Protein AF-0000000085064303 (afdb_homodimer)

Secondary structure (DSSP, 8-state):
-----B-S------HHHHHHHHHHHTSS--SSSHHHHHHHHHHHHHHT-SEEEEES-HHHHHHHHHHHTT--TT-EEEE-S--SS-TTHHHHHHTPEEEE--B-TTT-SBPHHHHHTT--TTEEEEEEE-GGG----HHHHHHHHHHHT-EEEEE-TT-TT-EETTEETTSSSSEEEEE-STTSSS--SS-EEEEES-HHHHHHHHHHH---GGGGG-SS--SS-----PPPHHHHHHHHHHHHTHHHHHHHHHHHHHHHHHHHTTSTTPPPPP--TTEEE---SSEEEE--TT--HHHHHHHHHHHHHTTB--EES---GGGSHHHHTTT-B--HHHHHHHHTEEEE---TT--HHHHHHHHHHHHHHHHHHHHHTS--/-----B-S------HHHHHHHHHHHTSS--SSSHHHHHHHHHHHHHHT-SEEEEES-HHHHHHHHHHHTT--TT-EEEE-S--SS-TTHHHHHHTPEEEE--B-TTT-SBPHHHHHTT--TTEEEEEEE-GGG----HHHHHHHHHHTT-EEEEE-TT-TT-EETTEETTSSSSEEEEE-STTSSS--SS-EEEEE--HHHHHHHHHHH---GGGGG-SS--SS-----PPPHHHHHHHHHHHHTHHHHHHHHHHHHHHHHHHHTTSTTPPPPP--TTEEE---SSEEEE--TT--HHHHHHHHHHHHHTTB--EES---GGGSHHHHTTT----HHHHHHHHTEEEE---TT--HHHHHHHHHHHHHHHHHHHHHS---

InterPro domains:
  IPR000653 DegT/DnrJ/EryC1/StrS aminotransferase [PF01041] (12-366)
  IPR000653 DegT/DnrJ/EryC1/StrS aminotransferase [PIRSF000390] (4-369)
  IPR000653 DegT/DnrJ/EryC1/StrS aminotransferase [PTHR30244] (6-368)
  IPR000653 DegT/DnrJ/EryC1/StrS aminotransferase [cd00616] (17-367)
  IPR015421 Pyridoxal phosphate-dependent transferase, major domain [G3DSA:3.40.640.10] (2-245)
  IPR015422 Pyridoxal phosphate-dependent transferase, small domain [G3DSA:3.90.1150.10] (246-372)
  IPR015424 Pyridoxal phosphate-dependent transferase [SSF53383] (6-369)

Solvent-accessible surface area (backbone atoms only — not comparable to full-atom values): 38109 Å² total; per-residue (Å²): 126,82,76,57,75,43,58,41,39,36,72,90,66,57,69,64,35,54,52,39,33,49,54,31,61,71,45,60,56,37,22,64,46,70,40,32,54,49,29,20,53,52,51,11,56,74,52,72,36,77,35,39,48,60,17,37,15,43,23,49,43,46,40,43,48,42,54,46,70,64,62,46,76,72,28,26,33,37,28,51,39,58,43,76,82,51,44,66,36,26,33,71,60,66,45,34,41,73,38,48,22,25,37,33,84,71,58,46,14,46,24,58,69,50,42,60,74,65,63,54,94,46,48,49,32,36,45,44,34,18,25,61,4,32,56,48,62,57,72,61,44,51,52,53,24,61,77,67,74,34,48,39,36,26,36,28,48,32,14,73,86,6,14,43,77,79,35,52,56,58,59,81,30,66,32,13,35,29,39,14,28,76,57,34,92,49,48,29,25,43,17,18,36,36,32,29,71,50,70,67,46,52,53,41,37,50,41,33,31,38,77,53,77,79,50,62,72,45,80,67,52,53,69,51,71,34,51,45,37,58,37,19,17,47,31,20,30,24,36,42,48,39,57,76,42,36,69,63,52,53,50,39,37,48,52,41,49,52,51,51,53,61,63,43,67,75,40,84,71,55,70,77,85,70,75,56,92,52,39,68,33,70,36,64,37,55,41,71,45,56,54,46,85,87,54,42,46,68,49,44,51,50,33,32,52,49,38,41,77,65,28,35,39,45,37,67,55,45,70,46,46,39,73,22,47,51,36,38,77,69,70,28,54,75,36,67,52,42,51,59,50,37,35,25,27,36,32,44,53,40,38,57,75,61,47,70,69,58,50,51,50,51,52,52,50,48,52,51,34,48,48,55,46,50,63,68,65,51,90,119,127,81,74,58,74,43,58,40,38,36,73,90,66,57,70,64,34,54,53,39,34,50,55,32,60,71,44,60,57,37,24,62,46,69,39,32,54,49,30,19,52,51,51,12,57,75,53,71,36,78,35,40,46,61,17,37,14,42,22,49,43,47,39,44,48,42,55,46,70,63,62,47,76,73,28,25,33,37,28,52,39,56,44,76,82,52,44,66,34,25,32,71,60,64,46,34,41,75,38,48,24,26,36,34,83,70,59,46,13,48,22,59,72,52,41,59,75,66,63,54,95,46,48,48,32,36,45,44,34,18,26,61,4,32,56,47,62,58,71,61,44,51,52,53,25,60,78,67,73,33,48,39,36,26,39,27,49,33,12,74,86,8,14,43,76,80,34,54,56,58,59,79,29,66,31,14,34,29,37,15,30,75,57,34,90,48,49,29,24,45,17,19,36,36,30,30,70,48,69,68,47,52,52,42,36,51,42,31,33,36,79,54,78,80,51,61,72,44,81,68,53,53,69,51,70,34,51,46,37,56,37,19,17,46,32,21,30,25,36,42,47,39,58,75,41,37,68,61,51,54,50,40,37,49,52,41,49,53,51,51,52,60,63,43,69,75,42,85,71,54,70,79,84,70,74,55,93,52,39,69,35,70,36,64,36,55,41,71,44,56,55,45,88,89,52,41,47,68,47,43,51,49,34,34,52,49,38,40,76,63,27,33,40,45,39,67,55,43,68,44,45,40,73,20,46,51,36,39,76,68,71,28,55,76,36,68,52,43,52,59,51,39,35,25,29,37,31,43,53,40,37,59,77,61,47,71,71,57,50,51,49,51,52,51,50,49,51,51,33,48,47,53,44,49,61,66,59,57,86,119

Structure (mmCIF, N/CA/C/O backbone):
data_AF-0000000085064303-model_v1
#
loop_
_entity.id
_entity.type
_entity.pdbx_description
1 polymer 'Aminotransferase, DegT/DnrJ/EryC1/StrS family'
#
loop_
_atom_site.group_PDB
_atom_site.id
_atom_site.type_symbol
_atom_site.label_atom_id
_atom_site.label_alt_id
_atom_site.label_comp_id
_atom_site.label_asym_id
_atom_site.label_entity_id
_atom_site.label_seq_id
_atom_site.pdbx_PDB_ins_code
_atom_site.Cartn_x
_atom_site.Cartn_y
_atom_site.Cartn_z
_atom_site.occupancy
_atom_site.B_iso_or_equiv
_atom_site.auth_seq_id
_atom_site.auth_comp_id
_atom_site.auth_asym_id
_atom_site.auth_atom_id
_atom_site.pdbx_PDB_model_num
ATOM 1 N N . MET A 1 1 ? -30.531 -22.125 -17.844 1 30.88 1 MET A N 1
ATOM 2 C CA . MET A 1 1 ? -29.688 -22.578 -16.75 1 30.88 1 MET A CA 1
ATOM 3 C C . MET A 1 1 ? -28.766 -21.453 -16.266 1 30.88 1 MET A C 1
ATOM 5 O O . MET A 1 1 ? -28.062 -20.844 -17.062 1 30.88 1 MET A O 1
ATOM 9 N N . THR A 1 2 ? -29 -20.719 -15.305 1 40.53 2 THR A N 1
ATOM 10 C CA . THR A 1 2 ? -28.375 -19.5 -14.812 1 40.53 2 THR A CA 1
ATOM 11 C C . THR A 1 2 ? -26.859 -19.625 -14.844 1 40.53 2 THR A C 1
ATOM 13 O O . THR A 1 2 ? -26.297 -20.578 -14.312 1 40.53 2 THR A O 1
ATOM 16 N N . ALA A 1 3 ? -26.203 -19.172 -15.828 1 49.91 3 ALA A N 1
ATOM 17 C CA . ALA A 1 3 ? -24.812 -19.344 -16.219 1 49.91 3 ALA A CA 1
ATOM 18 C C . ALA A 1 3 ? -23.906 -19.359 -15 1 49.91 3 ALA A C 1
ATOM 20 O O . ALA A 1 3 ? -23.938 -18.438 -14.18 1 49.91 3 ALA A O 1
ATOM 21 N N . LEU A 1 4 ? -23.562 -20.609 -14.461 1 63.06 4 LEU A N 1
ATOM 22 C CA . LEU A 1 4 ? -22.672 -20.812 -13.32 1 63.06 4 LEU A CA 1
ATOM 23 C C . LEU A 1 4 ? -21.422 -19.953 -13.445 1 63.06 4 LEU A C 1
ATOM 25 O O . LEU A 1 4 ? -20.797 -19.906 -14.508 1 63.06 4 LEU A O 1
ATOM 29 N N . GLU A 1 5 ? -21.297 -18.844 -12.602 1 87 5 GLU A N 1
ATOM 30 C CA . GLU A 1 5 ? -20.062 -18.047 -12.539 1 87 5 GLU A CA 1
ATOM 31 C C . GLU A 1 5 ? -19.125 -18.578 -11.453 1 87 5 GLU A C 1
ATOM 33 O O . GLU A 1 5 ? -19.453 -18.5 -10.266 1 87 5 GLU A O 1
ATOM 38 N N . ILE A 1 6 ? -18.188 -19.422 -11.883 1 96.31 6 ILE A N 1
ATOM 39 C CA . ILE A 1 6 ? -17.203 -20 -10.969 1 96.31 6 ILE A CA 1
ATOM 40 C C . ILE A 1 6 ? -15.945 -19.141 -10.945 1 96.31 6 ILE A C 1
ATOM 42 O O . ILE A 1 6 ? -15.172 -19.141 -11.906 1 96.31 6 ILE A O 1
ATOM 46 N N . PRO A 1 7 ? -15.766 -18.438 -9.82 1 95.62 7 PRO A N 1
ATOM 47 C CA . PRO A 1 7 ? -14.609 -17.547 -9.758 1 95.62 7 PRO A CA 1
ATOM 48 C C . PRO A 1 7 ? -13.289 -18.297 -9.57 1 95.62 7 PRO A C 1
ATOM 50 O O . PRO A 1 7 ? -13.289 -19.422 -9.039 1 95.62 7 PRO A O 1
ATOM 53 N N . LEU A 1 8 ? -12.227 -17.703 -10.023 1 95.12 8 LEU A N 1
ATOM 54 C CA . LEU A 1 8 ? -10.891 -18.266 -9.844 1 95.12 8 LEU A CA 1
ATOM 55 C C . LEU A 1 8 ? -10.578 -18.469 -8.367 1 95.12 8 LEU A C 1
ATOM 57 O O . LEU A 1 8 ? -9.945 -19.469 -8 1 95.12 8 LEU A O 1
ATOM 61 N N . SER A 1 9 ? -11.031 -17.5 -7.578 1 95.12 9 SER A N 1
ATOM 62 C CA . SER A 1 9 ? -10.789 -17.516 -6.137 1 95.12 9 SER A CA 1
ATOM 63 C C . SER A 1 9 ? -12.031 -17.062 -5.367 1 95.12 9 SER A C 1
ATOM 65 O O . SER A 1 9 ? -12.734 -16.156 -5.801 1 95.12 9 SER A O 1
ATOM 67 N N . ASP A 1 10 ? -12.273 -17.734 -4.328 1 96.31 10 ASP A N 1
ATOM 68 C CA . ASP A 1 10 ? -13.289 -17.406 -3.332 1 96.31 10 ASP A CA 1
ATOM 69 C C . ASP A 1 10 ? -12.766 -17.641 -1.916 1 96.31 10 ASP A C 1
ATOM 71 O O . ASP A 1 10 ? -12.766 -18.766 -1.427 1 96.31 10 ASP A O 1
ATOM 75 N N . PRO A 1 11 ? -12.336 -16.531 -1.33 1 95.25 11 PRO A N 1
ATOM 76 C CA . PRO A 1 11 ? -11.648 -16.703 -0.046 1 95.25 11 PRO A CA 1
ATOM 77 C C . PRO A 1 11 ? -12.562 -17.266 1.038 1 95.25 11 PRO A C 1
ATOM 79 O O . PRO A 1 11 ? -13.766 -17 1.046 1 95.25 11 PRO A O 1
ATOM 82 N N . ASP A 1 12 ? -11.961 -18.047 1.904 1 96.31 12 ASP A N 1
ATOM 83 C CA . ASP A 1 12 ? -12.672 -18.578 3.055 1 96.31 12 ASP A CA 1
ATOM 84 C C . ASP A 1 12 ? -12.797 -17.547 4.164 1 96.31 12 ASP A C 1
ATOM 86 O O . ASP A 1 12 ? -11.914 -17.422 5.012 1 96.31 12 ASP A O 1
ATOM 90 N N . ILE A 1 13 ? -13.906 -16.859 4.238 1 97.5 13 ILE A N 1
ATOM 91 C CA . ILE A 1 13 ? -14.172 -15.836 5.234 1 97.5 13 ILE A CA 1
ATOM 92 C C . ILE A 1 13 ? -15.305 -16.297 6.156 1 97.5 13 ILE A C 1
ATOM 94 O O . ILE A 1 13 ? -16.422 -16.547 5.703 1 97.5 13 ILE A O 1
ATOM 98 N N . SER A 1 14 ? -15.039 -16.406 7.402 1 96.88 14 SER A N 1
ATOM 99 C CA . SER A 1 14 ? -16.031 -16.781 8.398 1 96.88 14 SER A CA 1
ATOM 100 C C . SER A 1 14 ? -16.562 -15.57 9.156 1 96.88 14 SER A C 1
ATOM 102 O O . SER A 1 14 ? -16.219 -14.43 8.828 1 96.88 14 SER A O 1
ATOM 104 N N . THR A 1 15 ? -17.406 -15.828 10.109 1 97.25 15 THR A N 1
ATOM 105 C CA . THR A 1 15 ? -17.953 -14.766 10.945 1 97.25 15 THR A CA 1
ATOM 106 C C . THR A 1 15 ? -16.875 -14.188 11.852 1 97.25 15 THR A C 1
ATOM 108 O O . THR A 1 15 ? -16.953 -13.023 12.258 1 97.25 15 THR A O 1
ATOM 111 N N . SER A 1 16 ? -15.852 -14.938 12.102 1 98.25 16 SER A N 1
ATOM 112 C CA . SER A 1 16 ? -14.781 -14.477 12.977 1 98.25 16 SER A CA 1
ATOM 113 C C . SER A 1 16 ? -14.023 -13.305 12.359 1 98.25 16 SER A C 1
ATOM 115 O O . SER A 1 16 ? -13.609 -12.391 13.07 1 98.25 16 SER A O 1
ATOM 117 N N . GLU A 1 17 ? -13.789 -13.352 11.039 1 98.44 17 GLU A N 1
ATOM 118 C CA . GLU A 1 17 ? -13.164 -12.219 10.375 1 98.44 17 GLU A CA 1
ATOM 119 C C . GLU A 1 17 ? -14.039 -10.969 10.469 1 98.44 17 GLU A C 1
ATOM 121 O O . GLU A 1 17 ? -13.531 -9.867 10.695 1 98.44 17 GLU A O 1
ATOM 126 N N . LEU A 1 18 ? -15.336 -11.156 10.25 1 97.69 18 LEU A N 1
ATOM 127 C CA . LEU A 1 18 ? -16.266 -10.047 10.336 1 97.69 18 LEU A CA 1
ATOM 128 C C . LEU A 1 18 ? -16.234 -9.422 11.727 1 97.69 18 LEU A C 1
ATOM 130 O O . LEU A 1 18 ? -16.234 -8.195 11.859 1 97.69 18 LEU A O 1
ATOM 134 N N . GLU A 1 19 ? -16.234 -10.242 12.742 1 98.44 19 GLU A N 1
ATOM 135 C CA . GLU A 1 19 ? -16.203 -9.766 14.125 1 98.44 19 GLU A CA 1
ATOM 136 C C . GLU A 1 19 ? -14.906 -8.992 14.406 1 98.44 19 GLU A C 1
ATOM 138 O O . GLU A 1 19 ? -14.93 -7.977 15.102 1 98.44 19 GLU A O 1
ATOM 143 N N . ALA A 1 20 ? -13.852 -9.469 13.922 1 98.69 20 ALA A N 1
ATOM 144 C CA . ALA A 1 20 ? -12.562 -8.812 14.109 1 98.69 20 ALA A CA 1
ATOM 145 C C . ALA A 1 20 ? -12.547 -7.434 13.453 1 98.69 20 ALA A C 1
ATOM 147 O O . ALA A 1 20 ? -12.047 -6.469 14.031 1 98.69 20 ALA A O 1
ATOM 148 N N . VAL A 1 21 ? -13.086 -7.355 12.266 1 98.5 21 VAL A N 1
ATOM 149 C CA . VAL A 1 21 ? -13.141 -6.086 11.539 1 98.5 21 VAL A CA 1
ATOM 150 C C . VAL A 1 21 ? -14.062 -5.117 12.273 1 98.5 21 VAL A C 1
ATOM 152 O O . VAL A 1 21 ? -13.758 -3.926 12.383 1 98.5 21 VAL A O 1
ATOM 155 N N . GLU A 1 22 ? -15.148 -5.629 12.711 1 98.19 22 GLU A N 1
ATOM 156 C CA . GLU A 1 22 ? -16.094 -4.793 13.453 1 98.19 22 GLU A CA 1
ATOM 157 C C . GLU A 1 22 ? -15.43 -4.184 14.688 1 98.19 22 GLU A C 1
ATOM 159 O O . GLU A 1 22 ? -15.617 -3.002 14.984 1 98.19 22 GLU A O 1
ATOM 164 N N . ALA A 1 23 ? -14.688 -4.996 15.383 1 98.5 23 ALA A N 1
ATOM 165 C CA . ALA A 1 23 ? -14 -4.508 16.578 1 98.5 23 ALA A CA 1
ATOM 166 C C . ALA A 1 23 ? -13.055 -3.361 16.219 1 98.5 23 ALA A C 1
ATOM 168 O O . ALA A 1 23 ? -12.961 -2.379 16.969 1 98.5 23 ALA A O 1
ATOM 169 N N . VAL A 1 24 ? -12.352 -3.455 15.117 1 98.5 24 VAL A N 1
ATOM 170 C CA . VAL A 1 24 ? -11.422 -2.414 14.68 1 98.5 24 VAL A CA 1
ATOM 171 C C . VAL A 1 24 ? -12.203 -1.156 14.305 1 98.5 24 VAL A C 1
ATOM 173 O O . VAL A 1 24 ? -11.836 -0.048 14.703 1 98.5 24 VAL A O 1
ATOM 176 N N . LEU A 1 25 ? -13.305 -1.315 13.547 1 98.06 25 LEU A N 1
ATOM 177 C CA . LEU A 1 25 ? -14.078 -0.177 13.062 1 98.06 25 LEU A CA 1
ATOM 178 C C . LEU A 1 25 ? -14.742 0.56 14.227 1 98.06 25 LEU A C 1
ATOM 180 O O . LEU A 1 25 ? -15.07 1.741 14.109 1 98.06 25 LEU A O 1
ATOM 184 N N . ARG A 1 26 ? -14.867 -0.11 15.328 1 96.81 26 ARG A N 1
ATOM 185 C CA . ARG A 1 26 ? -15.469 0.502 16.516 1 96.81 26 ARG A CA 1
ATOM 186 C C . ARG A 1 26 ? -14.406 1.109 17.422 1 96.81 26 ARG A C 1
ATOM 188 O O . ARG A 1 26 ? -14.727 1.807 18.375 1 96.81 26 ARG A O 1
ATOM 195 N N . SER A 1 27 ? -13.188 0.875 17.078 1 95.81 27 SER A N 1
ATOM 196 C CA . SER A 1 27 ? -12.086 1.443 17.859 1 95.81 27 SER A CA 1
ATOM 197 C C . SER A 1 27 ? -11.688 2.818 17.328 1 95.81 27 SER A C 1
ATOM 199 O O . SER A 1 27 ? -12.273 3.307 16.359 1 95.81 27 SER A O 1
ATOM 201 N N . THR A 1 28 ? -10.656 3.449 17.984 1 94.75 28 THR A N 1
ATOM 202 C CA . THR A 1 28 ? -10.219 4.781 17.578 1 94.75 28 THR A CA 1
ATOM 203 C C . THR A 1 28 ? -9.125 4.699 16.516 1 94.75 28 THR A C 1
ATOM 205 O O . THR A 1 28 ? -8.742 5.711 15.93 1 94.75 28 THR A O 1
ATOM 208 N N . ARG A 1 29 ? -8.656 3.512 16.25 1 95.38 29 ARG A N 1
ATOM 209 C CA . ARG A 1 29 ? -7.562 3.344 15.297 1 95.38 29 ARG A CA 1
ATOM 210 C C . ARG A 1 29 ? -7.918 2.314 14.227 1 95.38 29 ARG A C 1
ATOM 212 O O . ARG A 1 29 ? -8.109 1.137 14.531 1 95.38 29 ARG A O 1
ATOM 219 N N . ILE A 1 30 ? -7.961 2.801 12.984 1 97.19 30 ILE A N 1
ATOM 220 C CA . ILE A 1 30 ? -8.258 1.851 11.922 1 97.19 30 ILE A CA 1
ATOM 221 C C . ILE A 1 30 ? -7.094 1.804 10.93 1 97.19 30 ILE A C 1
ATOM 223 O O . ILE A 1 30 ? -7.008 0.888 10.109 1 97.19 30 ILE A O 1
ATOM 227 N N . SER A 1 31 ? -6.219 2.869 10.906 1 97.25 31 SER A N 1
ATOM 228 C CA . SER A 1 31 ? -4.949 2.814 10.188 1 97.25 31 SER A CA 1
ATOM 229 C C . SER A 1 31 ? -3.939 1.935 10.922 1 97.25 31 SER A C 1
ATOM 231 O O . SER A 1 31 ? -4.262 1.338 11.953 1 97.25 31 SER A O 1
ATOM 233 N N . ALA A 1 32 ? -2.76 1.775 10.383 1 97.06 32 ALA A N 1
ATOM 234 C CA . 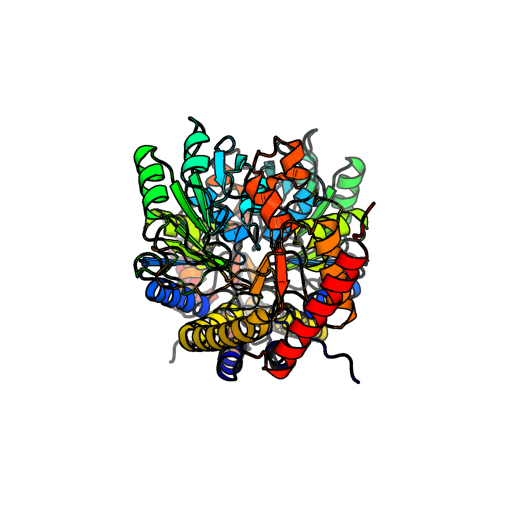ALA A 1 32 ? -1.742 0.892 10.953 1 97.06 32 ALA A CA 1
ATOM 235 C C . ALA A 1 32 ? -1.564 1.146 12.445 1 97.06 32 ALA A C 1
ATOM 237 O O . ALA A 1 32 ? -1.385 2.289 12.867 1 97.06 32 ALA A O 1
ATOM 238 N N . GLY A 1 33 ? -1.652 0.167 13.242 1 95.75 33 GLY A N 1
ATOM 239 C CA . GLY A 1 33 ? -1.543 0.266 14.688 1 95.75 33 GLY A CA 1
ATOM 240 C C . GLY A 1 33 ? -1.31 -1.074 15.359 1 95.75 33 GLY A C 1
ATOM 241 O O . GLY A 1 33 ? -0.457 -1.852 14.93 1 95.75 33 GLY A O 1
ATOM 242 N N . GLU A 1 34 ? -2.029 -1.296 16.406 1 96.56 34 GLU A N 1
ATOM 243 C CA . GLU A 1 34 ? -1.766 -2.434 17.281 1 96.56 34 GLU A CA 1
ATOM 244 C C . GLU A 1 34 ? -2.107 -3.752 16.594 1 96.56 34 GLU A C 1
ATOM 246 O O . GLU A 1 34 ? -1.466 -4.773 16.844 1 96.56 34 GLU A O 1
ATOM 251 N N . GLN A 1 35 ? -3.148 -3.76 15.719 1 98.56 35 GLN A N 1
ATOM 252 C CA . GLN A 1 35 ? -3.494 -4.988 15.016 1 98.56 35 GLN A CA 1
ATOM 253 C C . GLN A 1 35 ? -2.383 -5.406 14.055 1 98.56 35 GLN A C 1
ATOM 255 O O . GLN A 1 35 ? -2.119 -6.598 13.883 1 98.56 35 GLN A O 1
ATOM 260 N N . VAL A 1 36 ? -1.762 -4.438 13.422 1 98.5 36 VAL A N 1
ATOM 261 C CA . VAL A 1 36 ? -0.633 -4.723 12.539 1 98.5 36 VAL A CA 1
ATOM 262 C C . VAL A 1 36 ? 0.51 -5.332 13.344 1 98.5 36 VAL A C 1
ATOM 264 O O . VAL A 1 36 ? 1.102 -6.336 12.938 1 98.5 36 VAL A O 1
ATOM 267 N N . GLU A 1 37 ? 0.811 -4.754 14.484 1 98.06 37 GLU A N 1
ATOM 268 C CA . GLU A 1 37 ? 1.866 -5.273 15.352 1 98.06 37 GLU A CA 1
ATOM 269 C C . GLU A 1 37 ? 1.565 -6.699 15.789 1 98.06 37 GLU A C 1
ATOM 271 O O . GLU A 1 37 ? 2.455 -7.555 15.805 1 98.06 37 GLU A O 1
ATOM 276 N N . ALA A 1 38 ? 0.319 -6.93 16.125 1 98.88 38 ALA A N 1
ATOM 277 C CA . ALA A 1 38 ? -0.095 -8.266 16.547 1 98.88 38 ALA A CA 1
ATOM 278 C C . ALA A 1 38 ? 0.032 -9.266 15.398 1 98.88 38 ALA A C 1
ATOM 280 O O . ALA A 1 38 ? 0.482 -10.398 15.602 1 98.88 38 ALA A O 1
ATOM 281 N N . PHE A 1 39 ? -0.399 -8.891 14.227 1 98.94 39 PHE A N 1
ATOM 282 C CA . PHE A 1 39 ? -0.303 -9.75 13.055 1 98.94 39 PHE A CA 1
ATOM 283 C C . PHE A 1 39 ? 1.153 -10.07 12.734 1 98.94 39 PHE A C 1
ATOM 285 O O . PHE A 1 39 ? 1.492 -11.219 12.43 1 98.94 39 PHE A O 1
ATOM 292 N N . GLU A 1 40 ? 2.012 -9.039 12.797 1 98.88 40 GLU A N 1
ATOM 293 C CA . GLU A 1 40 ? 3.443 -9.234 12.586 1 98.88 40 GLU A CA 1
ATOM 294 C C . GLU A 1 40 ? 4.012 -10.258 13.562 1 98.88 40 GLU A C 1
ATOM 296 O O . GLU A 1 40 ? 4.707 -11.188 13.164 1 98.88 40 GLU A O 1
ATOM 301 N N . ALA A 1 41 ? 3.691 -10.102 14.781 1 98.88 41 ALA A N 1
ATOM 302 C CA . ALA A 1 41 ? 4.207 -11 15.812 1 98.88 41 ALA A CA 1
ATOM 303 C C . ALA A 1 41 ? 3.711 -12.43 15.602 1 98.88 41 ALA A C 1
ATOM 305 O O . ALA A 1 41 ? 4.492 -13.383 15.68 1 98.88 41 ALA A O 1
ATOM 306 N N . ALA A 1 42 ? 2.434 -12.562 15.359 1 98.94 42 ALA A N 1
ATOM 307 C CA . ALA A 1 42 ? 1.844 -13.883 15.148 1 98.94 42 ALA A CA 1
ATOM 308 C C . ALA A 1 42 ? 2.436 -14.562 13.922 1 98.94 42 ALA A C 1
ATOM 310 O O . ALA A 1 42 ? 2.691 -15.766 13.93 1 98.94 42 ALA A O 1
ATOM 311 N N . PHE A 1 43 ? 2.621 -13.836 12.891 1 98.94 43 PHE A N 1
ATOM 312 C CA . PHE A 1 43 ? 3.127 -14.375 11.633 1 98.94 43 PHE A CA 1
ATOM 313 C C . PHE A 1 43 ? 4.574 -14.828 11.789 1 98.94 43 PHE A C 1
ATOM 315 O O . PHE A 1 43 ? 4.953 -15.883 11.273 1 98.94 43 PHE A O 1
ATOM 322 N N . ALA A 1 44 ? 5.402 -13.961 12.406 1 98.88 44 ALA A N 1
ATOM 323 C CA . ALA A 1 44 ? 6.777 -14.359 12.711 1 98.88 44 ALA A CA 1
ATOM 324 C C . ALA A 1 44 ? 6.809 -15.664 13.5 1 98.88 44 ALA A C 1
ATOM 326 O O . ALA A 1 44 ? 7.566 -16.578 13.172 1 98.88 44 ALA A O 1
ATOM 327 N N . ALA A 1 45 ? 5.977 -15.766 14.508 1 98.81 45 ALA A N 1
ATOM 328 C CA . ALA A 1 45 ? 5.922 -16.953 15.359 1 98.81 45 ALA A CA 1
ATOM 329 C C . ALA A 1 45 ? 5.523 -18.188 14.547 1 98.81 45 ALA A C 1
ATOM 331 O O . ALA A 1 45 ? 6.109 -19.266 14.711 1 98.81 45 ALA A O 1
ATOM 332 N N . TYR A 1 46 ? 4.555 -18.016 13.727 1 98.62 46 TYR A N 1
ATOM 333 C CA . TYR A 1 46 ? 4.066 -19.125 12.898 1 98.62 46 TYR A CA 1
ATOM 334 C C . TYR A 1 46 ? 5.188 -19.688 12.039 1 98.62 46 TYR A C 1
ATOM 336 O O . TYR A 1 46 ? 5.277 -20.906 11.844 1 98.62 46 TYR A O 1
ATOM 344 N N . HIS A 1 47 ? 6.039 -18.859 11.5 1 98.5 47 HIS A N 1
ATOM 345 C CA . HIS A 1 47 ? 7.066 -19.281 10.555 1 98.5 47 HIS A CA 1
ATOM 346 C C . HIS A 1 47 ? 8.391 -19.547 11.258 1 98.5 47 HIS A C 1
ATOM 348 O O . HIS A 1 47 ? 9.398 -19.859 10.609 1 98.5 47 HIS A O 1
ATOM 354 N N . GLY A 1 48 ? 8.438 -19.359 12.562 1 98.12 48 GLY A N 1
ATOM 355 C CA . GLY A 1 48 ? 9.656 -19.562 13.32 1 98.12 48 GLY A CA 1
ATOM 356 C C . GLY A 1 48 ? 10.719 -18.531 13.039 1 98.12 48 GLY A C 1
ATOM 357 O O . GLY A 1 48 ? 11.914 -18.828 13.023 1 98.12 48 GLY A O 1
ATOM 358 N N . ARG A 1 49 ? 10.352 -17.375 12.617 1 98.69 49 ARG A N 1
ATOM 359 C CA . ARG A 1 49 ? 11.25 -16.234 12.406 1 98.69 49 ARG A CA 1
ATOM 360 C C . ARG A 1 49 ? 11.18 -15.25 13.562 1 98.69 49 ARG A C 1
ATOM 362 O O . ARG A 1 49 ? 10.211 -15.258 14.328 1 98.69 49 ARG A O 1
ATOM 369 N N . ARG A 1 50 ? 12.18 -14.398 13.719 1 98.69 50 ARG A N 1
ATOM 370 C CA . ARG A 1 50 ? 12.234 -13.484 14.852 1 98.69 50 ARG A CA 1
ATOM 371 C C . ARG A 1 50 ? 11.352 -12.266 14.609 1 98.69 50 ARG A C 1
ATOM 373 O O . ARG A 1 50 ? 10.734 -11.75 15.547 1 98.69 50 ARG A O 1
ATOM 380 N N . TYR A 1 51 ? 11.312 -11.789 13.328 1 98.81 51 TYR A N 1
ATOM 381 C CA . TYR A 1 51 ? 10.625 -10.531 13.047 1 98.81 51 TYR A CA 1
ATOM 382 C C . TYR A 1 51 ? 9.75 -10.656 11.797 1 98.81 51 TYR A C 1
ATOM 384 O O . TYR A 1 51 ? 10.055 -11.453 10.906 1 98.81 51 TYR A O 1
ATOM 392 N N . ALA A 1 52 ? 8.711 -9.93 11.781 1 98.94 52 ALA A N 1
ATOM 393 C CA . ALA A 1 52 ? 7.871 -9.742 10.602 1 98.94 52 ALA A CA 1
ATOM 394 C C . ALA A 1 52 ? 7.5 -8.273 10.422 1 98.94 52 ALA A C 1
ATOM 396 O O . ALA A 1 52 ? 7.363 -7.539 11.398 1 98.94 52 ALA A O 1
ATOM 397 N N . VAL A 1 53 ? 7.406 -7.82 9.219 1 98.88 53 VAL A N 1
ATOM 398 C CA . VAL A 1 53 ? 7.012 -6.465 8.859 1 98.88 53 VAL A CA 1
ATOM 399 C C . VAL A 1 53 ? 5.891 -6.504 7.82 1 98.88 53 VAL A C 1
ATOM 401 O O . VAL A 1 53 ? 6.098 -6.977 6.699 1 98.88 53 VAL A O 1
ATOM 404 N N . ALA A 1 54 ? 4.723 -6.031 8.195 1 98.81 54 ALA A N 1
ATOM 405 C CA . ALA A 1 54 ? 3.572 -5.996 7.305 1 98.81 54 ALA A CA 1
ATOM 406 C C . ALA A 1 54 ? 3.678 -4.84 6.316 1 98.81 54 ALA A C 1
ATOM 408 O O . ALA A 1 54 ? 4.102 -3.738 6.684 1 98.81 54 ALA A O 1
ATOM 409 N N . VAL A 1 55 ? 3.377 -5.125 5.07 1 98.62 55 VAL A N 1
ATOM 410 C CA . VAL A 1 55 ? 3.525 -4.156 3.992 1 98.62 55 VAL A CA 1
ATOM 411 C C . VAL A 1 55 ? 2.289 -4.188 3.094 1 98.62 55 VAL A C 1
ATOM 413 O O . VAL A 1 55 ? 1.502 -5.137 3.146 1 98.62 55 VAL A O 1
ATOM 416 N N . ALA A 1 56 ? 2.166 -3.223 2.281 1 98.38 56 ALA A N 1
ATOM 417 C CA . ALA A 1 56 ? 0.947 -3.023 1.502 1 98.38 56 ALA A CA 1
ATOM 418 C C . ALA A 1 56 ? 0.85 -4.039 0.367 1 98.38 56 ALA A C 1
ATOM 420 O O . ALA A 1 56 ? -0.249 -4.367 -0.089 1 98.38 56 ALA A O 1
ATOM 421 N N . SER A 1 57 ? 1.941 -4.523 -0.18 1 98.38 57 SER A N 1
ATOM 422 C CA . SER A 1 57 ? 1.946 -5.516 -1.249 1 98.38 57 SER A CA 1
ATOM 423 C C . SER A 1 57 ? 3.289 -6.234 -1.331 1 98.38 57 SER A C 1
ATOM 425 O O . SER A 1 57 ? 4.281 -5.777 -0.757 1 98.38 57 SER A O 1
ATOM 427 N N . PRO A 1 58 ? 3.334 -7.344 -1.998 1 98.62 58 PRO A N 1
ATOM 428 C CA . PRO A 1 58 ? 4.598 -8.078 -2.053 1 98.62 58 PRO A CA 1
ATOM 429 C C . PRO A 1 58 ? 5.648 -7.379 -2.916 1 98.62 58 PRO A C 1
ATOM 431 O O . PRO A 1 58 ? 6.848 -7.496 -2.65 1 98.62 58 PRO A O 1
ATOM 434 N N . THR A 1 59 ? 5.234 -6.699 -3.988 1 98.62 59 THR A N 1
ATOM 435 C CA . THR A 1 59 ? 6.188 -5.941 -4.793 1 98.62 59 THR A CA 1
ATOM 436 C C . THR A 1 59 ? 6.836 -4.84 -3.963 1 98.62 59 THR A C 1
ATOM 438 O O . THR A 1 59 ? 8.055 -4.645 -4.023 1 98.62 59 THR A O 1
ATOM 441 N N . LEU A 1 60 ? 6.055 -4.156 -3.195 1 98.81 60 LEU A N 1
ATOM 442 C CA . LEU A 1 60 ? 6.578 -3.133 -2.295 1 98.81 60 LEU A CA 1
ATOM 443 C C . LEU A 1 60 ? 7.465 -3.752 -1.222 1 98.81 60 LEU A C 1
ATOM 445 O O . LEU A 1 60 ? 8.445 -3.141 -0.794 1 98.81 60 LEU A O 1
ATOM 449 N N . ALA A 1 61 ? 7.098 -4.922 -0.767 1 98.94 61 ALA A N 1
ATOM 450 C CA . ALA A 1 61 ? 7.941 -5.645 0.184 1 98.94 61 ALA A CA 1
ATOM 451 C C . ALA A 1 61 ? 9.336 -5.883 -0.389 1 98.94 61 ALA A C 1
ATOM 453 O O . ALA A 1 61 ? 10.336 -5.699 0.305 1 98.94 61 ALA A O 1
ATOM 454 N N . LEU A 1 62 ? 9.375 -6.297 -1.638 1 98.94 62 LEU A N 1
ATOM 455 C CA . LEU A 1 62 ? 10.68 -6.52 -2.258 1 98.94 62 LEU A CA 1
ATOM 456 C C . LEU A 1 62 ? 11.445 -5.211 -2.389 1 98.94 62 LEU A C 1
ATOM 458 O O . LEU A 1 62 ? 12.664 -5.18 -2.184 1 98.94 62 LEU A O 1
ATOM 462 N N . MET A 1 63 ? 10.805 -4.133 -2.719 1 98.62 63 MET A N 1
ATOM 463 C CA . MET A 1 63 ? 11.469 -2.83 -2.777 1 98.62 63 MET A CA 1
ATOM 464 C C . MET A 1 63 ? 12.109 -2.484 -1.437 1 98.62 63 MET A C 1
ATOM 466 O O . MET A 1 63 ? 13.25 -2.031 -1.388 1 98.62 63 MET A O 1
ATOM 470 N N . LEU A 1 64 ? 11.328 -2.666 -0.391 1 98.81 64 LEU A N 1
ATOM 471 C CA . LEU A 1 64 ? 11.852 -2.396 0.944 1 98.81 64 LEU A CA 1
ATOM 472 C C . LEU A 1 64 ? 13.062 -3.27 1.239 1 98.81 64 LEU A C 1
ATOM 474 O O . LEU A 1 64 ? 14.055 -2.799 1.812 1 98.81 64 LEU A O 1
ATOM 478 N N . CYS A 1 65 ? 13 -4.551 0.859 1 98.88 65 CYS A N 1
ATOM 479 C CA . CYS A 1 65 ? 14.125 -5.453 1.071 1 98.88 65 CYS A CA 1
ATOM 480 C C . CYS A 1 65 ? 15.359 -4.969 0.323 1 98.88 65 CYS A C 1
ATOM 482 O O . CYS A 1 65 ? 16.453 -4.938 0.884 1 98.88 65 CYS A O 1
ATOM 484 N N . LEU A 1 66 ? 15.172 -4.605 -0.947 1 98.75 66 LEU A N 1
ATOM 485 C CA . LEU A 1 66 ? 16.297 -4.137 -1.746 1 98.75 66 LEU A CA 1
ATOM 486 C C . LEU A 1 66 ? 16.984 -2.961 -1.069 1 98.75 66 LEU A C 1
ATOM 488 O O . LEU A 1 66 ? 18.219 -2.914 -1.008 1 98.75 66 LEU A O 1
ATOM 492 N N . ARG A 1 67 ? 16.188 -2.062 -0.593 1 97.88 67 ARG A N 1
ATOM 493 C CA . ARG A 1 67 ? 16.75 -0.889 0.07 1 97.88 67 ARG A CA 1
ATOM 494 C C . ARG A 1 67 ? 17.375 -1.263 1.407 1 97.88 67 ARG A C 1
ATOM 496 O O . ARG A 1 67 ? 18.438 -0.753 1.764 1 97.88 67 ARG A O 1
ATOM 503 N N . ALA A 1 68 ? 16.734 -2.09 2.178 1 98.31 68 ALA A N 1
ATOM 504 C CA . ALA A 1 68 ? 17.234 -2.5 3.49 1 98.31 68 ALA A CA 1
ATOM 505 C C . ALA A 1 68 ? 18.562 -3.238 3.373 1 98.31 68 ALA A C 1
ATOM 507 O O . ALA A 1 68 ? 19.406 -3.137 4.258 1 98.31 68 ALA A O 1
ATOM 508 N N . TYR A 1 69 ? 18.719 -3.977 2.314 1 98.44 69 TYR A N 1
ATOM 509 C CA . TYR A 1 69 ? 19.953 -4.719 2.084 1 98.44 69 TYR A CA 1
ATOM 510 C C . TYR A 1 69 ? 20.953 -3.881 1.296 1 98.44 69 TYR A C 1
ATOM 512 O O . TYR A 1 69 ? 22 -4.383 0.878 1 98.44 69 TYR A O 1
ATOM 520 N N . GLU A 1 70 ? 20.641 -2.613 0.987 1 96.81 70 GLU A N 1
ATOM 521 C CA . GLU A 1 70 ? 21.516 -1.575 0.46 1 96.81 70 GLU A CA 1
ATOM 522 C C . GLU A 1 70 ? 22 -1.923 -0.945 1 96.81 70 GLU A C 1
ATOM 524 O O . GLU A 1 70 ? 23.172 -1.717 -1.272 1 96.81 70 GLU A O 1
ATOM 529 N N . LEU A 1 71 ? 21.109 -2.6 -1.682 1 97.81 71 LEU A N 1
ATOM 530 C CA . LEU A 1 71 ? 21.406 -2.738 -3.102 1 97.81 71 LEU A CA 1
ATOM 531 C C . LEU A 1 71 ? 21.359 -1.386 -3.803 1 97.81 71 LEU A C 1
ATOM 533 O O . LEU A 1 71 ? 20.609 -0.498 -3.4 1 97.81 71 LEU A O 1
ATOM 537 N N . GLU A 1 72 ? 22.172 -1.215 -4.785 1 94.38 72 GLU A N 1
ATOM 538 C CA . GLU A 1 72 ? 22.297 0.069 -5.469 1 94.38 72 GLU A CA 1
ATOM 539 C C . GLU A 1 72 ? 22.156 -0.091 -6.98 1 94.38 72 GLU A C 1
ATOM 541 O O . GLU A 1 72 ? 22.141 -1.213 -7.488 1 94.38 72 GLU A O 1
ATOM 546 N N . ALA A 1 73 ? 22.016 1.114 -7.598 1 88.81 73 ALA A N 1
ATOM 547 C CA . ALA A 1 73 ? 21.984 1.111 -9.062 1 88.81 73 ALA A CA 1
ATOM 548 C C . ALA A 1 73 ? 23.219 0.42 -9.633 1 88.81 73 ALA A C 1
ATOM 550 O O . ALA A 1 73 ? 24.344 0.666 -9.18 1 88.81 73 ALA A O 1
ATOM 551 N N . GLY A 1 74 ? 23 -0.537 -10.539 1 89.31 74 GLY A N 1
ATOM 552 C CA . GLY A 1 74 ? 24.094 -1.286 -11.133 1 89.31 74 GLY A CA 1
ATOM 553 C C . GLY A 1 74 ? 24.188 -2.713 -10.625 1 89.31 74 GLY A C 1
ATOM 554 O O . GLY A 1 74 ? 24.766 -3.578 -11.281 1 89.31 74 GLY A O 1
ATOM 555 N N . ASP A 1 75 ? 23.672 -2.926 -9.406 1 97.25 75 ASP A N 1
ATOM 556 C CA . ASP A 1 75 ? 23.641 -4.293 -8.891 1 97.25 75 ASP A CA 1
ATOM 557 C C . ASP A 1 75 ? 22.703 -5.168 -9.719 1 97.25 75 ASP A C 1
ATOM 559 O O . ASP A 1 75 ? 21.75 -4.672 -10.32 1 97.25 75 ASP A O 1
ATOM 563 N N . GLU A 1 76 ? 23.078 -6.41 -9.75 1 98.56 76 GLU A N 1
ATOM 564 C CA . GLU A 1 76 ? 22.25 -7.406 -10.438 1 98.56 76 GLU A CA 1
ATOM 565 C C . GLU A 1 76 ? 21.531 -8.305 -9.445 1 98.56 76 GLU A C 1
ATOM 567 O O . GLU A 1 76 ? 22.094 -8.672 -8.406 1 98.56 76 GLU A O 1
ATOM 572 N N . VAL A 1 77 ? 20.328 -8.602 -9.758 1 98.88 77 VAL A N 1
ATOM 573 C CA . VAL A 1 77 ? 19.562 -9.578 -8.984 1 98.88 77 VAL A CA 1
ATOM 574 C C . VAL A 1 77 ? 19.125 -10.727 -9.891 1 98.88 77 VAL A C 1
ATOM 576 O O . VAL A 1 77 ? 18.438 -10.508 -10.891 1 98.88 77 VAL A O 1
ATOM 579 N N . ILE A 1 78 ? 19.531 -11.93 -9.547 1 98.94 78 ILE A N 1
ATOM 580 C CA . ILE A 1 78 ? 19.141 -13.117 -10.297 1 98.94 78 ILE A CA 1
ATOM 581 C C . ILE A 1 78 ? 17.766 -13.594 -9.82 1 98.94 78 ILE A C 1
ATOM 583 O O . ILE A 1 78 ? 17.516 -13.695 -8.617 1 98.94 78 ILE A O 1
ATOM 587 N N . LEU A 1 79 ? 16.859 -13.812 -10.742 1 98.81 79 LEU A N 1
ATOM 588 C CA . LEU A 1 79 ? 15.516 -14.273 -10.398 1 98.81 79 LEU A CA 1
ATOM 589 C C . LEU A 1 79 ? 14.898 -15.062 -11.539 1 98.81 79 LEU A C 1
ATOM 591 O O . LEU A 1 79 ? 15.391 -15.016 -12.672 1 98.81 79 LEU A O 1
ATOM 595 N N . SER A 1 80 ? 13.828 -15.758 -11.172 1 97.94 80 SER A N 1
ATOM 596 C CA . SER A 1 80 ? 13.039 -16.453 -12.195 1 97.94 80 SER A CA 1
ATOM 597 C C . SER A 1 80 ? 12.016 -15.516 -12.828 1 97.94 80 SER A C 1
ATOM 599 O O . SER A 1 80 ? 11.43 -14.672 -12.141 1 97.94 80 SER A O 1
ATOM 601 N N . PRO A 1 81 ? 11.789 -15.625 -14.164 1 97.81 81 PRO A N 1
ATOM 602 C CA . PRO A 1 81 ? 10.742 -14.828 -14.805 1 97.81 81 PRO A CA 1
ATOM 603 C C . PRO A 1 81 ? 9.352 -15.445 -14.648 1 97.81 81 PRO A C 1
ATOM 605 O O . PRO A 1 81 ? 8.367 -14.891 -15.148 1 97.81 81 PRO A O 1
ATOM 608 N N . TYR A 1 82 ? 9.25 -16.562 -13.945 1 97.06 82 TYR A N 1
ATOM 609 C CA . TYR A 1 82 ? 8.055 -17.406 -13.93 1 97.06 82 TYR A CA 1
ATOM 610 C C . TYR A 1 82 ? 7.391 -17.375 -12.562 1 97.06 82 TYR A C 1
ATOM 612 O O . TYR A 1 82 ? 7.738 -18.172 -11.68 1 97.06 82 TYR A O 1
ATOM 620 N N . SER A 1 83 ? 6.465 -16.547 -12.414 1 95.75 83 SER A N 1
ATOM 621 C CA . SER A 1 83 ? 5.699 -16.453 -11.18 1 95.75 83 SER A CA 1
ATOM 622 C C . SER A 1 83 ? 4.363 -15.758 -11.406 1 95.75 83 SER A C 1
ATOM 624 O O . SER A 1 83 ? 4.195 -15.039 -12.391 1 95.75 83 SER A O 1
ATOM 626 N N . TRP A 1 84 ? 3.438 -15.961 -10.57 1 95 84 TRP A N 1
ATOM 627 C CA . TRP A 1 84 ? 2.111 -15.367 -10.664 1 95 84 TRP A CA 1
ATOM 628 C C . TRP A 1 84 ? 2.168 -13.867 -10.367 1 95 84 TRP A C 1
ATOM 630 O O . TRP A 1 84 ? 1.684 -13.055 -11.164 1 95 84 TRP A O 1
ATOM 640 N N . TRP A 1 85 ? 2.76 -13.531 -9.258 1 94.56 85 TRP A N 1
ATOM 641 C CA . TRP A 1 85 ? 2.736 -12.156 -8.766 1 94.56 85 TRP A CA 1
ATOM 642 C C . TRP A 1 85 ? 3.777 -11.305 -9.484 1 94.56 85 TRP A C 1
ATOM 644 O O . TRP A 1 85 ? 3.621 -10.086 -9.594 1 94.56 85 TRP A O 1
ATOM 654 N N . GLN A 1 86 ? 4.863 -11.969 -9.906 1 96.12 86 GLN A N 1
ATOM 655 C CA . GLN A 1 86 ? 5.961 -11.297 -10.586 1 96.12 86 GLN A CA 1
ATOM 656 C C . GLN A 1 86 ? 6.465 -10.102 -9.773 1 96.12 86 GLN A C 1
ATOM 658 O O . GLN A 1 86 ? 6.562 -8.992 -10.289 1 96.12 86 GLN A O 1
ATOM 663 N N . ILE A 1 87 ? 6.82 -10.352 -8.5 1 98.06 87 ILE A N 1
ATOM 664 C CA . ILE A 1 87 ? 7.234 -9.281 -7.602 1 98.06 87 ILE A CA 1
ATOM 665 C C . ILE A 1 87 ? 8.57 -8.711 -8.062 1 98.06 87 ILE A C 1
ATOM 667 O O . ILE A 1 87 ? 8.984 -7.641 -7.602 1 98.06 87 ILE A O 1
ATOM 671 N N . GLY A 1 88 ? 9.211 -9.359 -9.031 1 98.12 88 GLY A N 1
ATOM 672 C CA . GLY A 1 88 ? 10.438 -8.875 -9.633 1 98.12 88 GLY A CA 1
ATOM 673 C C . GLY A 1 88 ? 10.289 -7.52 -10.297 1 98.12 88 GLY A C 1
ATOM 674 O O . GLY A 1 88 ? 11.273 -6.832 -10.555 1 98.12 88 GLY A O 1
ATOM 675 N N . HIS A 1 89 ? 9.078 -7.09 -10.602 1 97.56 89 HIS A N 1
ATOM 676 C CA . HIS A 1 89 ? 8.852 -5.758 -11.148 1 97.56 89 HIS A CA 1
ATOM 677 C C . HIS A 1 89 ? 9.398 -4.68 -10.227 1 97.56 89 HIS A C 1
ATOM 679 O O . HIS A 1 89 ? 9.703 -3.57 -10.672 1 97.56 89 HIS A O 1
ATOM 685 N N . ALA A 1 90 ? 9.578 -5 -8.938 1 98.25 90 ALA A N 1
ATOM 686 C CA . ALA A 1 90 ? 10.172 -4.082 -7.973 1 98.25 90 ALA A CA 1
ATOM 687 C C . ALA A 1 90 ? 11.555 -3.621 -8.438 1 98.25 90 ALA A C 1
ATOM 689 O O . ALA A 1 90 ? 11.961 -2.486 -8.164 1 98.25 90 ALA A O 1
ATOM 690 N N . LEU A 1 91 ? 12.289 -4.504 -9.125 1 98.19 91 LEU A N 1
ATOM 691 C CA . LEU A 1 91 ? 13.641 -4.191 -9.562 1 98.19 91 LEU A CA 1
ATOM 692 C C . LEU A 1 91 ? 13.641 -3.047 -10.57 1 98.19 91 LEU A C 1
ATOM 694 O O . LEU A 1 91 ? 14.516 -2.186 -10.539 1 98.19 91 LEU A O 1
ATOM 698 N N . ALA A 1 92 ? 12.617 -3.041 -11.461 1 96.19 92 ALA A N 1
ATOM 699 C CA . ALA A 1 92 ? 12.484 -1.968 -12.438 1 96.19 92 ALA A CA 1
ATOM 700 C C . ALA A 1 92 ? 12.219 -0.628 -11.758 1 96.19 92 ALA A C 1
ATOM 702 O O . ALA A 1 92 ? 12.719 0.408 -12.203 1 96.19 92 ALA A O 1
ATOM 703 N N . TRP A 1 93 ? 11.484 -0.623 -10.719 1 96.5 93 TRP A N 1
ATOM 704 C CA . TRP A 1 93 ? 11.156 0.596 -9.984 1 96.5 93 TRP A CA 1
ATOM 705 C C . TRP A 1 93 ? 12.336 1.051 -9.133 1 96.5 93 TRP A C 1
ATOM 707 O O . TRP A 1 93 ? 12.578 2.252 -8.992 1 96.5 93 TRP A O 1
ATOM 717 N N . TYR A 1 94 ? 13.008 0.112 -8.562 1 95.81 94 TYR A N 1
ATOM 718 C CA . TYR A 1 94 ? 14.094 0.396 -7.633 1 95.81 94 TYR A CA 1
ATOM 719 C C . TYR A 1 94 ? 15.352 0.826 -8.383 1 95.81 94 TYR A C 1
ATOM 721 O O . TYR A 1 94 ? 16.172 1.59 -7.863 1 95.81 94 TYR A O 1
ATOM 729 N N . GLY A 1 95 ? 15.562 0.269 -9.578 1 93.69 95 GLY A N 1
ATOM 730 C CA . GLY A 1 95 ? 16.688 0.678 -10.414 1 93.69 95 GLY A CA 1
ATOM 731 C C . GLY A 1 95 ? 17.828 -0.311 -10.391 1 93.69 95 GLY A C 1
ATOM 732 O O . GLY A 1 95 ? 18.969 0.051 -10.688 1 93.69 95 GLY A O 1
ATOM 733 N N . VAL A 1 96 ? 17.562 -1.521 -9.938 1 96.56 96 VAL A N 1
ATOM 734 C CA . VAL A 1 96 ? 18.578 -2.564 -10.039 1 96.56 96 VAL A CA 1
ATOM 735 C C . VAL A 1 96 ? 18.297 -3.455 -11.242 1 96.56 96 VAL A C 1
ATOM 737 O O . VAL A 1 96 ? 17.172 -3.453 -11.773 1 96.56 96 VAL A O 1
ATOM 740 N N . GLN A 1 97 ? 19.297 -4.258 -11.711 1 97.25 97 GLN A N 1
ATOM 741 C CA . GLN A 1 97 ? 19.203 -4.984 -12.969 1 97.25 97 GLN A CA 1
ATOM 742 C C . GLN A 1 97 ? 18.734 -6.418 -12.742 1 97.25 97 GLN A C 1
ATOM 744 O O . GLN A 1 97 ? 19.422 -7.207 -12.102 1 97.25 97 GLN A O 1
ATOM 749 N N . PRO A 1 98 ? 17.609 -6.773 -13.297 1 98.44 98 PRO A N 1
ATOM 750 C CA . PRO A 1 98 ? 17.203 -8.18 -13.25 1 98.44 98 PRO A CA 1
ATOM 751 C C . PRO A 1 98 ? 18.031 -9.062 -14.18 1 98.44 98 PRO A C 1
ATOM 753 O O . PRO A 1 98 ? 18.297 -8.68 -15.32 1 98.44 98 PRO A O 1
ATOM 756 N N . VAL A 1 99 ? 18.469 -10.141 -13.695 1 98.75 99 VAL A N 1
ATOM 757 C CA . VAL A 1 99 ? 19.094 -11.211 -14.477 1 98.75 99 VAL A CA 1
ATOM 758 C C . VAL A 1 99 ? 18.266 -12.484 -14.375 1 98.75 99 VAL A C 1
ATOM 760 O O . VAL A 1 99 ? 18.266 -13.148 -13.344 1 98.75 99 VAL A O 1
ATOM 763 N N . PHE A 1 100 ? 17.656 -12.836 -15.492 1 98.75 100 PHE A N 1
ATOM 764 C CA . PHE A 1 100 ? 16.672 -13.906 -15.445 1 98.75 100 PHE A CA 1
ATOM 765 C C . PHE A 1 100 ? 17.328 -15.266 -15.625 1 98.75 100 PHE A C 1
ATOM 767 O O . PHE A 1 100 ? 18.031 -15.5 -16.609 1 98.75 100 PHE A O 1
ATOM 774 N N . ALA A 1 101 ? 17.094 -16.125 -14.672 1 98.81 101 ALA A N 1
ATOM 775 C CA . ALA A 1 101 ? 17.516 -17.516 -14.75 1 98.81 101 ALA A CA 1
ATOM 776 C C . ALA A 1 101 ? 16.344 -18.422 -15.102 1 98.81 101 ALA A C 1
ATOM 778 O O . ALA A 1 101 ? 15.227 -18.234 -14.617 1 98.81 101 ALA A O 1
ATOM 779 N N . ASP A 1 102 ? 16.609 -19.422 -15.859 1 98.62 102 ASP A N 1
ATOM 780 C CA . ASP A 1 102 ? 15.562 -20.359 -16.281 1 98.62 102 ASP A CA 1
ATOM 781 C C . ASP A 1 102 ? 15.078 -21.203 -15.102 1 98.62 102 ASP A C 1
ATOM 783 O O . ASP A 1 102 ? 15.586 -21.078 -13.984 1 98.62 102 ASP A O 1
ATOM 787 N N . ILE A 1 103 ? 14.055 -22.016 -15.375 1 98.56 103 ILE A N 1
ATOM 788 C CA . ILE A 1 103 ? 13.406 -22.734 -14.289 1 98.56 103 ILE A CA 1
ATOM 789 C C . ILE A 1 103 ? 13.656 -24.234 -14.461 1 98.56 103 ILE A C 1
ATOM 791 O O . ILE A 1 103 ? 14.078 -24.688 -15.523 1 98.56 103 ILE A O 1
ATOM 795 N N . ASP A 1 104 ? 13.5 -24.938 -13.312 1 97.5 104 ASP A N 1
ATOM 796 C CA . ASP A 1 104 ? 13.344 -26.391 -13.375 1 97.5 104 ASP A CA 1
ATOM 797 C C . ASP A 1 104 ? 11.992 -26.766 -13.984 1 97.5 104 ASP A C 1
ATOM 799 O O . ASP A 1 104 ? 10.953 -26.281 -13.547 1 97.5 104 ASP A O 1
ATOM 803 N N . TYR A 1 105 ? 12.008 -27.641 -14.906 1 94.88 105 TYR A N 1
ATOM 804 C CA . TYR A 1 105 ? 10.836 -27.969 -15.703 1 94.88 105 TYR A CA 1
ATOM 805 C C . TYR A 1 105 ? 9.719 -28.531 -14.828 1 94.88 105 TYR A C 1
ATOM 807 O O . TYR A 1 105 ? 8.539 -28.266 -15.078 1 94.88 105 TYR A O 1
ATOM 815 N N . TYR A 1 106 ? 10.078 -29.25 -13.859 1 92.94 106 TYR A N 1
ATOM 816 C CA . TYR A 1 106 ? 9.086 -30 -13.094 1 92.94 106 TYR A CA 1
ATOM 817 C C . TYR A 1 106 ? 8.508 -29.141 -11.969 1 92.94 106 TYR A C 1
ATOM 819 O O . TYR A 1 106 ? 7.293 -28.984 -11.867 1 92.94 106 TYR A O 1
ATOM 827 N N . SER A 1 107 ? 9.375 -28.516 -11.219 1 94.94 107 SER A N 1
ATOM 828 C CA . SER A 1 107 ? 8.922 -27.75 -10.062 1 94.94 107 SER A CA 1
ATOM 829 C C . SER A 1 107 ? 8.492 -26.344 -10.469 1 94.94 107 SER A C 1
ATOM 831 O O . SER A 1 107 ? 7.707 -25.688 -9.766 1 94.94 107 SER A O 1
ATOM 833 N N . GLY A 1 108 ? 9.023 -25.859 -11.586 1 96.31 108 GLY A N 1
ATOM 834 C CA . GLY A 1 108 ? 8.758 -24.5 -12.008 1 96.31 108 GLY A CA 1
ATOM 835 C C . GLY A 1 108 ? 9.562 -23.469 -11.25 1 96.31 108 GLY A C 1
ATOM 836 O O . GLY A 1 108 ? 9.469 -22.266 -11.523 1 96.31 108 GLY A O 1
ATOM 837 N N . THR A 1 109 ? 10.391 -23.891 -10.266 1 98.31 109 THR A N 1
ATOM 838 C CA . THR A 1 109 ? 11.211 -22.969 -9.484 1 98.31 109 THR A CA 1
ATOM 839 C C . THR A 1 109 ? 12.531 -22.688 -10.195 1 98.31 109 THR A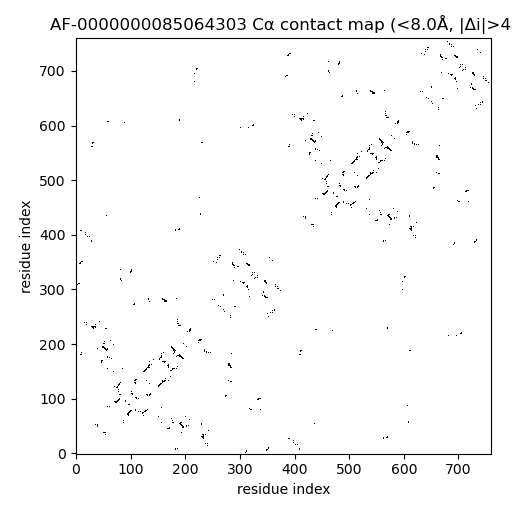 C 1
ATOM 841 O O . THR A 1 109 ? 12.883 -23.375 -11.156 1 98.31 109 THR A O 1
ATOM 844 N N . ILE A 1 110 ? 13.188 -21.703 -9.781 1 98.75 110 ILE A N 1
ATOM 845 C CA . ILE A 1 110 ? 14.438 -21.266 -10.398 1 98.75 110 ILE A CA 1
ATOM 846 C C . ILE A 1 110 ? 15.445 -22.422 -10.398 1 98.75 110 ILE A C 1
ATOM 848 O O . ILE A 1 110 ? 15.547 -23.156 -9.414 1 98.75 110 ILE A O 1
ATOM 852 N N . SER A 1 111 ? 16.125 -22.609 -11.523 1 98.31 111 SER A N 1
ATOM 853 C CA . SER A 1 111 ? 17.188 -23.625 -11.625 1 98.31 111 SER A CA 1
ATOM 854 C C . SER A 1 111 ? 18.453 -23.172 -10.906 1 98.31 111 SER A C 1
ATOM 856 O O . SER A 1 111 ? 19.062 -22.172 -11.289 1 98.31 111 SER A O 1
ATOM 858 N N . PRO A 1 112 ? 18.859 -23.938 -9.906 1 98.06 112 PRO A N 1
ATOM 859 C CA . PRO A 1 112 ? 20.109 -23.531 -9.234 1 98.06 112 PRO A CA 1
ATOM 860 C C . PRO A 1 112 ? 21.312 -23.516 -10.172 1 98.06 112 PRO A C 1
ATOM 862 O O . PRO A 1 112 ? 22.109 -22.578 -10.125 1 98.06 112 PRO A O 1
ATOM 865 N N . LYS A 1 113 ? 21.406 -24.547 -11.008 1 96.94 113 LYS A N 1
ATOM 866 C CA . LYS A 1 113 ? 22.5 -24.594 -11.953 1 96.94 113 LYS A CA 1
ATOM 867 C C . LYS A 1 113 ? 22.453 -23.406 -12.914 1 96.94 113 LYS A C 1
ATOM 869 O O . LYS A 1 113 ? 23.484 -22.781 -13.195 1 96.94 113 LYS A O 1
ATOM 874 N N . GLY A 1 114 ? 21.281 -23.156 -13.43 1 97.5 114 GLY A N 1
ATOM 875 C CA . GLY A 1 114 ? 21.125 -22 -14.305 1 97.5 114 GLY A CA 1
ATOM 876 C C . GLY A 1 114 ? 21.484 -20.688 -13.625 1 97.5 114 GLY A C 1
ATOM 877 O O . GLY A 1 114 ? 22.141 -19.828 -14.227 1 97.5 114 GLY A O 1
ATOM 878 N N . ALA A 1 115 ? 21.078 -20.516 -12.422 1 98.62 115 ALA A N 1
ATOM 879 C CA . ALA A 1 115 ? 21.359 -19.297 -11.656 1 98.62 115 ALA A CA 1
ATOM 880 C C . ALA A 1 115 ? 22.859 -19.125 -11.414 1 98.62 115 ALA A C 1
ATOM 882 O O . ALA A 1 115 ? 23.391 -18.031 -11.516 1 98.62 115 ALA A O 1
ATOM 883 N N . GLU A 1 116 ? 23.484 -20.188 -11.117 1 98.44 116 GLU A N 1
ATOM 884 C CA . GLU A 1 116 ? 24.906 -20.156 -10.789 1 98.44 116 GLU A CA 1
ATOM 885 C C . GLU A 1 116 ? 25.734 -19.641 -11.969 1 98.44 116 GLU A C 1
ATOM 887 O O . GLU A 1 116 ? 26.703 -18.891 -11.773 1 98.44 116 GLU A O 1
ATOM 892 N N . THR A 1 117 ? 25.391 -20.016 -13.133 1 98.12 117 THR A N 1
ATOM 893 C CA . THR A 1 117 ? 26.141 -19.641 -14.328 1 98.12 117 THR A CA 1
ATOM 894 C C . THR A 1 117 ? 25.984 -18.156 -14.625 1 98.12 117 THR A C 1
ATOM 896 O O . THR A 1 117 ? 26.75 -17.594 -15.414 1 98.12 117 THR A O 1
ATOM 899 N N . LEU A 1 118 ? 25.094 -17.469 -13.953 1 98.5 118 LEU A N 1
ATOM 900 C CA . LEU A 1 118 ? 24.781 -16.078 -14.273 1 98.5 118 LEU A CA 1
ATOM 901 C C . LEU A 1 118 ? 25.422 -15.133 -13.273 1 98.5 118 LEU A C 1
ATOM 903 O O . LEU A 1 118 ? 25.328 -13.914 -13.422 1 98.5 118 LEU A O 1
ATOM 907 N N . ILE A 1 119 ? 26.047 -15.672 -12.258 1 98.69 119 ILE A N 1
ATOM 908 C CA . ILE A 1 119 ? 26.672 -14.852 -11.227 1 98.69 119 ILE A CA 1
ATOM 909 C C . ILE A 1 119 ? 27.844 -14.078 -11.82 1 98.69 119 ILE A C 1
ATOM 911 O O . ILE A 1 119 ? 28.672 -14.641 -12.531 1 98.69 119 ILE A O 1
ATOM 915 N N . THR A 1 120 ? 27.906 -12.867 -11.617 1 98.5 120 THR A N 1
ATOM 916 C CA . THR A 1 120 ? 29 -11.977 -11.977 1 98.5 120 THR A CA 1
ATOM 917 C C . THR A 1 120 ? 29.469 -11.172 -10.766 1 98.5 120 THR A C 1
ATOM 919 O O . THR A 1 120 ? 28.938 -11.344 -9.664 1 98.5 120 THR A O 1
ATOM 922 N N . GLU A 1 121 ? 30.422 -10.258 -11.023 1 97.81 121 GLU A N 1
ATOM 923 C CA . GLU A 1 121 ? 30.906 -9.391 -9.961 1 97.81 121 GLU A CA 1
ATOM 924 C C . GLU A 1 121 ? 29.844 -8.383 -9.531 1 97.81 121 GLU A C 1
ATOM 926 O O . GLU A 1 121 ? 29.906 -7.82 -8.438 1 97.81 121 GLU A O 1
ATOM 931 N N . LYS A 1 122 ? 28.828 -8.211 -10.344 1 98.31 122 LYS A N 1
ATOM 932 C CA . LYS A 1 122 ? 27.781 -7.219 -10.078 1 98.31 122 LYS A CA 1
ATOM 933 C C . LYS A 1 122 ? 26.609 -7.852 -9.344 1 98.31 122 LYS A C 1
ATOM 935 O O . LYS A 1 122 ? 25.703 -7.145 -8.883 1 98.31 122 LYS A O 1
ATOM 940 N N . THR A 1 123 ? 26.594 -9.156 -9.25 1 98.75 123 THR A N 1
ATOM 941 C CA . THR A 1 123 ? 25.469 -9.828 -8.617 1 98.75 123 THR A CA 1
ATOM 942 C C . THR A 1 123 ? 25.438 -9.555 -7.117 1 98.75 123 THR A C 1
ATOM 944 O O . THR A 1 123 ? 26.422 -9.82 -6.414 1 98.75 123 THR A O 1
ATOM 947 N N . GLY A 1 124 ? 24.297 -9.016 -6.652 1 98.75 124 GLY A N 1
ATOM 948 C CA . GLY A 1 124 ? 24.188 -8.711 -5.234 1 98.75 124 GLY A CA 1
ATOM 949 C C . GLY A 1 124 ? 23.219 -9.633 -4.504 1 98.75 124 GLY A C 1
ATOM 950 O O . GLY A 1 124 ? 23.328 -9.805 -3.287 1 98.75 124 GLY A O 1
ATOM 951 N N . ALA A 1 125 ? 22.25 -10.18 -5.27 1 98.88 125 ALA A N 1
ATOM 952 C CA . ALA A 1 125 ? 21.234 -10.984 -4.609 1 98.88 125 ALA A CA 1
ATOM 953 C C . ALA A 1 125 ? 20.641 -12.008 -5.574 1 98.88 125 ALA A C 1
ATOM 955 O O . ALA A 1 125 ? 20.781 -11.875 -6.793 1 98.88 125 ALA A O 1
ATOM 956 N N . ILE A 1 126 ? 20.047 -13.031 -5.004 1 98.94 126 ILE A N 1
ATOM 957 C CA . ILE A 1 126 ? 19.188 -13.984 -5.688 1 98.94 126 ILE A CA 1
ATOM 958 C C . ILE A 1 126 ? 17.781 -13.938 -5.086 1 98.94 126 ILE A C 1
ATOM 960 O O . ILE A 1 126 ? 17.625 -13.961 -3.865 1 98.94 126 ILE A O 1
ATOM 964 N N . LEU A 1 127 ? 16.828 -13.734 -5.895 1 98.94 127 LEU A N 1
ATOM 965 C CA . LEU A 1 127 ? 15.43 -13.891 -5.512 1 98.94 127 LEU A CA 1
ATOM 966 C C . LEU A 1 127 ? 14.867 -15.219 -6.016 1 98.94 127 LEU A C 1
ATOM 968 O O . LEU A 1 127 ? 14.625 -15.375 -7.215 1 98.94 127 LEU A O 1
ATOM 972 N N . ALA A 1 128 ? 14.648 -16.156 -5.129 1 98.88 128 ALA A N 1
ATOM 973 C CA . ALA A 1 128 ? 14.125 -17.469 -5.492 1 98.88 128 ALA A CA 1
ATOM 974 C C . ALA A 1 128 ? 12.719 -17.672 -4.949 1 98.88 128 ALA A C 1
ATOM 976 O O . ALA A 1 128 ? 12.43 -17.328 -3.801 1 98.88 128 ALA A O 1
ATOM 977 N N . GLY A 1 129 ? 11.906 -18.172 -5.75 1 98.69 129 GLY A N 1
ATOM 978 C CA . GLY A 1 129 ? 10.5 -18.297 -5.379 1 98.69 129 GLY A CA 1
ATOM 979 C C . GLY A 1 129 ? 10.062 -19.734 -5.18 1 98.69 129 GLY A C 1
ATOM 980 O O . GLY A 1 129 ? 10.523 -20.625 -5.883 1 98.69 129 GLY A O 1
ATOM 981 N N . ASN A 1 130 ? 9.195 -19.953 -4.16 1 98.69 130 ASN A N 1
ATOM 982 C CA . ASN A 1 130 ? 8.406 -21.172 -4.055 1 98.69 130 ASN A CA 1
ATOM 983 C C . ASN A 1 130 ? 7.184 -21.125 -4.961 1 98.69 130 ASN A C 1
ATOM 985 O O . ASN A 1 130 ? 6.074 -20.859 -4.496 1 98.69 130 ASN A O 1
ATOM 989 N N . THR A 1 131 ? 7.422 -21.469 -6.184 1 97.31 131 THR A N 1
ATOM 990 C CA . THR A 1 131 ? 6.496 -21.203 -7.273 1 97.31 131 THR A CA 1
ATOM 991 C C . THR A 1 131 ? 5.316 -22.172 -7.234 1 97.31 131 THR A C 1
ATOM 993 O O . THR A 1 131 ? 5.508 -23.375 -7.078 1 97.31 131 THR A O 1
ATOM 996 N N . LYS A 1 132 ? 4.066 -21.656 -7.359 1 95.62 132 LYS A N 1
ATOM 997 C CA . LYS A 1 132 ? 2.82 -22.422 -7.422 1 95.62 132 LYS A CA 1
ATOM 998 C C . LYS A 1 132 ? 2.658 -23.312 -6.195 1 95.62 132 LYS A C 1
ATOM 1000 O O . LYS A 1 132 ? 1.982 -24.344 -6.258 1 95.62 132 LYS A O 1
ATOM 1005 N N . GLY A 1 133 ? 3.361 -22.984 -5.188 1 97.44 133 GLY A N 1
ATOM 1006 C CA . GLY A 1 133 ? 3.262 -23.766 -3.961 1 97.44 133 GLY A CA 1
ATOM 1007 C C . GLY A 1 133 ? 4.449 -24.688 -3.736 1 97.44 133 GLY A C 1
ATOM 1008 O O . GLY A 1 133 ? 4.656 -25.172 -2.623 1 97.44 133 GLY A O 1
ATOM 1009 N N . HIS A 1 134 ? 5.25 -24.969 -4.742 1 97.81 134 HIS A N 1
ATOM 1010 C CA . HIS A 1 134 ? 6.348 -25.922 -4.656 1 97.81 134 HIS A CA 1
ATOM 1011 C C . HIS A 1 134 ? 7.609 -25.266 -4.109 1 97.81 134 HIS A C 1
ATOM 1013 O O . HIS A 1 134 ? 8.094 -24.281 -4.672 1 97.81 134 HIS A O 1
ATOM 1019 N N . PRO A 1 135 ? 8.18 -25.781 -3.045 1 98.56 135 PRO A N 1
ATOM 1020 C CA . PRO A 1 135 ? 9.438 -25.219 -2.537 1 98.56 135 PRO A CA 1
ATOM 1021 C C . PRO A 1 135 ? 10.57 -25.297 -3.559 1 98.56 135 PRO A C 1
ATOM 1023 O O . PRO A 1 135 ? 10.641 -26.25 -4.344 1 98.56 135 PRO A O 1
ATOM 1026 N N . ALA A 1 136 ? 11.43 -24.312 -3.531 1 98.62 136 ALA A N 1
ATOM 1027 C CA . ALA A 1 136 ? 12.609 -24.312 -4.383 1 98.62 136 ALA A CA 1
ATOM 1028 C C . ALA A 1 136 ? 13.695 -25.219 -3.824 1 98.62 136 ALA A C 1
ATOM 1030 O O . ALA A 1 136 ? 13.477 -25.938 -2.838 1 98.62 136 ALA A O 1
ATOM 1031 N N . PHE A 1 137 ? 14.859 -25.25 -4.594 1 98.25 137 PHE A N 1
ATOM 1032 C CA . PHE A 1 137 ? 16.016 -26.047 -4.176 1 98.25 137 PHE A CA 1
ATOM 1033 C C . PHE A 1 137 ? 16.844 -25.297 -3.156 1 98.25 137 PHE A C 1
ATOM 1035 O O . PHE A 1 137 ? 17.984 -24.906 -3.445 1 98.25 137 PHE A O 1
ATOM 1042 N N . TRP A 1 138 ? 16.328 -25.156 -1.954 1 98.69 138 TRP A N 1
ATOM 1043 C CA . TRP A 1 138 ? 16.844 -24.203 -0.982 1 98.69 138 TRP A CA 1
ATOM 1044 C C . TRP A 1 138 ? 18.219 -24.625 -0.482 1 98.69 138 TRP A C 1
ATOM 1046 O O . TRP A 1 138 ? 19.062 -23.766 -0.173 1 98.69 138 TRP A O 1
ATOM 1056 N N . ARG A 1 139 ? 18.516 -25.938 -0.386 1 98.12 139 ARG A N 1
ATOM 1057 C CA . ARG A 1 139 ? 19.859 -26.375 -0.006 1 98.12 139 ARG A CA 1
ATOM 1058 C C . ARG A 1 139 ? 20.891 -25.875 -1.008 1 98.12 139 ARG A C 1
ATOM 1060 O O . ARG A 1 139 ? 21.906 -25.281 -0.622 1 98.12 139 ARG A O 1
ATOM 1067 N N . GLU A 1 140 ? 20.656 -26.125 -2.254 1 98.38 140 GLU A N 1
ATOM 1068 C CA . GLU A 1 140 ? 21.562 -25.719 -3.32 1 98.38 140 GLU A CA 1
ATOM 1069 C C . GLU A 1 140 ? 21.656 -24.203 -3.406 1 98.38 140 GLU A C 1
ATOM 1071 O O . GLU A 1 140 ? 22.75 -23.656 -3.584 1 98.38 140 GLU A O 1
ATOM 1076 N N . LEU A 1 141 ? 20.562 -23.5 -3.277 1 98.81 141 LEU A N 1
ATOM 1077 C CA . LEU A 1 141 ? 20.516 -22.047 -3.371 1 98.81 141 LEU A CA 1
ATOM 1078 C C . LEU A 1 141 ? 21.297 -21.406 -2.229 1 98.81 141 LEU A C 1
ATOM 1080 O O . LEU A 1 141 ? 22.062 -20.453 -2.441 1 98.81 141 LEU A O 1
ATOM 1084 N N . ARG A 1 142 ? 21.094 -21.875 -1.046 1 98.62 142 ARG A N 1
ATOM 1085 C CA . ARG A 1 142 ? 21.812 -21.344 0.11 1 98.62 142 ARG A CA 1
ATOM 1086 C C . ARG A 1 142 ? 23.312 -21.562 -0.031 1 98.62 142 ARG A C 1
ATOM 1088 O O . ARG A 1 142 ? 24.094 -20.656 0.253 1 98.62 142 ARG A O 1
ATOM 1095 N N . THR A 1 143 ? 23.688 -22.797 -0.438 1 98.56 143 THR A N 1
ATOM 1096 C CA . THR A 1 143 ? 25.109 -23.094 -0.663 1 98.56 143 THR A CA 1
ATOM 1097 C C . THR A 1 143 ? 25.703 -22.125 -1.679 1 98.56 143 THR A C 1
ATOM 1099 O O . THR A 1 143 ? 26.75 -21.531 -1.438 1 98.56 143 THR A O 1
ATOM 1102 N N . MET A 1 144 ? 25.016 -21.969 -2.736 1 98.38 144 MET A N 1
ATOM 1103 C CA . MET A 1 144 ? 25.453 -21.062 -3.803 1 98.38 144 MET A CA 1
ATOM 1104 C C . MET A 1 144 ? 25.578 -19.641 -3.295 1 98.38 144 MET A C 1
ATOM 1106 O O . MET A 1 144 ? 26.578 -18.969 -3.564 1 98.38 144 MET A O 1
ATOM 1110 N N . ALA A 1 145 ? 24.562 -19.109 -2.574 1 98.75 145 ALA A N 1
ATOM 1111 C CA . ALA A 1 145 ? 24.578 -17.75 -2.051 1 98.75 145 ALA A CA 1
ATOM 1112 C C . ALA A 1 145 ? 25.75 -17.547 -1.09 1 98.75 145 ALA A C 1
ATOM 1114 O O . ALA A 1 145 ? 26.453 -16.531 -1.167 1 98.75 145 ALA A O 1
ATOM 1115 N N . ASN A 1 146 ? 26.016 -18.5 -0.234 1 98.5 146 ASN A N 1
ATOM 1116 C CA . ASN A 1 146 ? 27.094 -18.406 0.741 1 98.5 146 ASN A CA 1
ATOM 1117 C C . ASN A 1 146 ? 28.453 -18.375 0.061 1 98.5 146 ASN A C 1
ATOM 1119 O O . ASN A 1 146 ? 29.312 -17.562 0.406 1 98.5 146 ASN A O 1
ATOM 1123 N N . GLU A 1 147 ? 28.609 -19.297 -0.843 1 98.31 147 GLU A N 1
ATOM 1124 C CA . GLU A 1 147 ? 29.891 -19.422 -1.527 1 98.31 147 GLU A CA 1
ATOM 1125 C C . GLU A 1 147 ? 30.234 -18.156 -2.299 1 98.31 147 GLU A C 1
ATOM 1127 O O . GLU A 1 147 ? 31.422 -17.844 -2.496 1 98.31 147 GLU A O 1
ATOM 1132 N N . ASN A 1 148 ? 29.266 -17.406 -2.66 1 98.5 148 ASN A N 1
ATOM 1133 C CA . ASN A 1 148 ? 29.516 -16.234 -3.496 1 98.5 148 ASN A CA 1
ATOM 1134 C C . ASN A 1 148 ? 29.234 -14.93 -2.736 1 98.5 148 ASN A C 1
ATOM 1136 O O . ASN A 1 148 ? 29.281 -13.844 -3.316 1 98.5 148 ASN A O 1
ATOM 1140 N N . GLY A 1 149 ? 28.859 -15.008 -1.473 1 98.25 149 GLY A N 1
ATOM 1141 C CA . GLY A 1 149 ? 28.594 -13.836 -0.659 1 98.25 149 GLY A CA 1
ATOM 1142 C C . GLY A 1 149 ? 27.375 -13.047 -1.12 1 98.25 149 GLY A C 1
ATOM 1143 O O . GLY A 1 149 ? 27.422 -11.82 -1.182 1 98.25 149 GLY A O 1
ATOM 1144 N N . LEU A 1 150 ? 26.297 -13.719 -1.519 1 98.75 150 LEU A N 1
ATOM 1145 C CA . LEU A 1 150 ? 25.109 -13.078 -2.068 1 98.75 150 LEU A CA 1
ATOM 1146 C C . LEU A 1 150 ? 23.984 -13.07 -1.045 1 98.75 150 LEU A C 1
ATOM 1148 O O . LEU A 1 150 ? 23.859 -14 -0.245 1 98.75 150 LEU A O 1
ATOM 1152 N N . ILE A 1 151 ? 23.172 -11.984 -1.067 1 98.88 151 ILE A N 1
ATOM 1153 C CA . ILE A 1 151 ? 21.906 -11.969 -0.338 1 98.88 151 ILE A CA 1
ATOM 1154 C C . ILE A 1 151 ? 20.938 -12.961 -0.973 1 98.88 151 ILE A C 1
ATOM 1156 O O . ILE A 1 151 ? 20.812 -13.023 -2.199 1 98.88 151 ILE A O 1
ATOM 1160 N N . LEU A 1 152 ? 20.312 -13.812 -0.167 1 98.94 152 LEU A N 1
ATOM 1161 C CA . LEU A 1 152 ? 19.297 -14.75 -0.647 1 98.94 152 LEU A CA 1
ATOM 1162 C C . LEU A 1 152 ? 17.906 -14.344 -0.17 1 98.94 152 LEU A C 1
ATOM 1164 O O . LEU A 1 152 ? 17.609 -14.43 1.022 1 98.94 152 LEU A O 1
ATOM 1168 N N . LEU A 1 153 ? 17.094 -13.914 -1.095 1 98.94 153 LEU A N 1
ATOM 1169 C CA . LEU A 1 153 ? 15.727 -13.523 -0.801 1 98.94 153 LEU A CA 1
ATOM 1170 C C . LEU A 1 153 ? 14.75 -14.609 -1.224 1 98.94 153 LEU A C 1
ATOM 1172 O O . LEU A 1 153 ? 14.898 -15.211 -2.293 1 98.94 153 LEU A O 1
ATOM 1176 N N . GLU A 1 154 ? 13.805 -14.906 -0.39 1 98.94 154 GLU A N 1
ATOM 1177 C CA . GLU A 1 154 ? 12.805 -15.953 -0.618 1 98.94 154 GLU A CA 1
ATOM 1178 C C . GLU A 1 154 ? 11.453 -15.352 -0.984 1 98.94 154 GLU A C 1
ATOM 1180 O O . GLU A 1 154 ? 10.898 -14.547 -0.229 1 98.94 154 GLU A O 1
ATOM 1185 N N . ASP A 1 155 ? 10.992 -15.656 -2.178 1 98.94 155 ASP A N 1
ATOM 1186 C CA . ASP A 1 155 ? 9.633 -15.328 -2.588 1 98.94 155 ASP A CA 1
ATOM 1187 C C . ASP A 1 155 ? 8.664 -16.469 -2.275 1 98.94 155 ASP A C 1
ATOM 1189 O O . ASP A 1 155 ? 8.57 -17.438 -3.041 1 98.94 155 ASP A O 1
ATOM 1193 N N . SER A 1 156 ? 7.91 -16.344 -1.215 1 98.88 156 SER A N 1
ATOM 1194 C CA . SER A 1 156 ? 6.922 -17.344 -0.806 1 98.88 156 SER A CA 1
ATOM 1195 C C . SER A 1 156 ? 5.5 -16.828 -0.995 1 98.88 156 SER A C 1
ATOM 1197 O O . SER A 1 156 ? 4.578 -17.266 -0.302 1 98.88 156 SER A O 1
ATOM 1199 N N . THR A 1 157 ? 5.328 -15.914 -1.909 1 98.75 157 THR A N 1
ATOM 1200 C CA . THR A 1 157 ? 4.027 -15.297 -2.143 1 98.75 157 THR A CA 1
ATOM 1201 C C . THR A 1 157 ? 3.012 -16.328 -2.613 1 98.75 157 THR A C 1
ATOM 1203 O O . THR A 1 157 ? 1.804 -16.109 -2.533 1 98.75 157 THR A O 1
ATOM 1206 N N . GLU A 1 158 ? 3.461 -17.5 -3.072 1 98.5 158 GLU A N 1
ATOM 1207 C CA . GLU A 1 158 ? 2.557 -18.484 -3.66 1 98.5 158 GLU A CA 1
ATOM 1208 C C . GLU A 1 158 ? 2.564 -19.781 -2.863 1 98.5 158 GLU A C 1
ATOM 1210 O O . GLU A 1 158 ? 2.057 -20.812 -3.33 1 98.5 158 GLU A O 1
ATOM 1215 N N . ALA A 1 159 ? 3.115 -19.766 -1.628 1 98.62 159 ALA A N 1
ATOM 1216 C CA . ALA A 1 159 ? 3.41 -21.109 -1.125 1 98.62 159 ALA A CA 1
ATOM 1217 C C . ALA A 1 159 ? 3.168 -21.203 0.379 1 98.62 159 ALA A C 1
ATOM 1219 O O . ALA A 1 159 ? 3.674 -22.109 1.044 1 98.62 159 ALA A O 1
ATOM 1220 N N . ILE A 1 160 ? 2.432 -20.328 0.979 1 98.69 160 ILE A N 1
ATOM 1221 C CA . ILE A 1 160 ? 2.232 -20.328 2.424 1 98.69 160 ILE A CA 1
ATOM 1222 C C . ILE A 1 160 ? 1.799 -21.719 2.879 1 98.69 160 ILE A C 1
ATOM 1224 O O . ILE A 1 160 ? 0.936 -22.344 2.256 1 98.69 160 ILE A O 1
ATOM 1228 N N . GLY A 1 161 ? 2.451 -22.25 3.92 1 98.5 161 GLY A N 1
ATOM 1229 C CA . GLY A 1 161 ? 2.107 -23.547 4.5 1 98.5 161 GLY A CA 1
ATOM 1230 C C . GLY A 1 161 ? 2.938 -24.688 3.953 1 98.5 161 GLY A C 1
ATOM 1231 O O . GLY A 1 161 ? 2.992 -25.766 4.551 1 98.5 161 GLY A O 1
ATOM 1232 N N . SER A 1 162 ? 3.58 -24.562 2.779 1 98.62 162 SER A N 1
ATOM 1233 C CA . SER A 1 162 ? 4.41 -25.609 2.201 1 98.62 162 SER A CA 1
ATOM 1234 C C . SER A 1 162 ? 5.672 -25.844 3.029 1 98.62 162 SER A C 1
ATOM 1236 O O . SER A 1 162 ? 6.043 -25 3.846 1 98.62 162 SER A O 1
ATOM 1238 N N . ARG A 1 163 ? 6.285 -26.969 2.787 1 98.5 163 ARG A N 1
ATOM 1239 C CA . ARG A 1 163 ? 7.453 -27.344 3.576 1 98.5 163 ARG A CA 1
ATOM 1240 C C . ARG A 1 163 ? 8.547 -27.938 2.693 1 98.5 163 ARG A C 1
ATOM 1242 O O . ARG A 1 163 ? 8.25 -28.688 1.756 1 98.5 163 ARG A O 1
ATOM 1249 N N . TYR A 1 164 ? 9.734 -27.562 2.967 1 98.31 164 TYR A N 1
ATOM 1250 C CA . TYR A 1 164 ? 10.953 -28.125 2.398 1 98.31 164 TYR A CA 1
ATOM 1251 C C . TYR A 1 164 ? 11.812 -28.766 3.482 1 98.31 164 TYR A C 1
ATOM 1253 O O . TYR A 1 164 ? 12.25 -28.094 4.414 1 98.31 164 TYR A O 1
ATOM 1261 N N . GLN A 1 165 ? 12.062 -30.125 3.396 1 97.38 165 GLN A N 1
ATOM 1262 C CA . GLN A 1 165 ? 12.781 -30.875 4.414 1 97.38 165 GLN A CA 1
ATOM 1263 C C . GLN A 1 165 ? 12.211 -30.609 5.805 1 97.38 165 GLN A C 1
ATOM 1265 O O . GLN A 1 165 ? 12.961 -30.297 6.738 1 97.38 165 GLN A O 1
ATOM 1270 N N . ASP A 1 166 ? 10.906 -30.516 5.875 1 95.56 166 ASP A N 1
ATOM 1271 C CA . ASP A 1 166 ? 10.062 -30.438 7.062 1 95.56 166 ASP A CA 1
ATOM 1272 C C . ASP A 1 166 ? 10.148 -29.062 7.711 1 95.56 166 ASP A C 1
ATOM 1274 O O . ASP A 1 166 ? 9.75 -28.891 8.867 1 95.56 166 ASP A O 1
ATOM 1278 N N . LYS A 1 167 ? 10.688 -28.156 6.996 1 97.88 167 LYS A N 1
ATOM 1279 C CA . LYS A 1 167 ? 10.68 -26.766 7.441 1 97.88 167 LYS A CA 1
ATOM 1280 C C . LYS A 1 167 ? 9.742 -25.922 6.586 1 97.88 167 LYS A C 1
ATOM 1282 O O . LYS A 1 167 ? 9.672 -26.094 5.367 1 97.88 167 LYS A O 1
ATOM 1287 N N . LEU A 1 168 ? 9.078 -25.062 7.234 1 98.62 168 LEU A N 1
ATOM 1288 C CA . LEU A 1 168 ? 8.117 -24.203 6.543 1 98.62 168 LEU A CA 1
ATOM 1289 C C . LEU A 1 168 ? 8.82 -23.266 5.566 1 98.62 168 LEU A C 1
ATOM 1291 O O . LEU A 1 168 ? 9.875 -22.719 5.887 1 98.62 168 LEU A O 1
ATOM 1295 N N . VAL A 1 169 ? 8.219 -23.141 4.383 1 98.62 169 VAL A N 1
ATOM 1296 C CA . VAL A 1 169 ? 8.695 -22.078 3.512 1 98.62 169 VAL A CA 1
ATOM 1297 C C . VAL A 1 169 ? 8.648 -20.75 4.254 1 98.62 169 VAL A C 1
ATOM 1299 O O . VAL A 1 169 ? 7.863 -20.578 5.195 1 98.62 169 VAL A O 1
ATOM 1302 N N . GLY A 1 170 ? 9.445 -19.781 3.844 1 98.69 170 GLY A N 1
ATOM 1303 C CA . GLY A 1 170 ? 9.594 -18.516 4.566 1 98.69 170 GLY A CA 1
ATOM 1304 C C . GLY A 1 170 ? 10.742 -18.531 5.555 1 98.69 170 GLY A C 1
ATOM 1305 O O . GLY A 1 170 ? 11.07 -17.5 6.141 1 98.69 170 GLY A O 1
ATOM 1306 N N . SER A 1 171 ? 11.414 -19.641 5.66 1 98.19 171 SER A N 1
ATOM 1307 C CA . SER A 1 171 ? 12.477 -19.766 6.656 1 98.19 171 SER A CA 1
ATOM 1308 C C . SER A 1 171 ? 13.836 -19.938 5.996 1 98.19 171 SER A C 1
ATOM 1310 O O . SER A 1 171 ? 14.836 -20.172 6.676 1 98.19 171 SER A O 1
ATOM 1312 N N . PHE A 1 172 ? 13.953 -19.812 4.703 1 98.62 172 PHE A N 1
ATOM 1313 C CA . PHE A 1 172 ? 15.164 -20.25 4.016 1 98.62 172 PHE A CA 1
ATOM 1314 C C . PHE A 1 172 ? 15.977 -19.047 3.549 1 98.62 172 PHE A C 1
ATOM 1316 O O . PHE A 1 172 ? 17.203 -19.109 3.465 1 98.62 172 PHE A O 1
ATOM 1323 N N . GLY A 1 173 ? 15.328 -17.938 3.15 1 98.75 173 GLY A N 1
ATOM 1324 C CA . GLY A 1 173 ? 16.031 -16.734 2.721 1 98.75 173 GLY A CA 1
ATOM 1325 C C . GLY A 1 173 ? 16.484 -15.867 3.877 1 98.75 173 GLY A C 1
ATOM 1326 O O . GLY A 1 173 ? 16.031 -16.047 5.012 1 98.75 173 GLY A O 1
ATOM 1327 N N . ASP A 1 174 ? 17.422 -14.898 3.578 1 98.88 174 ASP A N 1
ATOM 1328 C CA . ASP A 1 174 ? 17.75 -13.875 4.562 1 98.88 174 ASP A CA 1
ATOM 1329 C C . ASP A 1 174 ? 16.5 -13.094 4.973 1 98.88 174 ASP A C 1
ATOM 1331 O O . ASP A 1 174 ? 16.344 -12.719 6.137 1 98.88 174 ASP A O 1
ATOM 1335 N N . SER A 1 175 ? 15.641 -12.906 4.074 1 98.94 175 SER A N 1
ATOM 1336 C CA . SER A 1 175 ? 14.266 -12.461 4.234 1 98.94 175 SER A CA 1
ATOM 1337 C C . SER A 1 175 ? 13.328 -13.227 3.305 1 98.94 175 SER A C 1
ATOM 1339 O O . SER A 1 175 ? 13.75 -13.742 2.271 1 98.94 175 SER A O 1
ATOM 1341 N N . ALA A 1 176 ? 12.109 -13.352 3.738 1 98.94 176 ALA A N 1
ATOM 1342 C CA . ALA A 1 176 ? 11.078 -13.977 2.912 1 98.94 176 ALA A CA 1
ATOM 1343 C C . ALA A 1 176 ? 9.844 -13.086 2.812 1 98.94 176 ALA A C 1
ATOM 1345 O O . ALA A 1 176 ? 9.531 -12.344 3.746 1 98.94 176 ALA A O 1
ATOM 1346 N N . ILE A 1 177 ? 9.188 -13.172 1.689 1 98.94 177 ILE A N 1
ATOM 1347 C CA . ILE A 1 177 ? 8.039 -12.312 1.409 1 98.94 177 ILE A CA 1
ATOM 1348 C C . ILE A 1 177 ? 6.801 -13.164 1.159 1 98.94 177 ILE A C 1
ATOM 1350 O O . ILE A 1 177 ? 6.871 -14.18 0.467 1 98.94 177 ILE A O 1
ATOM 1354 N N . PHE A 1 178 ? 5.68 -12.805 1.709 1 98.94 178 PHE A N 1
ATOM 1355 C CA . PHE A 1 178 ? 4.383 -13.438 1.504 1 98.94 178 PHE A CA 1
ATOM 1356 C C . PHE A 1 178 ? 3.369 -12.43 0.972 1 98.94 178 PHE A C 1
ATOM 1358 O O . PHE A 1 178 ? 3.525 -11.227 1.161 1 98.94 178 PHE A O 1
ATOM 1365 N N . ALA A 1 179 ? 2.346 -12.875 0.28 1 98.75 179 ALA A N 1
ATOM 1366 C CA . ALA A 1 179 ? 1.28 -12.031 -0.266 1 98.75 179 ALA A CA 1
ATOM 1367 C C . ALA A 1 179 ? -0.071 -12.406 0.338 1 98.75 179 ALA A C 1
ATOM 1369 O O . ALA A 1 179 ? -0.331 -13.57 0.628 1 98.75 179 ALA A O 1
ATOM 1370 N N . PHE A 1 180 ? -0.969 -11.414 0.477 1 98.62 180 PHE A N 1
ATOM 1371 C CA . PHE A 1 180 ? -2.236 -11.664 1.153 1 98.62 180 PHE A CA 1
ATOM 1372 C C . PHE A 1 180 ? -3.408 -11.211 0.292 1 98.62 180 PHE A C 1
ATOM 1374 O O . PHE A 1 180 ? -4.516 -11.008 0.796 1 98.62 180 PHE A O 1
ATOM 1381 N N . ALA A 1 181 ? -3.182 -10.953 -0.964 1 97.38 181 ALA A N 1
ATOM 1382 C CA . ALA A 1 181 ? -4.273 -10.695 -1.899 1 97.38 181 ALA A CA 1
ATOM 1383 C C . ALA A 1 181 ? -4.781 -11.992 -2.518 1 97.38 181 ALA A C 1
ATOM 1385 O O . ALA A 1 181 ? -4.09 -13.016 -2.482 1 97.38 181 ALA A O 1
ATOM 1386 N N . GLN A 1 182 ? -6.004 -11.969 -3.031 1 96.12 182 GLN A N 1
ATOM 1387 C CA . GLN A 1 182 ? -6.508 -13.109 -3.791 1 96.12 182 GLN A CA 1
ATOM 1388 C C . GLN A 1 182 ? -5.637 -13.391 -5.012 1 96.12 182 GLN A C 1
ATOM 1390 O O . GLN A 1 182 ? -5.148 -12.461 -5.656 1 96.12 182 GLN A O 1
ATOM 1395 N N . PRO A 1 183 ? -5.23 -14.594 -5.309 1 95.88 183 PRO A N 1
ATOM 1396 C CA . PRO A 1 183 ? -5.938 -15.781 -4.828 1 95.88 183 PRO A CA 1
ATOM 1397 C C . PRO A 1 183 ? -5.164 -16.531 -3.746 1 95.88 183 PRO A C 1
ATOM 1399 O O . PRO A 1 183 ? -5.234 -17.766 -3.672 1 95.88 183 PRO A O 1
ATOM 1402 N N . SER A 1 184 ? -4.434 -15.906 -2.893 1 97.44 184 SER A N 1
ATOM 1403 C CA . SER A 1 184 ? -3.662 -16.547 -1.835 1 97.44 184 SER A CA 1
ATOM 1404 C C . SER A 1 184 ? -4.562 -17.344 -0.903 1 97.44 184 SER A C 1
ATOM 1406 O O . SER A 1 184 ? -5.77 -17.109 -0.832 1 97.44 184 SER A O 1
ATOM 1408 N N . ALA A 1 185 ? -3.98 -18.328 -0.235 1 97.75 185 ALA A N 1
ATOM 1409 C CA . ALA A 1 185 ? -4.711 -19.125 0.75 1 97.75 185 ALA A CA 1
ATOM 1410 C C . ALA A 1 185 ? -5.102 -18.266 1.958 1 97.75 185 ALA A C 1
ATOM 1412 O O . ALA A 1 185 ? -6.207 -18.406 2.488 1 97.75 185 ALA A O 1
ATOM 1413 N N . LEU A 1 186 ? -4.188 -17.484 2.408 1 98.44 186 LEU A N 1
ATOM 1414 C CA . LEU A 1 186 ? -4.445 -16.469 3.424 1 98.44 186 LEU A CA 1
ATOM 1415 C C . LEU A 1 186 ? -4.652 -15.102 2.783 1 98.44 186 LEU A C 1
ATOM 1417 O O . LEU A 1 186 ? -3.777 -14.602 2.074 1 98.44 186 LEU A O 1
ATOM 1421 N N . VAL A 1 187 ? -5.859 -14.492 3.057 1 98 187 VAL A N 1
ATOM 1422 C CA . VAL A 1 187 ? -6.195 -13.258 2.354 1 98 187 VAL A CA 1
ATOM 1423 C C . VAL A 1 187 ? -6.602 -12.188 3.361 1 98 187 VAL A C 1
ATOM 1425 O O . VAL A 1 187 ? -7.285 -12.477 4.344 1 98 187 VAL A O 1
ATOM 1428 N N . CYS A 1 188 ? -6.129 -10.953 3.094 1 97 188 CYS A N 1
ATOM 1429 C CA . CYS A 1 188 ? -6.445 -9.773 3.896 1 97 188 CYS A CA 1
ATOM 1430 C C . CYS A 1 188 ? -7.066 -8.68 3.037 1 97 188 CYS A C 1
ATOM 1432 O O . CYS A 1 188 ? -7.199 -7.539 3.482 1 97 188 CYS A O 1
ATOM 1434 N N . GLY A 1 189 ? -7.477 -8.984 1.822 1 97.31 189 GLY A N 1
ATOM 1435 C CA . GLY A 1 189 ? -7.801 -7.961 0.838 1 97.31 189 GLY A CA 1
ATOM 1436 C C . GLY A 1 189 ? -6.613 -7.566 -0.024 1 97.31 189 GLY A C 1
ATOM 1437 O O . GLY A 1 189 ? -6.625 -7.785 -1.237 1 97.31 189 GLY A O 1
ATOM 1438 N N . GLU A 1 190 ? -5.68 -6.918 0.479 1 98 190 GLU A N 1
ATOM 1439 C CA . GLU A 1 190 ? -4.332 -6.633 -0.007 1 98 190 GLU A CA 1
ATOM 1440 C C . GLU A 1 190 ? -3.307 -6.73 1.119 1 98 190 GLU A C 1
ATOM 1442 O O . GLU A 1 190 ? -3.668 -6.699 2.297 1 98 190 GLU A O 1
ATOM 1447 N N . GLY A 1 191 ? -2.035 -6.875 0.742 1 98.38 191 GLY A N 1
ATOM 1448 C CA . GLY A 1 191 ? -1.013 -6.871 1.775 1 98.38 191 GLY A CA 1
ATOM 1449 C C . GLY A 1 191 ? 0.061 -7.918 1.557 1 98.38 191 GLY A C 1
ATOM 1450 O O . GLY A 1 191 ? -0.064 -8.766 0.673 1 98.38 191 GLY A O 1
ATOM 1451 N N . ALA A 1 192 ? 1.028 -7.812 2.355 1 98.88 192 ALA A N 1
ATOM 1452 C CA . ALA A 1 192 ? 2.174 -8.719 2.328 1 98.88 192 ALA A CA 1
ATOM 1453 C C . ALA A 1 192 ? 2.898 -8.727 3.67 1 98.88 192 ALA A C 1
ATOM 1455 O O . ALA A 1 192 ? 2.57 -7.941 4.562 1 98.88 192 ALA A O 1
ATOM 1456 N N . MET A 1 193 ? 3.766 -9.617 3.85 1 98.94 193 MET A N 1
ATOM 1457 C CA . MET A 1 193 ? 4.605 -9.719 5.039 1 98.94 193 MET A CA 1
ATOM 1458 C C . MET A 1 193 ? 6.047 -10.031 4.66 1 98.94 193 MET A C 1
ATOM 1460 O O . MET A 1 193 ? 6.297 -10.852 3.775 1 98.94 193 MET A O 1
ATOM 1464 N N . ILE A 1 194 ? 6.965 -9.336 5.258 1 98.94 194 ILE A N 1
ATOM 1465 C CA . ILE A 1 194 ? 8.375 -9.703 5.215 1 98.94 194 ILE A CA 1
ATOM 1466 C C . ILE A 1 194 ? 8.781 -10.367 6.531 1 98.94 194 ILE A C 1
ATOM 1468 O O . ILE A 1 194 ? 8.484 -9.852 7.609 1 98.94 194 ILE A O 1
ATOM 1472 N N . VAL A 1 195 ? 9.406 -11.461 6.488 1 98.94 195 VAL A N 1
ATOM 1473 C CA . VAL A 1 195 ? 9.961 -12.047 7.703 1 98.94 195 VAL A CA 1
ATOM 1474 C C . VAL A 1 195 ? 11.484 -12.094 7.617 1 98.94 195 VAL A C 1
ATOM 1476 O O . VAL A 1 195 ? 12.047 -12.258 6.527 1 98.94 195 VAL A O 1
ATOM 1479 N N . THR A 1 196 ? 12.18 -11.922 8.664 1 98.88 196 THR A N 1
ATOM 1480 C CA . THR A 1 196 ? 13.633 -11.938 8.758 1 98.88 196 THR A CA 1
ATOM 1481 C C . THR A 1 196 ? 14.086 -12.203 10.188 1 98.88 196 THR A C 1
ATOM 1483 O O . THR A 1 196 ? 13.289 -12.109 11.125 1 98.88 196 THR A O 1
ATOM 1486 N N . ASP A 1 197 ? 15.312 -12.625 10.344 1 98.75 197 ASP A N 1
ATOM 1487 C CA . ASP A 1 197 ? 15.867 -12.875 11.664 1 98.75 197 ASP A CA 1
ATOM 1488 C C . ASP A 1 197 ? 16.906 -11.812 12.031 1 98.75 197 ASP A C 1
ATOM 1490 O O . ASP A 1 197 ? 17.438 -11.812 13.148 1 98.75 197 ASP A O 1
ATOM 1494 N N . ASP A 1 198 ? 17.203 -10.914 11.117 1 98.5 198 ASP A N 1
ATOM 1495 C CA . ASP A 1 198 ? 18.281 -9.953 11.312 1 98.5 198 ASP A CA 1
ATOM 1496 C C . ASP A 1 198 ? 17.766 -8.664 11.938 1 98.5 198 ASP A C 1
ATOM 1498 O O . ASP A 1 198 ? 16.906 -7.988 11.375 1 98.5 198 ASP A O 1
ATOM 1502 N N . THR A 1 199 ? 18.359 -8.273 13.031 1 97.88 199 THR A N 1
ATOM 1503 C CA . THR A 1 199 ? 17.906 -7.129 13.82 1 97.88 199 THR A CA 1
ATOM 1504 C C . THR A 1 199 ? 18.156 -5.824 13.07 1 97.88 199 THR A C 1
ATOM 1506 O O . THR A 1 199 ? 17.359 -4.895 13.141 1 97.88 199 THR A O 1
ATOM 1509 N N . GLU A 1 200 ? 19.203 -5.766 12.422 1 97.5 200 GLU A N 1
ATOM 1510 C CA . GLU A 1 200 ? 19.5 -4.547 11.68 1 97.5 200 GLU A CA 1
ATOM 1511 C C . GLU A 1 200 ? 18.562 -4.375 10.492 1 97.5 200 GLU A C 1
ATOM 1513 O O . GLU A 1 200 ? 18.078 -3.275 10.227 1 97.5 200 GLU A O 1
ATOM 1518 N N . THR A 1 201 ? 18.328 -5.504 9.797 1 97.94 201 THR A N 1
ATOM 1519 C CA . THR A 1 201 ? 17.453 -5.48 8.625 1 97.94 201 THR A CA 1
ATOM 1520 C C . THR A 1 201 ? 16.047 -5.07 9.008 1 97.94 201 THR A C 1
ATOM 1522 O O . THR A 1 201 ? 15.43 -4.227 8.344 1 97.94 201 THR A O 1
ATOM 1525 N N . VAL A 1 202 ? 15.531 -5.621 10.094 1 97.94 202 VAL A N 1
ATOM 1526 C CA . VAL A 1 202 ? 14.156 -5.32 10.477 1 97.94 202 VAL A CA 1
ATOM 1527 C C . VAL A 1 202 ? 14.039 -3.848 10.859 1 97.94 202 VAL A C 1
ATOM 1529 O O . VAL A 1 202 ? 13.016 -3.207 10.594 1 97.94 202 VAL A O 1
ATOM 1532 N N . SER A 1 203 ? 15.047 -3.314 11.516 1 95.81 203 SER A N 1
ATOM 1533 C CA . SER A 1 203 ? 15.055 -1.897 11.859 1 95.81 203 SER A CA 1
ATOM 1534 C C . SER A 1 203 ? 14.977 -1.02 10.617 1 95.81 203 SER A C 1
ATOM 1536 O O . SER A 1 203 ? 14.18 -0.08 10.562 1 95.81 203 SER A O 1
ATOM 1538 N N . ARG A 1 204 ? 15.742 -1.333 9.633 1 96.75 204 ARG A N 1
ATOM 1539 C CA . ARG A 1 204 ? 15.727 -0.589 8.375 1 96.75 204 ARG A CA 1
ATOM 1540 C C . ARG A 1 204 ? 14.383 -0.741 7.672 1 96.75 204 ARG A C 1
ATOM 1542 O O . ARG A 1 204 ? 13.828 0.236 7.16 1 96.75 204 ARG A O 1
ATOM 1549 N N . LEU A 1 205 ? 13.883 -1.988 7.66 1 98.31 205 LEU A N 1
ATOM 1550 C CA . LEU A 1 205 ? 12.602 -2.252 7.012 1 98.31 205 LEU A CA 1
ATOM 1551 C C . LEU A 1 205 ? 11.5 -1.395 7.621 1 98.31 205 LEU A C 1
ATOM 1553 O O . LEU A 1 205 ? 10.711 -0.78 6.898 1 98.31 205 LEU A O 1
ATOM 1557 N N . ARG A 1 206 ? 11.445 -1.338 8.906 1 96.69 206 ARG A N 1
ATOM 1558 C CA . ARG A 1 206 ? 10.406 -0.581 9.602 1 96.69 206 ARG A CA 1
ATOM 1559 C C . ARG A 1 206 ? 10.539 0.913 9.32 1 96.69 206 ARG A C 1
ATOM 1561 O O . ARG A 1 206 ? 9.539 1.602 9.109 1 96.69 206 ARG A O 1
ATOM 1568 N N . GLN A 1 207 ? 11.758 1.424 9.312 1 94.75 207 GLN A N 1
ATOM 1569 C CA . GLN A 1 207 ? 12 2.84 9.055 1 94.75 207 GLN A CA 1
ATOM 1570 C C . GLN A 1 207 ? 11.641 3.213 7.621 1 94.75 207 GLN A C 1
ATOM 1572 O O . GLN A 1 207 ? 11.078 4.281 7.375 1 94.75 207 GLN A O 1
ATOM 1577 N N . TYR A 1 208 ? 11.938 2.314 6.66 1 97.25 208 TYR A N 1
ATOM 1578 C CA . TYR A 1 208 ? 11.641 2.576 5.258 1 97.25 208 TYR A CA 1
ATOM 1579 C C . TYR A 1 208 ? 10.148 2.42 4.98 1 97.25 208 TYR A C 1
ATOM 1581 O O . TYR A 1 208 ? 9.617 3.033 4.051 1 97.25 208 TYR A O 1
ATOM 1589 N N . ARG A 1 209 ? 9.5 1.575 5.762 1 97.25 209 ARG A N 1
ATOM 1590 C CA . ARG A 1 209 ? 8.078 1.333 5.543 1 97.25 209 ARG A CA 1
ATOM 1591 C C . ARG A 1 209 ? 7.258 2.576 5.867 1 97.25 209 ARG A C 1
ATOM 1593 O O . ARG A 1 209 ? 6.379 2.967 5.09 1 97.25 209 ARG A O 1
ATOM 1600 N N . ALA A 1 210 ? 7.527 3.129 7.047 1 94.06 210 ALA A N 1
ATOM 1601 C CA . ALA A 1 210 ? 6.746 4.273 7.5 1 94.06 210 ALA A CA 1
ATOM 1602 C C . ALA A 1 210 ? 7.402 4.945 8.703 1 94.06 210 ALA A C 1
ATOM 1604 O O . ALA A 1 210 ? 8.312 4.379 9.32 1 94.06 210 ALA A O 1
ATOM 1605 N N . ARG A 1 211 ? 6.934 6.18 8.922 1 83.06 211 ARG A N 1
ATOM 1606 C CA . ARG A 1 211 ? 7.312 6.883 10.141 1 83.06 211 ARG A CA 1
ATOM 1607 C C . ARG A 1 211 ? 6.102 7.105 11.047 1 83.06 211 ARG A C 1
ATOM 1609 O O . ARG A 1 211 ? 5.047 7.543 10.578 1 83.06 211 ARG A O 1
ATOM 1616 N N . GLY A 1 212 ? 6.277 6.617 12.211 1 70.56 212 GLY A N 1
ATOM 1617 C CA . GLY A 1 212 ? 5.18 6.816 13.148 1 70.56 212 GLY A CA 1
ATOM 1618 C C . GLY A 1 212 ? 5.18 8.195 13.781 1 70.56 212 GLY A C 1
ATOM 1619 O O . GLY A 1 212 ? 6.164 8.93 13.672 1 70.56 212 GLY A O 1
ATOM 1620 N N . ILE A 1 213 ? 4.129 8.508 14.344 1 63.53 213 ILE A N 1
ATOM 1621 C CA . ILE A 1 213 ? 3.941 9.789 15.016 1 63.53 213 ILE A CA 1
ATOM 1622 C C . ILE A 1 213 ? 4.98 9.953 16.125 1 63.53 213 ILE A C 1
ATOM 1624 O O . ILE A 1 213 ? 5.52 11.047 16.312 1 63.53 213 ILE A O 1
ATOM 1628 N N . SER A 1 214 ? 5.25 8.82 16.641 1 60.09 214 SER A N 1
ATOM 1629 C CA . SER A 1 214 ? 6.18 8.867 17.766 1 60.09 214 SER A CA 1
ATOM 1630 C C . SER A 1 214 ? 7.594 9.211 17.297 1 60.09 214 SER A C 1
ATOM 1632 O O . SER A 1 214 ? 8.422 9.656 18.094 1 60.09 214 SER A O 1
ATOM 1634 N N . ASP A 1 215 ? 7.711 9.023 16.031 1 62.28 215 ASP A N 1
ATOM 1635 C CA . ASP A 1 215 ? 9.047 9.266 15.484 1 62.28 215 ASP A CA 1
ATOM 1636 C C . ASP A 1 215 ? 9.242 10.742 15.148 1 62.28 215 ASP A C 1
ATOM 1638 O O . ASP A 1 215 ? 10.375 11.18 14.906 1 62.28 215 ASP A O 1
ATOM 1642 N N . ARG A 1 216 ? 8.266 11.445 15.172 1 58.03 216 ARG A N 1
ATOM 1643 C CA . ARG A 1 216 ? 8.32 12.82 14.688 1 58.03 216 ARG A CA 1
ATOM 1644 C C . ARG A 1 216 ? 9.102 13.703 15.648 1 58.03 216 ARG A C 1
ATOM 1646 O O . ARG A 1 216 ? 9.688 14.703 15.242 1 58.03 216 ARG A O 1
ATOM 1653 N N . GLY A 1 217 ? 9.117 13.242 16.922 1 57.47 217 GLY A N 1
ATOM 1654 C CA . GLY A 1 217 ? 9.844 14.039 17.891 1 57.47 217 GLY A CA 1
ATOM 1655 C C . GLY A 1 217 ? 11.305 13.633 18.016 1 57.47 217 GLY A C 1
ATOM 1656 O O . GLY A 1 217 ? 12.07 14.266 18.75 1 57.47 217 GLY A O 1
ATOM 1657 N N . SER A 1 218 ? 11.469 12.609 17.25 1 57.09 218 SER A N 1
ATOM 1658 C CA . SER A 1 218 ? 12.836 12.109 17.422 1 57.09 218 SER A CA 1
ATOM 1659 C C . SER A 1 218 ? 13.859 13.086 16.844 1 57.09 218 SER A C 1
ATOM 1661 O O . SER A 1 218 ? 13.641 13.664 15.773 1 57.09 218 SER A O 1
ATOM 1663 N N . VAL A 1 219 ? 14.688 13.531 17.75 1 50.97 219 VAL A N 1
ATOM 1664 C CA . VAL A 1 219 ? 15.797 14.422 17.438 1 50.97 219 VAL A CA 1
ATOM 1665 C C . VAL A 1 219 ? 16.688 13.789 16.359 1 50.97 219 VAL A C 1
ATOM 1667 O O . VAL A 1 219 ? 17.469 14.484 15.711 1 50.97 219 VAL A O 1
ATOM 1670 N N . VAL A 1 220 ? 16.625 12.484 16.297 1 52.72 220 VAL A N 1
ATOM 1671 C CA . VAL A 1 220 ? 17.484 11.867 15.297 1 52.72 220 VAL A CA 1
ATOM 1672 C C . VAL A 1 220 ? 16.828 11.984 13.922 1 52.72 220 VAL A C 1
ATOM 1674 O O . VAL A 1 220 ? 15.734 11.453 13.695 1 52.72 220 VAL A O 1
ATOM 1677 N N . ALA A 1 221 ? 17.312 12.977 13.273 1 58.66 221 ALA A N 1
ATOM 1678 C CA . ALA A 1 221 ? 16.812 13.266 11.93 1 58.66 221 ALA A CA 1
ATOM 1679 C C . ALA A 1 221 ? 16.75 11.992 11.086 1 58.66 221 ALA A C 1
ATOM 1681 O O . ALA A 1 221 ? 17.688 11.18 11.102 1 58.66 221 ALA A O 1
ATOM 1682 N N . PRO A 1 222 ? 15.617 11.844 10.484 1 69.31 222 PRO A N 1
ATOM 1683 C CA . PRO A 1 222 ? 15.414 10.602 9.742 1 69.31 222 PRO A CA 1
ATOM 1684 C C . PRO A 1 222 ? 16.438 10.398 8.625 1 69.31 222 PRO A C 1
ATOM 1686 O O . PRO A 1 222 ? 16.703 11.328 7.855 1 69.31 222 PRO A O 1
ATOM 1689 N N . THR A 1 223 ? 17.109 9.375 8.656 1 83.06 223 THR A N 1
ATOM 1690 C CA . THR A 1 223 ? 18.125 9.016 7.664 1 83.06 223 THR A CA 1
ATOM 1691 C C . THR A 1 223 ? 17.5 8.195 6.539 1 83.06 223 THR A C 1
ATOM 1693 O O . THR A 1 223 ? 18.094 8.047 5.469 1 83.06 223 THR A O 1
ATOM 1696 N N . ARG A 1 224 ? 16.25 7.801 6.738 1 93.25 224 ARG A N 1
ATOM 1697 C CA . ARG A 1 224 ? 15.664 6.879 5.766 1 93.25 224 ARG A CA 1
ATOM 1698 C C . ARG A 1 224 ? 14.281 7.352 5.336 1 93.25 224 ARG A C 1
ATOM 1700 O O . ARG A 1 224 ? 13.336 7.336 6.133 1 93.25 224 ARG A O 1
ATOM 1707 N N . PRO A 1 225 ? 14.188 7.793 4.094 1 95.31 225 PRO A N 1
ATOM 1708 C CA . PRO A 1 225 ? 12.875 8.234 3.613 1 95.31 225 PRO A CA 1
ATOM 1709 C C . PRO A 1 225 ? 11.852 7.105 3.561 1 95.31 225 PRO A C 1
ATOM 1711 O O . PRO A 1 225 ? 12.086 6.09 2.898 1 95.31 225 PRO A O 1
ATOM 1714 N N . PRO A 1 226 ? 10.75 7.27 4.164 1 96.38 226 PRO A N 1
ATOM 1715 C CA . PRO A 1 226 ? 9.758 6.195 4.172 1 96.38 226 PRO A CA 1
ATOM 1716 C C . PRO A 1 226 ? 8.984 6.102 2.857 1 96.38 226 PRO A C 1
ATOM 1718 O O . PRO A 1 226 ? 8.742 7.121 2.203 1 96.38 226 PRO A O 1
ATOM 1721 N N . LEU A 1 227 ? 8.578 4.887 2.549 1 97.69 227 LEU A N 1
ATOM 1722 C CA . LEU A 1 227 ? 7.793 4.605 1.351 1 97.69 227 LEU A CA 1
ATOM 1723 C C . LEU A 1 227 ? 6.301 4.742 1.634 1 97.69 227 LEU A C 1
ATOM 1725 O O . LEU A 1 227 ? 5.492 4.797 0.705 1 97.69 227 LEU A O 1
ATOM 1729 N N . GLN A 1 228 ? 5.957 4.832 2.883 1 96.81 228 GLN A N 1
ATOM 1730 C CA . GLN A 1 228 ? 4.562 4.848 3.318 1 96.81 228 GLN A CA 1
ATOM 1731 C C . GLN A 1 228 ? 3.793 3.668 2.732 1 96.81 228 GLN A C 1
ATOM 1733 O O . GLN A 1 228 ? 2.752 3.854 2.098 1 96.81 228 GLN A O 1
ATOM 1738 N N . ALA A 1 229 ? 4.227 2.479 3.004 1 98.12 229 ALA A N 1
ATOM 1739 C CA . ALA A 1 229 ? 3.682 1.246 2.441 1 98.12 229 ALA A CA 1
ATOM 1740 C C . ALA A 1 229 ? 3.076 0.367 3.531 1 98.12 229 ALA A C 1
ATOM 1742 O O . ALA A 1 229 ? 3.254 -0.854 3.523 1 98.12 229 ALA A O 1
ATOM 1743 N N . GLU A 1 230 ? 2.316 0.964 4.406 1 96.75 230 GLU A N 1
ATOM 1744 C CA . GLU A 1 230 ? 1.76 0.251 5.555 1 96.75 230 GLU A 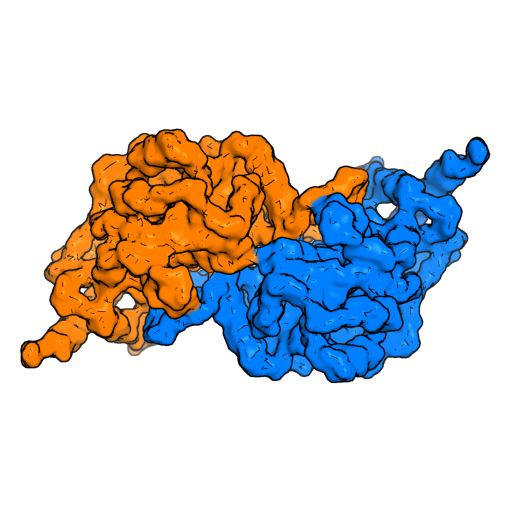CA 1
ATOM 1745 C C . GLU A 1 230 ? 0.48 -0.49 5.176 1 96.75 230 GLU A C 1
ATOM 1747 O O . GLU A 1 230 ? -0.189 -0.127 4.203 1 96.75 230 GLU A O 1
ATOM 1752 N N . MET A 1 231 ? 0.285 -1.497 5.973 1 96.88 231 MET A N 1
ATOM 1753 C CA . MET A 1 231 ? -0.998 -2.191 6.043 1 96.88 231 MET A CA 1
ATOM 1754 C C . MET A 1 231 ? -1.885 -1.584 7.125 1 96.88 231 MET A C 1
ATOM 1756 O O . MET A 1 231 ? -1.387 -1.092 8.141 1 96.88 231 MET A O 1
ATOM 1760 N N . SER A 1 232 ? -3.223 -1.61 6.949 1 98.12 232 SER A N 1
ATOM 1761 C CA . SER A 1 232 ? -4.125 -1.053 7.949 1 98.12 232 SER A CA 1
ATOM 1762 C C . SER A 1 232 ? -4.445 -2.076 9.031 1 98.12 232 SER A C 1
ATOM 1764 O O . SER A 1 232 ? -4.254 -3.279 8.836 1 98.12 232 SER A O 1
ATOM 1766 N N . ASP A 1 233 ? -4.969 -1.566 10.141 1 98.5 233 ASP A N 1
ATOM 1767 C CA . ASP A 1 233 ? -5.434 -2.443 11.211 1 98.5 233 ASP A CA 1
ATOM 1768 C C . ASP A 1 233 ? -6.637 -3.271 10.758 1 98.5 233 ASP A C 1
ATOM 1770 O O . ASP A 1 233 ? -6.859 -4.375 11.258 1 98.5 233 ASP A O 1
ATOM 1774 N N . ILE A 1 234 ? -7.406 -2.834 9.789 1 98.62 234 ILE A N 1
ATOM 1775 C CA . ILE A 1 234 ? -8.523 -3.588 9.234 1 98.62 234 ILE A CA 1
ATOM 1776 C C . ILE A 1 234 ? -8.008 -4.855 8.555 1 98.62 234 ILE A C 1
ATOM 1778 O O . ILE A 1 234 ? -8.492 -5.957 8.836 1 98.62 234 ILE A O 1
ATOM 1782 N N . GLN A 1 235 ? -7.043 -4.68 7.723 1 98.56 235 GLN A N 1
ATOM 1783 C CA . GLN A 1 235 ? -6.434 -5.801 7.012 1 98.56 235 GLN A CA 1
ATOM 1784 C C . GLN A 1 235 ? -5.758 -6.762 7.984 1 98.56 235 GLN A C 1
ATOM 1786 O O . GLN A 1 235 ? -5.891 -7.98 7.855 1 98.56 235 GLN A O 1
ATOM 1791 N N . ALA A 1 236 ? -5.031 -6.164 8.93 1 98.88 236 ALA A N 1
ATOM 1792 C CA . ALA A 1 236 ? -4.289 -6.973 9.898 1 98.88 236 ALA A CA 1
ATOM 1793 C C . ALA A 1 236 ? -5.23 -7.816 10.742 1 98.88 236 ALA A C 1
ATOM 1795 O O . ALA A 1 236 ? -4.914 -8.961 11.078 1 98.88 236 ALA A O 1
ATOM 1796 N N . ALA A 1 237 ? -6.367 -7.246 11.109 1 98.88 237 ALA A N 1
ATOM 1797 C CA . ALA A 1 237 ? -7.352 -7.988 11.898 1 98.88 237 ALA A CA 1
ATOM 1798 C C . ALA A 1 237 ? -7.852 -9.211 11.141 1 98.88 237 ALA A C 1
ATOM 1800 O O . ALA A 1 237 ? -7.996 -10.289 11.719 1 98.88 237 ALA A O 1
ATOM 1801 N N . ILE A 1 238 ? -8.109 -9.031 9.883 1 98.81 238 ILE A N 1
ATOM 1802 C CA . ILE A 1 238 ? -8.5 -10.164 9.047 1 98.81 238 ILE A CA 1
ATOM 1803 C C . ILE A 1 238 ? -7.367 -11.188 9 1 98.81 238 ILE A C 1
ATOM 1805 O O . ILE A 1 238 ? -7.602 -12.383 9.164 1 98.81 238 ILE A O 1
ATOM 1809 N N . GLY A 1 239 ? -6.137 -10.695 8.805 1 98.88 239 GLY A N 1
ATOM 1810 C CA . GLY A 1 239 ? -4.973 -11.562 8.727 1 98.88 239 GLY A CA 1
ATOM 1811 C C . GLY A 1 239 ? -4.773 -12.406 9.969 1 98.88 239 GLY A C 1
ATOM 1812 O O . GLY A 1 239 ? -4.418 -13.586 9.875 1 98.88 239 GLY A O 1
ATOM 1813 N N . LEU A 1 240 ? -4.992 -11.773 11.102 1 98.88 240 LEU A N 1
ATOM 1814 C CA . LEU A 1 240 ? -4.844 -12.477 12.367 1 98.88 240 LEU A CA 1
ATOM 1815 C C . LEU A 1 240 ? -5.797 -13.664 12.445 1 98.88 240 LEU A C 1
ATOM 1817 O O . LEU A 1 240 ? -5.398 -14.766 12.844 1 98.88 240 LEU A O 1
ATOM 1821 N N . VAL A 1 241 ? -7.023 -13.453 12.094 1 98.88 241 VAL A N 1
ATOM 1822 C CA . VAL A 1 241 ? -8.023 -14.516 12.141 1 98.88 241 VAL A CA 1
ATOM 1823 C C . VAL A 1 241 ? -7.699 -15.578 11.094 1 98.88 241 VAL A C 1
ATOM 1825 O O . VAL A 1 241 ? -7.754 -16.781 11.375 1 98.88 241 VAL A O 1
ATOM 1828 N N . GLN A 1 242 ? -7.371 -15.141 9.875 1 98.88 242 GLN A N 1
ATOM 1829 C CA . GLN A 1 242 ? -7.012 -16.062 8.797 1 98.88 242 GLN A CA 1
ATOM 1830 C C . GLN A 1 242 ? -5.82 -16.922 9.203 1 98.88 242 GLN A C 1
ATOM 1832 O O . GLN A 1 242 ? -5.793 -18.125 8.906 1 98.88 242 GLN A O 1
ATOM 1837 N N . LEU A 1 243 ? -4.855 -16.281 9.844 1 98.88 243 LEU A N 1
ATOM 1838 C CA . LEU A 1 243 ? -3.674 -17.031 10.273 1 98.88 243 LEU A CA 1
ATOM 1839 C C . LEU A 1 243 ? -4.043 -18.094 11.297 1 98.88 243 LEU A C 1
ATOM 1841 O O . LEU A 1 243 ? -3.553 -19.219 11.234 1 98.88 243 LEU A O 1
ATOM 1845 N N . ALA A 1 244 ? -4.852 -17.75 12.242 1 98.69 244 ALA A N 1
ATOM 1846 C CA . ALA A 1 244 ? -5.301 -18.688 13.266 1 98.69 244 ALA A CA 1
ATOM 1847 C C . ALA A 1 244 ? -6.043 -19.875 12.641 1 98.69 244 ALA A C 1
ATOM 1849 O O . ALA A 1 244 ? -5.996 -20.984 13.156 1 98.69 244 ALA A O 1
ATOM 1850 N N . ARG A 1 245 ? -6.648 -19.641 11.484 1 98.44 245 ARG A N 1
ATOM 1851 C CA . ARG A 1 245 ? -7.461 -20.656 10.812 1 98.44 245 ARG A CA 1
ATOM 1852 C C . ARG A 1 245 ? -6.695 -21.281 9.656 1 98.44 245 ARG A C 1
ATOM 1854 O O . ARG A 1 245 ? -7.25 -22.094 8.914 1 98.44 245 ARG A O 1
ATOM 1861 N N . LEU A 1 246 ? -5.496 -21 9.492 1 98.56 246 LEU A N 1
ATOM 1862 C CA . LEU A 1 246 ? -4.746 -21.297 8.281 1 98.56 246 LEU A CA 1
ATOM 1863 C C . LEU A 1 246 ? -4.691 -22.812 8.047 1 98.56 246 LEU A C 1
ATOM 1865 O O . LEU A 1 246 ? -4.91 -23.281 6.926 1 98.56 246 LEU A O 1
ATOM 1869 N N . ASP A 1 247 ? -4.43 -23.562 9.062 1 97.94 247 ASP A N 1
ATOM 1870 C CA . ASP A 1 247 ? -4.328 -25.016 8.906 1 97.94 247 ASP A CA 1
ATOM 1871 C C . ASP A 1 247 ? -5.629 -25.609 8.352 1 97.94 247 ASP A C 1
ATOM 1873 O O . ASP A 1 247 ? -5.602 -26.484 7.488 1 97.94 247 ASP A O 1
ATOM 1877 N N . GLY A 1 248 ? -6.738 -25.125 8.891 1 98.06 248 GLY A N 1
ATOM 1878 C CA . GLY A 1 248 ? -8.023 -25.562 8.375 1 98.06 248 GLY A CA 1
ATOM 1879 C C . GLY A 1 248 ? -8.266 -25.156 6.934 1 98.06 248 GLY A C 1
ATOM 1880 O O . GLY A 1 248 ? -8.797 -25.938 6.141 1 98.06 248 GLY A O 1
ATOM 1881 N N . ILE A 1 249 ? -7.879 -24 6.582 1 98.31 249 ILE A N 1
ATOM 1882 C CA . ILE A 1 249 ? -8.023 -23.484 5.219 1 98.31 249 ILE A CA 1
ATOM 1883 C C . ILE A 1 249 ? -7.195 -24.344 4.262 1 98.31 249 ILE A C 1
ATOM 1885 O O . ILE A 1 249 ? -7.688 -24.766 3.211 1 98.31 249 ILE A O 1
ATOM 1889 N N . LEU A 1 250 ? -5.977 -24.625 4.621 1 98.12 250 LEU A N 1
ATOM 1890 C CA . LEU A 1 250 ? -5.082 -25.422 3.789 1 98.12 250 LEU A CA 1
ATOM 1891 C C . LEU A 1 250 ? -5.602 -26.844 3.645 1 98.12 250 LEU A C 1
ATOM 1893 O O . LEU A 1 250 ? -5.473 -27.453 2.578 1 98.12 250 LEU A O 1
ATOM 1897 N N . GLN A 1 251 ? -6.168 -27.359 4.691 1 97.69 251 GLN A N 1
ATOM 1898 C CA . GLN A 1 251 ? -6.734 -28.703 4.633 1 97.69 251 GLN A CA 1
ATOM 1899 C C . GLN A 1 251 ? -7.898 -28.766 3.646 1 97.69 251 GLN A C 1
ATOM 1901 O O . GLN A 1 251 ? -8.016 -29.734 2.879 1 97.69 251 GLN A O 1
ATOM 1906 N N . ARG A 1 252 ? -8.758 -27.828 3.674 1 97.38 252 ARG A N 1
ATOM 1907 C CA . ARG A 1 252 ? -9.875 -27.781 2.736 1 97.38 252 ARG A CA 1
ATOM 1908 C C . ARG A 1 252 ? -9.375 -27.656 1.3 1 97.38 252 ARG A C 1
ATOM 1910 O O . ARG A 1 252 ? -9.938 -28.266 0.388 1 97.38 252 ARG A O 1
ATOM 1917 N N . ARG A 1 253 ? -8.398 -26.828 1.098 1 97.56 253 ARG A N 1
ATOM 1918 C CA . ARG A 1 253 ? -7.805 -26.703 -0.228 1 97.56 253 ARG A CA 1
ATOM 1919 C C . ARG A 1 253 ? -7.23 -28.031 -0.705 1 97.56 253 ARG A C 1
ATOM 1921 O O . ARG A 1 253 ? -7.344 -28.375 -1.883 1 97.56 253 ARG A O 1
ATOM 1928 N N . ARG A 1 254 ? -6.668 -28.781 0.186 1 96.31 254 ARG A N 1
ATOM 1929 C CA . ARG A 1 254 ? -6.148 -30.094 -0.15 1 96.31 254 ARG A CA 1
ATOM 1930 C C . ARG A 1 254 ? -7.27 -31.031 -0.582 1 96.31 254 ARG A C 1
ATOM 1932 O O . ARG A 1 254 ? -7.074 -31.875 -1.463 1 96.31 254 ARG A O 1
ATOM 1939 N N . GLN A 1 255 ? -8.367 -30.891 0.08 1 96.81 255 GLN A N 1
ATOM 1940 C CA . GLN A 1 255 ? -9.516 -31.703 -0.298 1 96.81 255 GLN A CA 1
ATOM 1941 C C . GLN A 1 255 ? -9.984 -31.359 -1.71 1 96.81 255 GLN A C 1
ATOM 1943 O O . GLN A 1 255 ? -10.336 -32.25 -2.482 1 96.81 255 GLN A O 1
ATOM 1948 N N . VAL A 1 256 ? -10.031 -30.109 -2.002 1 97.12 256 VAL A N 1
ATOM 1949 C CA . VAL A 1 256 ? -10.406 -29.656 -3.34 1 97.12 256 VAL A CA 1
ATOM 1950 C C . VAL A 1 256 ? -9.398 -30.188 -4.359 1 97.12 256 VAL A C 1
ATOM 1952 O O . VAL A 1 256 ? -9.773 -30.641 -5.441 1 97.12 256 VAL A O 1
ATOM 1955 N N . GLU A 1 257 ? -8.141 -30.125 -4.043 1 94.81 257 GLU A N 1
ATOM 1956 C CA . GLU A 1 257 ? -7.074 -30.656 -4.895 1 94.81 257 GLU A CA 1
ATOM 1957 C C . GLU A 1 257 ? -7.289 -32.125 -5.188 1 94.81 257 GLU A C 1
ATOM 1959 O O . GLU A 1 257 ? -7.129 -32.594 -6.328 1 94.81 257 GLU A O 1
ATOM 1964 N N . ALA A 1 258 ? -7.594 -32.875 -4.164 1 94.44 258 ALA A N 1
ATOM 1965 C CA . ALA A 1 258 ? -7.82 -34.312 -4.309 1 94.44 258 ALA A CA 1
ATOM 1966 C C . ALA A 1 258 ? -8.984 -34.562 -5.262 1 94.44 258 ALA A C 1
ATOM 1968 O O . ALA A 1 258 ? -8.93 -35.531 -6.051 1 94.44 258 ALA A O 1
ATOM 1969 N N . LEU A 1 259 ? -10.008 -33.75 -5.141 1 95.06 259 LEU A N 1
ATOM 1970 C CA . LEU A 1 259 ? -11.148 -33.906 -6.035 1 95.06 259 LEU A CA 1
ATOM 1971 C C . LEU A 1 259 ? -10.742 -33.625 -7.48 1 95.06 259 LEU A C 1
ATOM 1973 O O . LEU A 1 259 ? -11.133 -34.344 -8.391 1 95.06 259 LEU A O 1
ATOM 1977 N N . TYR A 1 260 ? -10.031 -32.531 -7.707 1 94.81 260 TYR A N 1
ATOM 1978 C CA . TYR A 1 260 ? -9.516 -32.219 -9.039 1 94.81 260 TYR A CA 1
ATOM 1979 C C . TYR A 1 260 ? -8.719 -33.406 -9.594 1 94.81 260 TYR A C 1
ATOM 1981 O O . TYR A 1 260 ? -8.859 -33.75 -10.766 1 94.81 260 TYR A O 1
ATOM 1989 N N . PHE A 1 261 ? -7.855 -33.938 -8.758 1 91.62 261 PHE A N 1
ATOM 1990 C CA . PHE A 1 261 ? -7.008 -35.062 -9.172 1 91.62 261 PHE A CA 1
ATOM 1991 C C . PHE A 1 261 ? -7.852 -36.25 -9.641 1 91.62 261 PHE A C 1
ATOM 1993 O O . PHE A 1 261 ? -7.543 -36.875 -10.664 1 91.62 261 PHE A O 1
ATOM 2000 N N . GLU A 1 262 ? -8.836 -36.531 -8.938 1 92.56 262 GLU A N 1
ATOM 2001 C CA . GLU A 1 262 ? -9.711 -37.656 -9.281 1 92.56 262 GLU A CA 1
ATOM 2002 C C . GLU A 1 262 ? -10.398 -37.438 -10.625 1 92.56 262 GLU A C 1
ATOM 2004 O O . GLU A 1 262 ? -10.453 -38.312 -11.461 1 92.56 262 GLU A O 1
ATOM 2009 N N . TYR A 1 263 ? -10.898 -36.25 -10.789 1 92.5 263 TYR A N 1
ATOM 2010 C CA . TYR A 1 263 ? -11.625 -35.969 -12.023 1 92.5 263 TYR A CA 1
ATOM 2011 C C . TYR A 1 263 ? -10.664 -35.844 -13.203 1 92.5 263 TYR A C 1
ATOM 2013 O O . TYR A 1 263 ? -11.023 -36.156 -14.336 1 92.5 263 TYR A O 1
ATOM 2021 N N . MET A 1 264 ? -9.477 -35.406 -12.977 1 91.75 264 MET A N 1
ATOM 2022 C CA . MET A 1 264 ? -8.492 -35.188 -14.031 1 91.75 264 MET A CA 1
ATOM 2023 C C . MET A 1 264 ? -7.93 -36.5 -14.555 1 91.75 264 MET A C 1
ATOM 2025 O O . MET A 1 264 ? -7.41 -36.562 -15.672 1 91.75 264 MET A O 1
ATOM 2029 N N . LYS A 1 265 ? -7.977 -37.531 -13.836 1 86.94 265 LYS A N 1
ATOM 2030 C CA . LYS A 1 265 ? -7.492 -38.844 -14.25 1 86.94 265 LYS A CA 1
ATOM 2031 C C . LYS A 1 265 ? -8.141 -39.281 -15.555 1 86.94 265 LYS A C 1
ATOM 2033 O O . LYS A 1 265 ? -7.551 -40.031 -16.328 1 86.94 265 LYS A O 1
ATOM 2038 N N . SER A 1 266 ? -9.305 -38.781 -15.719 1 81.19 266 SER A N 1
ATOM 2039 C CA . SER A 1 266 ? -10.031 -39.156 -16.922 1 81.19 266 SER A CA 1
ATOM 2040 C C . SER A 1 266 ? -9.555 -38.344 -18.125 1 81.19 266 SER A C 1
ATOM 2042 O O . SER A 1 266 ? -9.93 -38.656 -19.266 1 81.19 266 SER A O 1
ATOM 2044 N N . PHE A 1 267 ? -8.812 -37.406 -17.844 1 79.44 267 PHE A N 1
ATOM 2045 C CA . PHE A 1 267 ? -8.312 -36.531 -18.891 1 79.44 267 PHE A CA 1
ATOM 2046 C C . PHE A 1 267 ? -6.988 -37.062 -19.438 1 79.44 267 PHE A C 1
ATOM 2048 O O . PHE A 1 267 ? -5.945 -36.906 -18.797 1 79.44 267 PHE A O 1
ATOM 2055 N N . GLU A 1 268 ? -6.992 -37.594 -20.641 1 77 268 GLU A N 1
ATOM 2056 C CA . GLU A 1 268 ? -5.801 -38.188 -21.234 1 77 268 GLU A CA 1
ATOM 2057 C C . GLU A 1 268 ? -4.758 -37.125 -21.562 1 77 268 GLU A C 1
ATOM 2059 O O . GLU A 1 268 ? -5.094 -36.031 -22.047 1 77 268 GLU A O 1
ATOM 2064 N N . GLY A 1 269 ? -3.574 -37.281 -21.172 1 75.25 269 GLY A N 1
ATOM 2065 C CA . GLY A 1 269 ? -2.48 -36.438 -21.594 1 75.25 269 GLY A CA 1
ATOM 2066 C C . GLY A 1 269 ? -2.086 -35.406 -20.531 1 75.25 269 GLY A C 1
ATOM 2067 O O . GLY A 1 269 ? -1.106 -34.688 -20.688 1 75.25 269 GLY A O 1
ATOM 2068 N N . ILE A 1 270 ? -2.857 -35.344 -19.547 1 79.31 270 ILE A N 1
ATOM 2069 C CA . ILE A 1 270 ? -2.506 -34.406 -18.484 1 79.31 270 ILE A CA 1
ATOM 2070 C C . ILE A 1 270 ? -1.759 -35.156 -17.375 1 79.31 270 ILE A C 1
ATOM 2072 O O . ILE A 1 270 ? -2.195 -36.219 -16.922 1 79.31 270 ILE A O 1
ATOM 2076 N N . LYS A 1 271 ? -0.613 -34.594 -17.062 1 76.06 271 LYS A N 1
ATOM 2077 C CA . LYS A 1 271 ? 0.212 -35.219 -16.047 1 76.06 271 LYS A CA 1
ATOM 2078 C C . LYS A 1 271 ? -0.161 -34.719 -14.648 1 76.06 271 LYS A C 1
ATOM 2080 O O . LYS A 1 271 ? -0.646 -33.594 -14.5 1 76.06 271 LYS A O 1
ATOM 2085 N N . ASP A 1 272 ? 0.172 -35.625 -13.68 1 78.38 272 ASP A N 1
ATOM 2086 C CA . ASP A 1 272 ? -0.022 -35.25 -12.281 1 78.38 272 ASP A CA 1
ATOM 2087 C C . ASP A 1 272 ? 0.947 -34.156 -11.867 1 78.38 272 ASP A C 1
ATOM 2089 O O . ASP A 1 272 ? 2.041 -34.031 -12.422 1 78.38 272 ASP A O 1
ATOM 2093 N N . PRO A 1 273 ? 0.485 -33.406 -10.891 1 81.25 273 PRO A N 1
ATOM 2094 C CA . PRO A 1 273 ? 1.403 -32.375 -10.375 1 81.25 273 PRO A CA 1
ATOM 2095 C C . PRO A 1 273 ? 2.689 -32.969 -9.805 1 81.25 273 PRO A C 1
ATOM 2097 O O . PRO A 1 273 ? 2.66 -34.062 -9.195 1 81.25 273 PRO A O 1
ATOM 2100 N N . TYR A 1 274 ? 3.756 -32.312 -10.039 1 87.5 274 TYR A N 1
ATOM 2101 C CA . TYR A 1 274 ? 5.07 -32.75 -9.602 1 87.5 274 TYR A CA 1
ATOM 2102 C C . TYR A 1 274 ? 5.293 -32.438 -8.125 1 87.5 274 TYR A C 1
ATOM 2104 O O . TYR A 1 274 ? 4.922 -31.359 -7.656 1 87.5 274 TYR A O 1
ATOM 2112 N N . HIS A 1 275 ? 5.867 -33.406 -7.402 1 91.94 275 HIS A N 1
ATOM 2113 C CA . HIS A 1 275 ? 6.32 -33.25 -6.023 1 91.94 275 HIS A CA 1
ATOM 2114 C C . HIS A 1 275 ? 7.781 -33.688 -5.875 1 91.94 275 HIS A C 1
ATOM 2116 O O . HIS A 1 275 ? 8.102 -34.875 -5.961 1 91.94 275 HIS A O 1
ATOM 2122 N N . GLY A 1 276 ? 8.617 -32.688 -5.625 1 93.12 276 GLY A N 1
ATOM 2123 C CA . GLY A 1 276 ? 10.023 -32.969 -5.461 1 93.12 276 GLY A CA 1
ATOM 2124 C C . GLY A 1 276 ? 10.328 -33.75 -4.191 1 93.12 276 GLY A C 1
ATOM 2125 O O . GLY A 1 276 ? 9.578 -33.688 -3.217 1 93.12 276 GLY A O 1
ATOM 2126 N N . PRO A 1 277 ? 11.414 -34.5 -4.203 1 93.06 277 PRO A N 1
ATOM 2127 C CA . PRO A 1 277 ? 11.711 -35.375 -3.064 1 93.06 277 PRO A CA 1
ATOM 2128 C C . PRO A 1 277 ? 11.906 -34.594 -1.766 1 93.06 277 PRO A C 1
ATOM 2130 O O . PRO A 1 277 ? 11.594 -35.094 -0.685 1 93.06 277 PRO A O 1
ATOM 2133 N N . ASP A 1 278 ? 12.367 -33.344 -1.845 1 94.94 278 ASP A N 1
ATOM 2134 C CA . ASP A 1 278 ? 12.648 -32.594 -0.639 1 94.94 278 ASP A CA 1
ATOM 2135 C C . ASP A 1 278 ? 11.453 -31.703 -0.253 1 94.94 278 ASP A C 1
ATOM 2137 O O . ASP A 1 278 ? 11.445 -31.094 0.815 1 94.94 278 ASP A O 1
ATOM 2141 N N . ALA A 1 279 ? 10.477 -31.656 -1.125 1 96.19 279 ALA A N 1
ATOM 2142 C CA . ALA A 1 279 ? 9.242 -30.969 -0.797 1 96.19 279 ALA A CA 1
ATOM 2143 C C . ALA A 1 279 ? 8.328 -31.844 0.058 1 96.19 279 ALA A C 1
ATOM 2145 O O . ALA A 1 279 ? 7.523 -32.625 -0.47 1 96.19 279 ALA A O 1
ATOM 2146 N N . THR A 1 280 ? 8.344 -31.672 1.33 1 95.81 280 THR A N 1
ATOM 2147 C CA . THR A 1 280 ? 7.676 -32.594 2.25 1 95.81 280 THR A CA 1
ATOM 2148 C C . THR A 1 280 ? 6.195 -32.25 2.377 1 95.81 280 THR A C 1
ATOM 2150 O O . THR A 1 280 ? 5.398 -33.062 2.838 1 95.81 280 THR A O 1
ATOM 2153 N N . ALA A 1 281 ? 5.828 -31.062 2.094 1 96 281 ALA A N 1
ATOM 2154 C CA . ALA A 1 281 ? 4.445 -30.625 1.923 1 96 281 ALA A CA 1
ATOM 2155 C C . ALA A 1 281 ? 4.332 -29.562 0.837 1 96 281 ALA A C 1
ATOM 2157 O O . ALA A 1 281 ? 5.113 -28.609 0.81 1 96 281 ALA A O 1
ATOM 2158 N N . VAL A 1 282 ? 3.41 -29.797 -0.074 1 96.56 282 VAL A N 1
ATOM 2159 C CA . VAL A 1 282 ? 3.148 -28.812 -1.12 1 96.56 282 VAL A CA 1
ATOM 2160 C C . VAL A 1 282 ? 1.694 -28.359 -1.05 1 96.56 282 VAL A C 1
ATOM 2162 O O . VAL A 1 282 ? 0.775 -29.156 -1.226 1 96.56 282 VAL A O 1
ATOM 2165 N N . HIS A 1 283 ? 1.488 -27.156 -0.671 1 96.75 283 HIS A N 1
ATOM 2166 C CA . HIS A 1 283 ? 0.179 -26.516 -0.783 1 96.75 283 HIS A CA 1
ATOM 2167 C C . HIS A 1 283 ? 0.08 -25.672 -2.049 1 96.75 283 HIS A C 1
ATOM 2169 O O . HIS A 1 283 ? 0.643 -24.578 -2.117 1 96.75 283 HIS A O 1
ATOM 2175 N N . TRP A 1 284 ? -0.713 -26.062 -2.947 1 94.31 284 TRP A N 1
ATOM 2176 C CA . TRP A 1 284 ? -0.792 -25.422 -4.254 1 94.31 284 TRP A CA 1
ATOM 2177 C C . TRP A 1 284 ? -1.413 -24.031 -4.137 1 94.31 284 TRP A C 1
ATOM 2179 O O . TRP A 1 284 ? -2.359 -23.828 -3.373 1 94.31 284 TRP A O 1
ATOM 2189 N N . PHE A 1 285 ? -0.869 -23.125 -4.859 1 95.75 285 PHE A N 1
ATOM 2190 C CA . PHE A 1 285 ? -1.353 -21.75 -4.922 1 95.75 285 PHE A CA 1
ATOM 2191 C C . PHE A 1 285 ? -2.6 -21.656 -5.793 1 95.75 285 PHE A C 1
ATOM 2193 O O . PHE A 1 285 ? -3.588 -21.031 -5.402 1 95.75 285 PHE A O 1
ATOM 2200 N N . VAL A 1 286 ? -2.543 -22.266 -6.914 1 93.69 286 VAL A N 1
ATOM 2201 C CA . VAL A 1 286 ? -3.602 -22.375 -7.914 1 93.69 286 VAL A CA 1
ATOM 2202 C C . VAL A 1 286 ? -3.639 -23.812 -8.453 1 93.69 286 VAL A C 1
ATOM 2204 O O . VAL A 1 286 ? -2.701 -24.578 -8.242 1 93.69 286 VAL A O 1
ATOM 2207 N N . TYR A 1 287 ? -4.746 -24.156 -9.062 1 94.81 287 TYR A N 1
ATOM 2208 C CA . TYR A 1 287 ? -4.754 -25.438 -9.773 1 94.81 287 TYR A CA 1
ATOM 2209 C C . TYR A 1 287 ? -4.301 -25.25 -11.219 1 94.81 287 TYR A C 1
ATOM 2211 O O . TYR A 1 287 ? -5.031 -24.703 -12.039 1 94.81 287 TYR A O 1
ATOM 2219 N N . GLU A 1 288 ? -3.186 -25.75 -11.438 1 93.31 288 GLU A N 1
ATOM 2220 C CA . GLU A 1 288 ? -2.557 -25.578 -12.742 1 93.31 288 GLU A CA 1
ATOM 2221 C C . GLU A 1 288 ? -2.754 -26.812 -13.617 1 93.31 288 GLU A C 1
ATOM 2223 O O . GLU A 1 288 ? -2.703 -27.953 -13.117 1 93.31 288 GLU A O 1
ATOM 2228 N N . VAL A 1 289 ? -2.982 -26.578 -14.859 1 92.5 289 VAL A N 1
ATOM 2229 C CA . VAL A 1 289 ? -3.008 -27.625 -15.867 1 92.5 289 VAL A CA 1
ATOM 2230 C C . VAL A 1 289 ? -1.917 -27.375 -16.906 1 92.5 289 VAL A C 1
ATOM 2232 O O . VAL A 1 289 ? -1.899 -26.328 -17.547 1 92.5 289 VAL A O 1
ATOM 2235 N N . HIS A 1 290 ? -1.044 -28.266 -16.938 1 92.19 290 HIS A N 1
ATOM 2236 C CA . HIS A 1 290 ? -0.012 -28.234 -17.969 1 92.19 290 HIS A CA 1
ATOM 2237 C C . HIS A 1 290 ? -0.409 -29.062 -19.172 1 92.19 290 HIS A C 1
ATOM 2239 O O . HIS A 1 290 ? -0.382 -30.297 -19.125 1 92.19 290 HIS A O 1
ATOM 2245 N N . LEU A 1 291 ? -0.7 -28.391 -20.25 1 90.19 291 LEU A N 1
ATOM 2246 C CA . LEU A 1 291 ? -1.152 -29.078 -21.469 1 90.19 291 LEU A CA 1
ATOM 2247 C C . LEU A 1 291 ? -0.001 -29.812 -22.141 1 90.19 291 LEU A C 1
ATOM 2249 O O . LEU A 1 291 ? 1.163 -29.438 -21.969 1 90.19 291 LEU A O 1
ATOM 2253 N N . GLY A 1 292 ? -0.352 -30.797 -22.906 1 87.38 292 GLY A N 1
ATOM 2254 C CA . GLY A 1 292 ? 0.637 -31.594 -23.625 1 87.38 292 GLY A CA 1
ATOM 2255 C C . GLY A 1 292 ? 1.346 -30.812 -24.719 1 87.38 292 GLY A C 1
ATOM 2256 O O . GLY A 1 292 ? 0.986 -29.672 -25.016 1 87.38 292 GLY A O 1
ATOM 2257 N N . THR A 1 293 ? 2.301 -31.453 -25.328 1 86.62 293 THR A N 1
ATOM 2258 C CA . THR A 1 293 ? 3.213 -30.812 -26.281 1 86.62 293 THR A CA 1
ATOM 2259 C C . THR A 1 293 ? 2.498 -30.484 -27.578 1 86.62 293 THR A C 1
ATOM 2261 O O . THR A 1 293 ? 3.006 -29.719 -28.391 1 86.62 293 THR A O 1
ATOM 2264 N N . ARG A 1 294 ? 1.384 -31.047 -27.781 1 86.12 294 ARG A N 1
ATOM 2265 C CA . ARG A 1 294 ? 0.651 -30.781 -29.016 1 86.12 294 ARG A CA 1
ATOM 2266 C C . ARG A 1 294 ? -0.014 -29.422 -28.984 1 86.12 294 ARG A C 1
ATOM 2268 O O . ARG A 1 294 ? -0.451 -28.906 -30.031 1 86.12 294 ARG A O 1
ATOM 2275 N N . PHE A 1 295 ? -0.117 -28.906 -27.859 1 89 295 PHE A N 1
ATOM 2276 C CA . PHE A 1 295 ? -0.773 -27.609 -27.703 1 89 295 PHE A CA 1
ATOM 2277 C C . PHE A 1 295 ? 0.238 -26.484 -27.812 1 89 295 PHE A C 1
ATOM 2279 O O . PHE A 1 295 ? 1.405 -26.641 -27.453 1 89 295 PHE A O 1
ATOM 2286 N N . SER A 1 296 ? -0.231 -25.359 -28.328 1 91.5 296 SER A N 1
ATOM 2287 C CA . SER A 1 296 ? 0.541 -24.125 -28.438 1 91.5 296 SER A CA 1
ATOM 2288 C C . SER A 1 296 ? 0.001 -23.047 -27.484 1 91.5 296 SER A C 1
ATOM 2290 O O . SER A 1 296 ? -1.01 -23.266 -26.812 1 91.5 296 SER A O 1
ATOM 2292 N N . ARG A 1 297 ? 0.715 -21.953 -27.469 1 92.44 297 ARG A N 1
ATOM 2293 C CA . ARG A 1 297 ? 0.24 -20.812 -26.688 1 92.44 297 ARG A CA 1
ATOM 2294 C C . ARG A 1 297 ? -1.143 -20.375 -27.156 1 92.44 297 ARG A C 1
ATOM 2296 O O . ARG A 1 297 ? -2.014 -20.078 -26.328 1 92.44 297 ARG A O 1
ATOM 2303 N N . SER A 1 298 ? -1.279 -20.266 -28.422 1 92.38 298 SER A N 1
ATOM 2304 C CA . SER A 1 298 ? -2.555 -19.844 -28.984 1 92.38 298 SER A CA 1
ATOM 2305 C C . SER A 1 298 ? -3.676 -20.797 -28.609 1 92.38 298 SER A C 1
ATOM 2307 O O . SER A 1 298 ? -4.797 -20.375 -28.328 1 92.38 298 SER A O 1
ATOM 2309 N N . SER A 1 299 ? -3.338 -22.094 -28.672 1 92.81 299 SER A N 1
ATOM 2310 C CA . SER A 1 299 ? -4.34 -23.078 -28.266 1 92.81 299 SER A CA 1
ATOM 2311 C C . SER A 1 299 ? -4.691 -22.953 -26.797 1 92.81 299 SER A C 1
ATOM 2313 O O . SER A 1 299 ? -5.855 -23.062 -26.422 1 92.81 299 SER A O 1
ATOM 2315 N N . ARG A 1 300 ? -3.701 -22.812 -25.969 1 93.25 300 ARG A N 1
ATOM 2316 C CA . ARG A 1 300 ? -3.934 -22.594 -24.547 1 93.25 300 ARG A CA 1
ATOM 2317 C C . ARG A 1 300 ? -4.832 -21.375 -24.312 1 93.25 300 ARG A C 1
ATOM 2319 O O . ARG A 1 300 ? -5.777 -21.438 -23.531 1 93.25 300 ARG A O 1
ATOM 2326 N N . ASP A 1 301 ? -4.578 -20.266 -25.031 1 93.25 301 ASP A N 1
ATOM 2327 C CA . ASP A 1 301 ? -5.367 -19.047 -24.891 1 93.25 301 ASP A CA 1
ATOM 2328 C C . ASP A 1 301 ? -6.809 -19.281 -25.344 1 93.25 301 ASP A C 1
ATOM 2330 O O . ASP A 1 301 ? -7.742 -18.734 -24.75 1 93.25 301 ASP A O 1
ATOM 2334 N N . ALA A 1 302 ? -6.969 -20 -26.375 1 94.31 302 ALA A N 1
ATOM 2335 C CA . ALA A 1 302 ? -8.305 -20.312 -26.859 1 94.31 302 ALA A CA 1
ATOM 2336 C C . ALA A 1 302 ? -9.094 -21.125 -25.828 1 94.31 302 ALA A C 1
ATOM 2338 O O . ALA A 1 302 ? -10.297 -20.906 -25.656 1 94.31 302 ALA A O 1
ATOM 2339 N N . ILE A 1 303 ? -8.438 -22.047 -25.234 1 94.56 303 ILE A N 1
ATOM 2340 C CA . ILE A 1 303 ? -9.078 -22.859 -24.203 1 94.56 303 ILE A CA 1
ATOM 2341 C C . ILE A 1 303 ? -9.531 -21.969 -23.047 1 94.56 303 ILE A C 1
ATOM 2343 O O . ILE A 1 303 ? -10.656 -22.109 -22.547 1 94.56 303 ILE A O 1
ATOM 2347 N N . VAL A 1 304 ? -8.695 -21.078 -22.609 1 94.69 304 VAL A N 1
ATOM 2348 C CA . VAL A 1 304 ? -9.016 -20.156 -21.547 1 94.69 304 VAL A CA 1
ATOM 2349 C C . VAL A 1 304 ? -10.242 -19.328 -21.922 1 94.69 304 VAL A C 1
ATOM 2351 O O . VAL A 1 304 ? -11.156 -19.141 -21.125 1 94.69 304 VAL A O 1
ATOM 2354 N N . THR A 1 305 ? -10.258 -18.828 -23.125 1 93.56 305 THR A N 1
ATOM 2355 C CA . THR A 1 305 ? -11.383 -18.047 -23.625 1 93.56 305 THR A CA 1
ATOM 2356 C C . THR A 1 305 ? -12.672 -18.859 -23.609 1 93.56 305 THR A C 1
ATOM 2358 O O . THR A 1 305 ? -13.727 -18.344 -23.219 1 93.56 305 THR A O 1
ATOM 2361 N N . ASP A 1 306 ? -12.57 -20.094 -24 1 94.75 306 ASP A N 1
ATOM 2362 C CA . ASP A 1 306 ? -13.734 -20.984 -24.031 1 94.75 306 ASP A CA 1
ATOM 2363 C C . ASP A 1 306 ? -14.266 -21.219 -22.609 1 94.75 306 ASP A C 1
ATOM 2365 O O . ASP A 1 306 ? -15.477 -21.234 -22.391 1 94.75 306 ASP A O 1
ATOM 2369 N N . LEU A 1 307 ? -13.375 -21.469 -21.719 1 96 307 LEU A N 1
ATOM 2370 C CA . LEU A 1 307 ? -13.781 -21.672 -20.328 1 96 307 LEU A CA 1
ATOM 2371 C C . LEU A 1 307 ? -14.508 -20.438 -19.797 1 96 307 LEU A C 1
ATOM 2373 O O . LEU A 1 307 ? -15.562 -20.547 -19.172 1 96 307 LEU A O 1
ATOM 2377 N N . ARG A 1 308 ? -13.969 -19.312 -20.062 1 94.38 308 ARG A N 1
ATOM 2378 C CA . ARG A 1 308 ? -14.57 -18.062 -19.609 1 94.38 308 ARG A CA 1
ATOM 2379 C C . ARG A 1 308 ? -15.953 -17.859 -20.219 1 94.38 308 ARG A C 1
ATOM 2381 O O . ARG A 1 308 ? -16.859 -17.359 -19.547 1 94.38 308 ARG A O 1
ATOM 2388 N N . ALA A 1 309 ? -16.094 -18.156 -21.438 1 94.38 309 ALA A N 1
ATOM 2389 C CA . ALA A 1 309 ? -17.391 -18.047 -22.125 1 94.38 309 ALA A CA 1
ATOM 2390 C C . ALA A 1 309 ? -18.453 -18.906 -21.438 1 94.38 309 ALA A C 1
ATOM 2392 O O . ALA A 1 309 ? -19.641 -18.625 -21.547 1 94.38 309 ALA A O 1
ATOM 2393 N N . GLN A 1 310 ? -17.953 -19.953 -20.781 1 95.81 310 GLN A N 1
ATOM 2394 C CA . GLN A 1 310 ? -18.875 -20.844 -20.094 1 95.81 310 GLN A CA 1
ATOM 2395 C C . GLN A 1 310 ? -19 -20.484 -18.609 1 95.81 310 GLN A C 1
ATOM 2397 O O . GLN A 1 310 ? -19.531 -21.281 -17.828 1 95.81 310 GLN A O 1
ATOM 2402 N N . GLY A 1 311 ? -18.438 -19.375 -18.188 1 96 311 GLY A N 1
ATOM 2403 C CA . GLY A 1 311 ? -18.609 -18.875 -16.828 1 96 311 GLY A CA 1
ATOM 2404 C C . GLY A 1 311 ? -17.547 -19.391 -15.875 1 96 311 GLY A C 1
ATOM 2405 O O . GLY A 1 311 ? -17.703 -19.281 -14.656 1 96 311 GLY A O 1
ATOM 2406 N N . ILE A 1 312 ? -16.516 -20.031 -16.391 1 97.06 312 ILE A N 1
ATOM 2407 C CA . ILE A 1 312 ? -15.398 -20.5 -15.578 1 97.06 312 ILE A CA 1
ATOM 2408 C C . ILE A 1 312 ? -14.234 -19.516 -15.672 1 97.06 312 ILE A C 1
ATOM 2410 O O . ILE A 1 312 ? -13.617 -19.375 -16.734 1 97.06 312 ILE A O 1
ATOM 2414 N N . GLU A 1 313 ? -13.945 -18.891 -14.516 1 94.75 313 GLU A N 1
ATOM 2415 C CA . GLU A 1 313 ? -12.82 -17.953 -14.523 1 94.75 313 GLU A CA 1
ATOM 2416 C C . GLU A 1 313 ? -11.492 -18.703 -14.594 1 94.75 313 GLU A C 1
ATOM 2418 O O . GLU A 1 313 ? -11.07 -19.328 -13.617 1 94.75 313 GLU A O 1
ATOM 2423 N N . ALA A 1 314 ? -10.891 -18.719 -15.766 1 94.5 314 ALA A N 1
ATOM 2424 C CA . ALA A 1 314 ? -9.586 -19.328 -16.016 1 94.5 314 ALA A CA 1
ATOM 2425 C C . ALA A 1 314 ? -8.594 -18.312 -16.547 1 94.5 314 ALA A C 1
ATOM 2427 O O . ALA A 1 314 ? -8.977 -17.203 -16.938 1 94.5 314 ALA A O 1
ATOM 2428 N N . ALA A 1 315 ? -7.32 -18.641 -16.422 1 93.56 315 ALA A N 1
ATOM 2429 C CA . ALA A 1 315 ? -6.281 -17.719 -16.891 1 93.56 315 ALA A CA 1
ATOM 2430 C C . ALA A 1 315 ? -4.996 -18.469 -17.234 1 93.56 315 ALA A C 1
ATOM 2432 O O . ALA A 1 315 ? -4.859 -19.656 -16.906 1 93.56 315 ALA A O 1
ATOM 2433 N N . SER A 1 316 ? -4.203 -17.766 -18.078 1 92.69 316 SER A N 1
ATOM 2434 C CA . SER A 1 316 ? -2.82 -18.219 -18.125 1 92.69 316 SER A CA 1
ATOM 2435 C C . SER A 1 316 ? -2.104 -17.953 -16.797 1 92.69 316 SER A C 1
ATOM 2437 O O . SER A 1 316 ? -2.432 -17 -16.094 1 92.69 316 SER A O 1
ATOM 2439 N N . TYR A 1 317 ? -1.168 -18.781 -16.516 1 92.62 317 TYR A N 1
ATOM 2440 C CA . TYR A 1 317 ? -0.431 -18.594 -15.273 1 92.62 317 TYR A CA 1
ATOM 2441 C C . TYR A 1 317 ? 0.377 -17.297 -15.305 1 92.62 317 TYR A C 1
ATOM 2443 O O . TYR A 1 317 ? 0.287 -16.484 -14.383 1 92.62 317 TYR A O 1
ATOM 2451 N N . CYS A 1 318 ? 1.19 -17.156 -16.344 1 89.44 318 CYS A N 1
ATOM 2452 C CA . CYS A 1 318 ? 1.943 -15.914 -16.453 1 89.44 318 CYS A CA 1
ATOM 2453 C C . CYS A 1 318 ? 2.51 -15.734 -17.859 1 89.44 318 CYS A C 1
ATOM 2455 O O . CYS A 1 318 ? 2.543 -16.688 -18.641 1 89.44 318 CYS A O 1
ATOM 2457 N N . LEU A 1 319 ? 2.783 -14.562 -18.188 1 91.56 319 LEU A N 1
ATOM 2458 C CA . LEU A 1 319 ? 3.74 -14.227 -19.234 1 91.56 319 LEU A CA 1
ATOM 2459 C C . LEU A 1 319 ? 5.125 -13.984 -18.641 1 91.56 319 LEU A C 1
ATOM 2461 O O . LEU A 1 319 ? 5.336 -13.016 -17.922 1 91.56 319 LEU A O 1
ATOM 2465 N N . PRO A 1 320 ? 6.023 -14.93 -18.969 1 95.56 320 PRO A N 1
ATOM 2466 C CA . PRO A 1 320 ? 7.332 -14.773 -18.328 1 95.56 320 PRO A CA 1
ATOM 2467 C C . PRO A 1 320 ? 7.879 -13.352 -18.438 1 95.56 320 PRO A C 1
ATOM 2469 O O . PRO A 1 320 ? 7.809 -12.734 -19.5 1 95.56 320 PRO A O 1
ATOM 2472 N N . MET A 1 321 ? 8.453 -12.844 -17.406 1 95.94 321 MET A N 1
ATOM 2473 C CA . MET A 1 321 ? 8.836 -11.438 -17.281 1 95.94 321 MET A CA 1
ATOM 2474 C C . MET A 1 321 ? 9.828 -11.055 -18.375 1 95.94 321 MET A C 1
ATOM 2476 O O . MET A 1 321 ? 9.711 -9.984 -18.984 1 95.94 321 MET A O 1
ATOM 2480 N N . HIS A 1 322 ? 10.812 -11.914 -18.625 1 96.5 322 HIS A N 1
ATOM 2481 C CA . HIS A 1 322 ? 11.891 -11.578 -19.531 1 96.5 322 HIS A CA 1
ATOM 2482 C C . HIS A 1 322 ? 11.375 -11.398 -20.953 1 96.5 322 HIS A C 1
ATOM 2484 O O . HIS A 1 322 ? 12.055 -10.812 -21.812 1 96.5 322 HIS A O 1
ATOM 2490 N N . THR A 1 323 ? 10.164 -11.945 -21.234 1 94.62 323 THR A N 1
ATOM 2491 C CA . THR A 1 323 ? 9.594 -11.844 -22.562 1 94.62 323 THR A CA 1
ATOM 2492 C C . THR A 1 323 ? 8.758 -10.57 -22.703 1 94.62 323 THR A C 1
ATOM 2494 O O . THR A 1 323 ? 8.359 -10.211 -23.812 1 94.62 323 THR A O 1
ATOM 2497 N N . GLN A 1 324 ? 8.383 -9.93 -21.609 1 93.81 324 GLN A N 1
ATOM 2498 C CA . GLN A 1 324 ? 7.629 -8.68 -21.656 1 93.81 324 GLN A CA 1
ATOM 2499 C C . GLN A 1 324 ? 8.461 -7.555 -22.25 1 93.81 324 GLN A C 1
ATOM 2501 O O . GLN A 1 324 ? 9.664 -7.461 -22 1 93.81 324 GLN A O 1
ATOM 2506 N N . SER A 1 325 ? 7.816 -6.703 -23.031 1 93.25 325 SER A N 1
ATOM 2507 C CA . SER A 1 325 ? 8.5 -5.711 -23.859 1 93.25 325 SER A CA 1
ATOM 2508 C C . SER A 1 325 ? 9.469 -4.879 -23.031 1 93.25 325 SER A C 1
ATOM 2510 O O . SER A 1 325 ? 10.57 -4.555 -23.484 1 93.25 325 SER A O 1
ATOM 2512 N N . TYR A 1 326 ? 9.133 -4.531 -21.844 1 94.69 326 TYR A N 1
ATOM 2513 C CA . TYR A 1 326 ? 10 -3.721 -20.984 1 94.69 326 TYR A CA 1
ATOM 2514 C C . TYR A 1 326 ? 11.344 -4.402 -20.766 1 94.69 326 TYR A C 1
ATOM 2516 O O . TYR A 1 326 ? 12.391 -3.768 -20.891 1 94.69 326 TYR A O 1
ATOM 2524 N N . TYR A 1 327 ? 11.297 -5.621 -20.438 1 96.19 327 TYR A N 1
ATOM 2525 C CA . TYR A 1 327 ? 12.516 -6.348 -20.109 1 96.19 327 TYR A CA 1
ATOM 2526 C C . TYR A 1 327 ? 13.242 -6.809 -21.359 1 96.19 327 TYR A C 1
ATOM 2528 O O . TYR A 1 327 ? 14.469 -6.809 -21.422 1 96.19 327 TYR A O 1
ATOM 2536 N N . ARG A 1 328 ? 12.469 -7.242 -22.328 1 94.44 328 ARG A N 1
ATOM 2537 C CA . ARG A 1 328 ? 13.047 -7.676 -23.594 1 94.44 328 ARG A CA 1
ATOM 2538 C C . ARG A 1 328 ? 13.906 -6.574 -24.219 1 94.44 328 ARG A C 1
ATOM 2540 O O . ARG A 1 328 ? 15 -6.84 -24.719 1 94.44 328 ARG A O 1
ATOM 2547 N N . GLU A 1 329 ? 13.469 -5.363 -24.156 1 94 329 GLU A N 1
ATOM 2548 C CA . GLU A 1 329 ? 14.156 -4.215 -24.734 1 94 329 GLU A CA 1
ATOM 2549 C C . GLU A 1 329 ? 15.391 -3.84 -23.922 1 94 329 GLU A C 1
ATOM 2551 O O . GLU A 1 329 ? 16.234 -3.072 -24.391 1 94 329 GLU A O 1
ATOM 2556 N N . ARG A 1 330 ? 15.539 -4.398 -22.812 1 92.81 330 ARG A N 1
ATOM 2557 C CA . ARG A 1 330 ? 16.641 -4.059 -21.922 1 92.81 330 ARG A CA 1
ATOM 2558 C C . ARG A 1 330 ? 17.562 -5.258 -21.719 1 92.81 330 ARG A C 1
ATOM 2560 O O . ARG A 1 330 ? 18.219 -5.379 -20.672 1 92.81 330 ARG A O 1
ATOM 2567 N N . GLY A 1 331 ? 17.5 -6.16 -22.672 1 89.44 331 GLY A N 1
ATOM 2568 C CA . GLY A 1 331 ? 18.422 -7.293 -22.656 1 89.44 331 GLY A CA 1
ATOM 2569 C C . GLY A 1 331 ? 17.719 -8.625 -22.453 1 89.44 331 GLY A C 1
ATOM 2570 O O . GLY A 1 331 ? 18.203 -9.664 -22.891 1 89.44 331 GLY A O 1
ATOM 2571 N N . GLY A 1 332 ? 16.547 -8.484 -21.781 1 88.94 332 GLY A N 1
ATOM 2572 C CA . GLY A 1 332 ? 15.742 -9.68 -21.594 1 88.94 332 GLY A CA 1
ATOM 2573 C C . GLY A 1 332 ? 16.469 -10.781 -20.859 1 88.94 332 GLY A C 1
ATOM 2574 O O . GLY A 1 332 ? 17.031 -10.555 -19.781 1 88.94 332 GLY A O 1
ATOM 2575 N N . GLY A 1 333 ? 16.484 -11.969 -21.297 1 93.81 333 GLY A N 1
ATOM 2576 C CA . GLY A 1 333 ? 17.062 -13.195 -20.766 1 93.81 333 GLY A CA 1
ATOM 2577 C C . GLY A 1 333 ? 16.75 -14.414 -21.609 1 93.81 333 GLY A C 1
ATOM 2578 O O . GLY A 1 333 ? 16.031 -14.32 -22.609 1 93.81 333 GLY A O 1
ATOM 2579 N N . HIS A 1 334 ? 17.484 -15.453 -21.391 1 96.69 334 HIS A N 1
ATOM 2580 C CA . HIS A 1 334 ? 17.266 -16.703 -22.094 1 96.69 334 HIS A CA 1
ATOM 2581 C C . HIS A 1 334 ? 16.719 -17.781 -21.156 1 96.69 334 HIS A C 1
ATOM 2583 O O . HIS A 1 334 ? 17.5 -18.469 -20.5 1 96.69 334 HIS A O 1
ATOM 2589 N N . CYS A 1 335 ? 15.469 -17.891 -21.203 1 98.31 335 CYS A N 1
ATOM 2590 C CA . CYS A 1 335 ? 14.797 -18.859 -20.328 1 98.31 335 CYS A CA 1
ATOM 2591 C C . CYS A 1 335 ? 13.836 -19.734 -21.125 1 98.31 335 CYS A C 1
ATOM 2593 O O . CYS A 1 335 ? 12.625 -19.672 -20.922 1 98.31 335 CYS A O 1
ATOM 2595 N N . PRO A 1 336 ? 14.328 -20.641 -21.953 1 97.88 336 PRO A N 1
ATOM 2596 C CA . PRO A 1 336 ? 13.477 -21.422 -22.859 1 97.88 336 PRO A CA 1
ATOM 2597 C C . PRO A 1 336 ? 12.508 -22.344 -22.109 1 97.88 336 PRO A C 1
ATOM 2599 O O . PRO A 1 336 ? 11.391 -22.578 -22.578 1 97.88 336 PRO A O 1
ATOM 2602 N N . THR A 1 337 ? 12.93 -22.891 -21.016 1 97.75 337 THR A N 1
ATOM 2603 C CA . THR A 1 337 ? 12.039 -23.766 -20.25 1 97.75 337 THR A CA 1
ATOM 2604 C C . THR A 1 337 ? 10.844 -22.984 -19.719 1 97.75 337 THR A C 1
ATOM 2606 O O . THR A 1 337 ? 9.711 -23.469 -19.766 1 97.75 337 THR A O 1
ATOM 2609 N N . ALA A 1 338 ? 11.102 -21.812 -19.172 1 97.81 338 ALA A N 1
ATOM 2610 C CA . ALA A 1 338 ? 10.016 -20.969 -18.656 1 97.81 338 ALA A CA 1
ATOM 2611 C C . ALA A 1 338 ? 9 -20.672 -19.766 1 97.81 338 ALA A C 1
ATOM 2613 O O . ALA A 1 338 ? 7.789 -20.688 -19.516 1 97.81 338 ALA A O 1
ATOM 2614 N N . VAL A 1 339 ? 9.461 -20.375 -20.938 1 96.62 339 VAL A N 1
ATOM 2615 C CA . VAL A 1 339 ? 8.594 -20.062 -22.078 1 96.62 339 VAL A CA 1
ATOM 2616 C C . VAL A 1 339 ? 7.773 -21.297 -22.453 1 96.62 339 VAL A C 1
ATOM 2618 O O . VAL A 1 339 ? 6.551 -21.219 -22.594 1 96.62 339 VAL A O 1
ATOM 2621 N N . ARG A 1 340 ? 8.445 -22.375 -22.562 1 95.62 340 ARG A N 1
ATOM 2622 C CA . ARG A 1 340 ? 7.797 -23.625 -22.953 1 95.62 340 ARG A CA 1
ATOM 2623 C C . ARG A 1 340 ? 6.703 -24 -21.953 1 95.62 340 ARG A C 1
ATOM 2625 O O . ARG A 1 340 ? 5.605 -24.391 -22.359 1 95.62 340 ARG A O 1
ATOM 2632 N N . VAL A 1 341 ? 7.004 -23.891 -20.719 1 95.06 341 VAL A N 1
ATOM 2633 C CA . VAL A 1 341 ? 6.059 -24.266 -19.672 1 95.06 341 VAL A CA 1
ATOM 2634 C C . VAL A 1 341 ? 4.898 -23.266 -19.641 1 95.06 341 VAL A C 1
ATOM 2636 O O . VAL A 1 341 ? 3.732 -23.672 -19.578 1 95.06 341 VAL A O 1
ATOM 2639 N N . SER A 1 342 ? 5.191 -21.984 -19.672 1 94.88 342 SER A N 1
ATOM 2640 C CA . SER A 1 342 ? 4.164 -20.953 -19.578 1 94.88 342 SER A CA 1
ATOM 2641 C C . SER A 1 342 ? 3.199 -21.016 -20.75 1 94.88 342 SER A C 1
ATOM 2643 O O . SER A 1 342 ? 2.002 -20.781 -20.594 1 94.88 342 SER A O 1
ATOM 2645 N N . ASP A 1 343 ? 3.658 -21.328 -21.922 1 93.75 343 ASP A N 1
ATOM 2646 C CA . ASP A 1 343 ? 2.859 -21.359 -23.141 1 93.75 343 ASP A CA 1
ATOM 2647 C C . ASP A 1 343 ? 1.774 -22.438 -23.078 1 93.75 343 ASP A C 1
ATOM 2649 O O . ASP A 1 343 ? 0.778 -22.359 -23.797 1 93.75 343 ASP A O 1
ATOM 2653 N N . ARG A 1 344 ? 1.978 -23.375 -22.188 1 92.94 344 ARG A N 1
ATOM 2654 C CA . ARG A 1 344 ? 1.071 -24.516 -22.172 1 92.94 344 ARG A CA 1
ATOM 2655 C C . ARG A 1 344 ? 0.417 -24.688 -20.812 1 92.94 344 ARG A C 1
ATOM 2657 O O . ARG A 1 344 ? -0.155 -25.734 -20.516 1 92.94 344 ARG A O 1
ATOM 2664 N N . THR A 1 345 ? 0.528 -23.656 -20 1 93.19 345 THR A N 1
ATOM 2665 C CA . THR A 1 345 ? -0.018 -23.734 -18.656 1 93.19 345 THR A CA 1
ATOM 2666 C C . THR A 1 345 ? -1.239 -22.844 -18.5 1 93.19 345 THR A C 1
ATOM 2668 O O . THR A 1 345 ? -1.194 -21.656 -18.859 1 93.19 345 THR A O 1
ATOM 2671 N N . LEU A 1 346 ? -2.328 -23.344 -18.047 1 93.75 346 LEU A N 1
ATOM 2672 C CA . LEU A 1 346 ? -3.49 -22.547 -17.672 1 93.75 346 LEU A CA 1
ATOM 2673 C C . LEU A 1 346 ? -3.924 -22.859 -16.234 1 93.75 346 LEU A C 1
ATOM 2675 O O . LEU A 1 346 ? -3.549 -23.906 -15.688 1 93.75 346 LEU A O 1
ATOM 2679 N N . ILE A 1 347 ? -4.602 -21.969 -15.664 1 95.12 347 ILE A N 1
ATOM 2680 C CA . ILE A 1 347 ? -5.023 -22.047 -14.273 1 95.12 347 ILE A CA 1
ATOM 2681 C C . ILE A 1 347 ? -6.543 -22.156 -14.195 1 95.12 347 ILE A C 1
ATOM 2683 O O . ILE A 1 347 ? -7.262 -21.5 -14.945 1 95.12 347 ILE A O 1
ATOM 2687 N N . LEU A 1 348 ? -6.984 -23.047 -13.344 1 96 348 LEU A N 1
ATOM 2688 C CA . LEU A 1 348 ? -8.406 -23.266 -13.102 1 96 348 LEU A CA 1
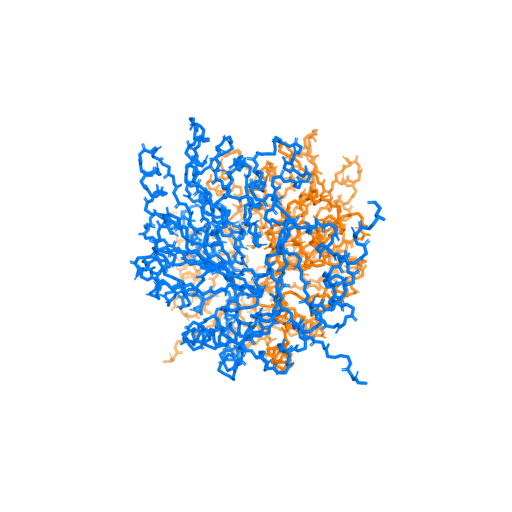ATOM 2689 C C . LEU A 1 348 ? -8.812 -22.734 -11.727 1 96 348 LEU A C 1
ATOM 2691 O O . LEU A 1 348 ? -7.953 -22.469 -10.883 1 96 348 LEU A O 1
ATOM 2695 N N . PRO A 1 349 ? -10.133 -22.547 -11.555 1 97.19 349 PRO A N 1
ATOM 2696 C CA . PRO A 1 349 ? -10.602 -22.125 -10.227 1 97.19 349 PRO A CA 1
ATOM 2697 C C . PRO A 1 349 ? -10.117 -23.047 -9.117 1 97.19 349 PRO A C 1
ATOM 2699 O O . PRO A 1 349 ? -10.188 -24.266 -9.25 1 97.19 349 PRO A O 1
ATOM 2702 N N . PHE A 1 350 ? -9.609 -22.469 -8.055 1 97.06 350 PHE A N 1
ATOM 2703 C CA . PHE A 1 350 ? -9.086 -23.25 -6.934 1 97.06 350 PHE A CA 1
ATOM 2704 C C . PHE A 1 350 ? -9.273 -22.484 -5.625 1 97.06 350 PHE A C 1
ATOM 2706 O O . PHE A 1 350 ? -8.586 -21.5 -5.371 1 97.06 350 PHE A O 1
ATOM 2713 N N . HIS A 1 351 ? -10.219 -22.922 -4.797 1 96.5 351 HIS A N 1
ATOM 2714 C CA . HIS A 1 351 ? -10.516 -22.344 -3.492 1 96.5 351 HIS A CA 1
ATOM 2715 C C . HIS A 1 351 ? -11.32 -23.312 -2.629 1 96.5 351 HIS A C 1
ATOM 2717 O O . HIS A 1 351 ? -11.898 -24.281 -3.145 1 96.5 351 HIS A O 1
ATOM 2723 N N . PRO A 1 352 ? -11.398 -23.047 -1.338 1 95.31 352 PRO A N 1
ATOM 2724 C CA . PRO A 1 352 ? -11.969 -24.016 -0.403 1 95.31 352 PRO A CA 1
ATOM 2725 C C . PRO A 1 352 ? -13.469 -24.219 -0.604 1 95.31 352 PRO A C 1
ATOM 2727 O O . PRO A 1 352 ? -14.031 -25.219 -0.151 1 95.31 352 PRO A O 1
ATOM 2730 N N . ARG A 1 353 ? -14.125 -23.391 -1.279 1 93.25 353 ARG A N 1
ATOM 2731 C CA . ARG A 1 353 ? -15.578 -23.438 -1.371 1 93.25 353 ARG A CA 1
ATOM 2732 C C . ARG A 1 353 ? -16.031 -24.156 -2.643 1 93.25 353 ARG A C 1
ATOM 2734 O O . ARG A 1 353 ? -17.234 -24.297 -2.893 1 93.25 353 ARG A O 1
ATOM 2741 N N . LEU A 1 354 ? -15.086 -24.609 -3.361 1 95.06 354 LEU A N 1
ATOM 2742 C CA . LEU A 1 354 ? -15.414 -25.297 -4.605 1 95.06 354 LEU A CA 1
ATOM 2743 C C . LEU A 1 354 ? -16.016 -26.672 -4.32 1 95.06 354 LEU A C 1
ATOM 2745 O O . LEU A 1 354 ? -15.445 -27.469 -3.574 1 95.06 354 LEU A O 1
ATOM 2749 N N . GLY A 1 355 ? -17.172 -26.906 -4.918 1 94.06 355 GLY A N 1
ATOM 2750 C CA . GLY A 1 355 ? -17.844 -28.172 -4.723 1 94.06 355 GLY A CA 1
ATOM 2751 C C . GLY A 1 355 ? -17.578 -29.172 -5.832 1 94.06 355 GLY A C 1
ATOM 2752 O O . GLY A 1 355 ? -17.016 -28.812 -6.871 1 94.06 355 GLY A O 1
ATOM 2753 N N . GLU A 1 356 ? -18 -30.391 -5.586 1 95.88 356 GLU A N 1
ATOM 2754 C CA . GLU A 1 356 ? -17.734 -31.484 -6.52 1 95.88 356 GLU A CA 1
ATOM 2755 C C . GLU A 1 356 ? -18.438 -31.234 -7.855 1 95.88 356 GLU A C 1
ATOM 2757 O O . GLU A 1 356 ? -17.859 -31.516 -8.914 1 95.88 356 GLU A O 1
ATOM 2762 N N . GLU A 1 357 ? -19.625 -30.75 -7.82 1 95.88 357 GLU A N 1
ATOM 2763 C CA . GLU A 1 357 ? -20.375 -30.484 -9.047 1 95.88 357 GLU A CA 1
ATOM 2764 C C . GLU A 1 357 ? -19.688 -29.422 -9.898 1 95.88 357 GLU A C 1
ATOM 2766 O O . GLU A 1 357 ? -19.656 -29.547 -11.125 1 95.88 357 GLU A O 1
ATOM 2771 N N . GLU A 1 358 ? -19.203 -28.438 -9.211 1 96.62 358 GLU A N 1
ATOM 2772 C CA . GLU A 1 358 ? -18.5 -27.375 -9.93 1 96.62 358 GLU A CA 1
ATOM 2773 C C . GLU A 1 358 ? -17.219 -27.922 -10.57 1 96.62 358 GLU A C 1
ATOM 2775 O O . GLU A 1 358 ? -16.906 -27.594 -11.719 1 96.62 358 GLU A O 1
ATOM 2780 N N . ILE A 1 359 ? -16.547 -28.766 -9.891 1 96.5 359 ILE A N 1
ATOM 2781 C CA . ILE A 1 359 ? -15.289 -29.328 -10.383 1 96.5 359 ILE A CA 1
ATOM 2782 C C . ILE A 1 359 ? -15.57 -30.234 -11.578 1 96.5 359 ILE A C 1
ATOM 2784 O O . ILE A 1 359 ? -14.859 -30.203 -12.586 1 96.5 359 ILE A O 1
ATOM 2788 N N . ALA A 1 360 ? -16.609 -31.016 -11.453 1 95.44 360 ALA A N 1
ATOM 2789 C CA . ALA A 1 360 ? -17.016 -31.875 -12.57 1 95.44 360 ALA A CA 1
ATOM 2790 C C . ALA A 1 360 ? -17.328 -31.047 -13.812 1 95.44 360 ALA A C 1
ATOM 2792 O O . ALA A 1 360 ? -16.906 -31.391 -14.914 1 95.44 360 ALA A O 1
ATOM 2793 N N . PHE A 1 361 ? -18.016 -30.016 -13.586 1 96.31 361 PHE A N 1
ATOM 2794 C CA . PHE A 1 361 ? -18.375 -29.125 -14.688 1 96.31 361 PHE A CA 1
ATOM 2795 C C . PHE A 1 361 ? -17.125 -28.5 -15.305 1 96.31 361 PHE A C 1
ATOM 2797 O O . PHE A 1 361 ? -17.016 -28.422 -16.531 1 96.31 361 PHE A O 1
ATOM 2804 N N . ILE A 1 362 ? -16.188 -28.016 -14.477 1 96.88 362 ILE A N 1
ATOM 2805 C CA . ILE A 1 362 ? -14.938 -27.406 -14.93 1 96.88 362 ILE A CA 1
ATOM 2806 C C . ILE A 1 362 ? -14.164 -28.391 -15.797 1 96.88 362 ILE A C 1
ATOM 2808 O O . ILE A 1 362 ? -13.727 -28.047 -16.906 1 96.88 362 ILE A O 1
ATOM 2812 N N . ILE A 1 363 ? -14.047 -29.594 -15.367 1 94.94 363 ILE A N 1
ATOM 2813 C CA . ILE A 1 363 ? -13.227 -30.594 -16.062 1 94.94 363 ILE A CA 1
ATOM 2814 C C . ILE A 1 363 ? -13.906 -31 -17.359 1 94.94 363 ILE A C 1
ATOM 2816 O O . ILE A 1 363 ? -13.242 -31.172 -18.391 1 94.94 363 ILE A O 1
ATOM 2820 N N . GLU A 1 364 ? -15.195 -31.172 -17.312 1 94.56 364 GLU A N 1
ATOM 2821 C CA . GLU A 1 364 ? -15.938 -31.484 -18.531 1 94.56 364 GLU A CA 1
ATOM 2822 C C . GLU A 1 364 ? -15.781 -30.391 -19.562 1 94.56 364 GLU A C 1
ATOM 2824 O O . GLU A 1 364 ? -15.547 -30.672 -20.75 1 94.56 364 GLU A O 1
ATOM 2829 N N . THR A 1 365 ? -15.953 -29.188 -19.109 1 95.31 365 THR A N 1
ATOM 2830 C CA . THR A 1 365 ? -15.82 -28.047 -20 1 95.31 365 THR A CA 1
ATOM 2831 C C . THR A 1 365 ? -14.398 -27.953 -20.547 1 95.31 365 THR A C 1
ATOM 2833 O O . THR A 1 365 ? -14.195 -27.609 -21.719 1 95.31 365 THR A O 1
ATOM 2836 N N . LEU A 1 366 ? -13.406 -28.234 -19.719 1 95 366 LEU A N 1
ATOM 2837 C CA . LEU A 1 366 ? -12.008 -28.234 -20.141 1 95 366 LEU A CA 1
ATOM 2838 C C . LEU A 1 366 ? -11.758 -29.266 -21.219 1 95 366 LEU A C 1
ATOM 2840 O O . LEU A 1 366 ? -11.07 -29 -22.203 1 95 366 LEU A O 1
ATOM 2844 N N . LYS A 1 367 ? -12.289 -30.422 -21.047 1 92.81 367 LYS A N 1
ATOM 2845 C CA . LYS A 1 367 ? -12.156 -31.484 -22.031 1 92.81 367 LYS A CA 1
ATOM 2846 C C . LYS A 1 367 ? -12.766 -31.078 -23.375 1 92.81 367 LYS A C 1
ATOM 2848 O O . LYS A 1 367 ? -12.141 -31.234 -24.422 1 92.81 367 LYS A O 1
ATOM 2853 N N . ASP A 1 368 ? -13.938 -30.547 -23.266 1 93.44 368 ASP A N 1
ATOM 2854 C CA . ASP A 1 368 ? -14.625 -30.109 -24.469 1 93.44 368 ASP A CA 1
ATOM 2855 C C . ASP A 1 368 ? -13.828 -29.016 -25.188 1 93.44 368 ASP A C 1
ATOM 2857 O O . ASP A 1 368 ? -13.68 -29.062 -26.422 1 93.44 368 ASP A O 1
ATOM 2861 N N . ALA A 1 369 ? -13.375 -28.094 -24.422 1 93.19 369 ALA A N 1
ATOM 2862 C CA . ALA A 1 369 ? -12.602 -26.984 -25 1 93.19 369 ALA A CA 1
ATOM 2863 C C . ALA A 1 369 ? -11.312 -27.5 -25.625 1 93.19 369 ALA A C 1
ATOM 2865 O O . ALA A 1 369 ? -10.898 -27 -26.688 1 93.19 369 ALA A O 1
ATOM 2866 N N . SER A 1 370 ? -10.648 -28.453 -25.031 1 90.81 370 SER A N 1
ATOM 2867 C CA . SER A 1 370 ? -9.398 -29 -25.547 1 90.81 370 SER A CA 1
ATOM 2868 C C . SER A 1 370 ? -9.617 -29.766 -26.844 1 90.81 370 SER A C 1
ATOM 2870 O O . SER A 1 370 ? -8.773 -29.719 -27.75 1 90.81 370 SER A O 1
ATOM 2872 N N . VAL A 1 371 ? -10.656 -30.453 -26.922 1 87.56 371 VAL A N 1
ATOM 2873 C CA . VAL A 1 371 ? -10.992 -31.219 -28.109 1 87.56 371 VAL A CA 1
ATOM 2874 C C . VAL A 1 371 ? -11.328 -30.25 -29.25 1 87.56 371 VAL A C 1
ATOM 2876 O O . VAL A 1 371 ? -10.883 -30.453 -30.391 1 87.56 371 VAL A O 1
ATOM 2879 N N . ASN A 1 372 ? -12.07 -29.281 -28.922 1 85.69 372 ASN A N 1
ATOM 2880 C CA . ASN A 1 372 ? -12.461 -28.312 -29.922 1 85.69 372 ASN A CA 1
ATOM 2881 C C . ASN A 1 372 ? -11.25 -27.578 -30.5 1 85.69 372 ASN A C 1
ATOM 2883 O O . ASN A 1 372 ? -11.172 -27.344 -31.703 1 85.69 372 ASN A O 1
ATOM 2887 N N . VAL A 1 373 ? -10.398 -27.172 -29.656 1 81.69 373 VAL A N 1
ATOM 2888 C CA . VAL A 1 373 ? -9.219 -26.422 -30.078 1 81.69 373 VAL A CA 1
ATOM 2889 C C . VAL A 1 373 ? -8.227 -27.359 -30.766 1 81.69 373 VAL A C 1
ATOM 2891 O O . VAL A 1 373 ? -7.582 -26.984 -31.75 1 81.69 373 VAL A O 1
ATOM 2894 N N . GLY A 1 374 ? -7.949 -28.578 -30.172 1 66.69 374 GLY A N 1
ATOM 2895 C CA . GLY A 1 374 ? -7.078 -29.562 -30.781 1 66.69 374 GLY A CA 1
ATOM 2896 C C . GLY A 1 374 ? -7.574 -30.047 -32.125 1 66.69 374 GLY A C 1
ATOM 2897 O O . GLY A 1 374 ? -6.777 -30.344 -33.031 1 66.69 374 GLY A O 1
ATOM 2898 N N . ALA A 1 375 ? -8.812 -30.328 -32.094 1 56.69 375 ALA A N 1
ATOM 2899 C CA . ALA A 1 375 ? -9.422 -30.703 -33.375 1 56.69 375 ALA A CA 1
ATOM 2900 C C . ALA A 1 375 ? -9.258 -29.578 -34.406 1 56.69 375 ALA A C 1
ATOM 2902 O O . ALA A 1 375 ? -9.109 -29.844 -35.594 1 56.69 375 ALA A O 1
ATOM 2903 N N . GLY A 1 376 ? -9.375 -28.406 -33.875 1 47.78 376 GLY A N 1
ATOM 2904 C CA . GLY A 1 376 ? -9.188 -27.281 -34.781 1 47.78 376 GLY A CA 1
ATOM 2905 C C . GLY A 1 376 ? -7.738 -27.094 -35.188 1 47.78 376 GLY A C 1
ATOM 2906 O O . GLY A 1 376 ? -7.449 -26.391 -36.156 1 47.78 376 GLY A O 1
ATOM 2907 N N . ALA A 1 377 ? -6.809 -27.391 -34.312 1 48.12 377 ALA A N 1
ATOM 2908 C CA . ALA A 1 377 ? -5.383 -27.344 -34.625 1 48.12 377 ALA A CA 1
ATOM 2909 C C . ALA A 1 377 ? -4.98 -28.5 -35.531 1 48.12 377 ALA A C 1
ATOM 2911 O O . ALA A 1 377 ? -3.793 -28.734 -35.781 1 48.12 377 ALA A O 1
ATOM 2912 N N . ALA A 1 378 ? -5.598 -29.578 -35.781 1 39.56 378 ALA A N 1
ATOM 2913 C CA . ALA A 1 378 ? -5.156 -30.641 -36.688 1 39.56 378 ALA A CA 1
ATOM 2914 C C . ALA A 1 378 ? -4.625 -30.062 -38 1 39.56 378 ALA A C 1
ATOM 2916 O O . ALA A 1 378 ? -3.512 -30.375 -38.438 1 39.56 378 ALA A O 1
ATOM 2917 N N . ILE A 1 379 ? -5.5 -30.406 -39.25 1 29.86 379 ILE A N 1
ATOM 2918 C CA . ILE A 1 379 ? -5.223 -30.969 -40.562 1 29.86 379 ILE A CA 1
ATOM 2919 C C . ILE A 1 379 ? -4.715 -29.875 -41.5 1 29.86 379 ILE A C 1
ATOM 2921 O O . ILE A 1 379 ? -5.504 -29.062 -42 1 29.86 379 ILE A O 1
ATOM 2925 N N . TYR A 1 380 ? -4.223 -28.719 -41 1 26.31 380 TYR A N 1
ATOM 2926 C CA . TYR A 1 380 ? -3.506 -28.312 -42.219 1 26.31 380 TYR A CA 1
ATOM 2927 C C . TYR A 1 380 ? -2.121 -28.953 -42.281 1 26.31 380 TYR A C 1
ATOM 2929 O O . TYR A 1 380 ? -1.501 -29.188 -41.219 1 26.31 380 TYR A O 1
ATOM 2937 N N . MET B 1 1 ? -8.648 9.438 38.906 1 30.97 1 MET B N 1
ATOM 2938 C CA . MET B 1 1 ? -9.391 9.906 37.719 1 30.97 1 MET B CA 1
ATOM 2939 C C . MET B 1 1 ? -8.891 9.227 36.469 1 30.97 1 MET B C 1
ATOM 2941 O O . MET B 1 1 ? -7.688 9.227 36.188 1 30.97 1 MET B O 1
ATOM 2945 N N . THR B 1 2 ? -9.406 8.25 35.938 1 40.69 2 THR B N 1
ATOM 2946 C CA . THR B 1 2 ? -8.992 7.355 34.875 1 40.69 2 THR B CA 1
ATOM 2947 C C . THR B 1 2 ? -8.406 8.141 33.719 1 40.69 2 THR B C 1
ATOM 2949 O O . THR B 1 2 ? -9.039 9.078 33.188 1 40.69 2 THR B O 1
ATOM 2952 N N . ALA B 1 3 ? -7.156 8.305 33.625 1 49.97 3 ALA B N 1
ATOM 2953 C CA . ALA B 1 3 ? -6.355 9.172 32.75 1 49.97 3 ALA B CA 1
ATOM 2954 C C . ALA B 1 3 ? -6.961 9.273 31.359 1 49.97 3 ALA B C 1
ATOM 2956 O O . ALA B 1 3 ? -7.207 8.258 30.703 1 49.97 3 ALA B O 1
ATOM 2957 N N . LEU B 1 4 ? -7.816 10.352 31.109 1 63.19 4 LEU B N 1
ATOM 2958 C CA . LEU B 1 4 ? -8.445 10.609 29.828 1 63.19 4 LEU B CA 1
ATOM 2959 C C . LEU B 1 4 ? -7.438 10.453 28.688 1 63.19 4 LEU B C 1
ATOM 2961 O O . LEU B 1 4 ? -6.32 10.961 28.766 1 63.19 4 LEU B O 1
ATOM 2965 N N . GLU B 1 5 ? -7.559 9.328 27.859 1 87.06 5 GLU B N 1
ATOM 2966 C CA . GLU B 1 5 ? -6.742 9.172 26.656 1 87.06 5 GLU B CA 1
ATOM 2967 C C . GLU B 1 5 ? -7.438 9.766 25.438 1 87.06 5 GLU B C 1
ATOM 2969 O O . GLU B 1 5 ? -8.477 9.258 25 1 87.06 5 GLU B O 1
ATOM 2974 N N . ILE B 1 6 ? -7.07 11.016 25.141 1 96.31 6 ILE B N 1
ATOM 2975 C CA . ILE B 1 6 ? -7.641 11.727 24 1 96.31 6 ILE B CA 1
ATOM 2976 C C . ILE B 1 6 ? -6.746 11.539 22.781 1 96.31 6 ILE B C 1
ATOM 2978 O O . ILE B 1 6 ? -5.668 12.125 22.688 1 96.31 6 ILE B O 1
ATOM 2982 N N . PRO B 1 7 ? -7.25 10.734 21.844 1 95.62 7 PRO B N 1
ATOM 2983 C CA . PRO B 1 7 ? -6.418 10.469 20.672 1 95.62 7 PRO B CA 1
ATOM 2984 C C . PRO B 1 7 ? -6.352 11.656 19.703 1 95.62 7 PRO B C 1
ATOM 2986 O O . PRO B 1 7 ? -7.262 12.484 19.688 1 95.62 7 PRO B O 1
ATOM 2989 N N . LEU B 1 8 ? -5.289 11.734 18.969 1 95.06 8 LEU B N 1
ATOM 2990 C CA . LEU B 1 8 ? -5.117 12.758 17.938 1 95.06 8 LEU B CA 1
ATOM 2991 C C . LEU B 1 8 ? -6.25 12.711 16.922 1 95.06 8 LEU B C 1
ATOM 2993 O O . LEU B 1 8 ? -6.719 13.75 16.453 1 95.06 8 LEU B O 1
ATOM 2997 N N . SER B 1 9 ? -6.621 11.469 16.594 1 95.06 9 SER B N 1
ATOM 2998 C CA . SER B 1 9 ? -7.668 11.234 15.609 1 95.06 9 SER B CA 1
ATOM 2999 C C . SER B 1 9 ? -8.594 10.102 16.047 1 95.06 9 SER B C 1
ATOM 3001 O O . SER B 1 9 ? -8.141 9.109 16.625 1 95.06 9 SER B O 1
ATOM 3003 N N . ASP B 1 10 ? -9.82 10.32 15.836 1 96.31 10 ASP B N 1
ATOM 3004 C CA . ASP B 1 10 ? -10.891 9.336 16 1 96.31 10 ASP B CA 1
ATOM 3005 C C . ASP B 1 10 ? -11.898 9.422 14.859 1 96.31 10 ASP B C 1
ATOM 3007 O O . ASP B 1 10 ? -12.789 10.266 14.875 1 96.31 10 ASP B O 1
ATOM 3011 N N . PRO B 1 11 ? -11.688 8.516 13.906 1 95.31 11 PRO B N 1
ATOM 3012 C CA . PRO B 1 11 ? -12.492 8.656 12.688 1 95.31 11 PRO B CA 1
ATOM 3013 C C . PRO B 1 11 ? -13.984 8.461 12.945 1 95.31 11 PRO B C 1
ATOM 3015 O O . PRO B 1 11 ? -14.375 7.68 13.812 1 95.31 11 PRO B O 1
ATOM 3018 N N . ASP B 1 12 ? -14.773 9.188 12.18 1 96.38 12 ASP B N 1
ATOM 3019 C CA . ASP B 1 12 ? -16.219 9.039 12.242 1 96.38 12 ASP B CA 1
ATOM 3020 C C . ASP B 1 12 ? -16.688 7.816 11.453 1 96.38 12 ASP B C 1
ATOM 3022 O O . ASP B 1 12 ? -16.922 7.898 10.25 1 96.38 12 ASP B O 1
ATOM 3026 N N . ILE B 1 13 ? -16.906 6.715 12.125 1 97.5 13 ILE B N 1
ATOM 3027 C CA . ILE B 1 13 ? -17.344 5.461 11.523 1 97.5 13 ILE B CA 1
ATOM 3028 C C . ILE B 1 13 ? -18.75 5.117 12.008 1 97.5 13 ILE B C 1
ATOM 3030 O O . ILE B 1 13 ? -18.969 4.941 13.211 1 97.5 13 ILE B O 1
ATOM 3034 N N . SER B 1 14 ? -19.688 5.039 11.117 1 96.88 14 SER B N 1
ATOM 3035 C CA . SER B 1 14 ? -21.062 4.672 11.445 1 96.88 14 SER B CA 1
ATOM 3036 C C . SER B 1 14 ? -21.328 3.205 11.133 1 96.88 14 SER B C 1
ATOM 3038 O O . SER B 1 14 ? -20.422 2.465 10.758 1 96.88 14 SER B O 1
ATOM 3040 N N . THR B 1 15 ? -22.562 2.809 11.359 1 97.25 15 THR B N 1
ATOM 3041 C CA . THR B 1 15 ? -22.969 1.443 11.055 1 97.25 15 THR B CA 1
ATOM 3042 C C . THR B 1 15 ? -22.984 1.2 9.547 1 97.25 15 THR B C 1
ATOM 3044 O O . THR B 1 15 ? -22.812 0.065 9.094 1 97.25 15 THR B O 1
ATOM 3047 N N . SER B 1 16 ? -23.078 2.242 8.781 1 98.25 16 SER B N 1
ATOM 3048 C CA . SER B 1 16 ? -23.125 2.105 7.332 1 98.25 16 SER B CA 1
ATOM 3049 C C . SER B 1 16 ? -21.797 1.585 6.789 1 98.25 16 SER B C 1
ATOM 3051 O O . SER B 1 16 ? -21.766 0.802 5.836 1 98.25 16 SER B O 1
ATOM 3053 N N . GLU B 1 17 ? -20.672 2.059 7.352 1 98.44 17 GLU B N 1
ATOM 3054 C CA . GLU B 1 17 ? -19.375 1.524 6.945 1 98.44 17 GLU B CA 1
ATOM 3055 C C . GLU B 1 17 ? -19.25 0.039 7.277 1 98.44 17 GLU B C 1
ATOM 3057 O O . GLU B 1 17 ? -18.734 -0.741 6.477 1 98.44 17 GLU B O 1
ATOM 3062 N N . LEU B 1 18 ? -19.719 -0.316 8.477 1 97.69 18 LEU B N 1
ATOM 3063 C CA . LEU B 1 18 ? -19.672 -1.715 8.891 1 97.69 18 LEU B CA 1
ATOM 3064 C C . LEU B 1 18 ? -20.484 -2.586 7.934 1 97.69 18 LEU B C 1
ATOM 3066 O O . LEU B 1 18 ? -20.047 -3.67 7.547 1 97.69 18 LEU B O 1
ATOM 3070 N N . GLU B 1 19 ? -21.656 -2.125 7.559 1 98.44 19 GLU B N 1
ATOM 3071 C CA . GLU B 1 19 ? -22.516 -2.861 6.641 1 98.44 19 GLU B CA 1
ATOM 3072 C C . GLU B 1 19 ? -21.859 -3.021 5.273 1 98.44 19 GLU B C 1
ATOM 3074 O O . GLU B 1 19 ? -21.969 -4.082 4.648 1 98.44 19 GLU B O 1
ATOM 3079 N N . ALA B 1 20 ? -21.234 -2.02 4.832 1 98.69 20 ALA B N 1
ATOM 3080 C CA . ALA B 1 20 ? -20.547 -2.062 3.543 1 98.69 20 ALA B CA 1
ATOM 3081 C C . ALA B 1 20 ? -19.422 -3.08 3.562 1 98.69 20 ALA B C 1
ATOM 3083 O O . ALA B 1 20 ? -19.234 -3.834 2.604 1 98.69 20 ALA B O 1
ATOM 3084 N N . VAL B 1 21 ? -18.672 -3.098 4.621 1 98.5 21 VAL B N 1
ATOM 3085 C CA . VAL B 1 21 ? -17.562 -4.035 4.754 1 98.5 21 VAL B CA 1
ATOM 3086 C C . VAL B 1 21 ? -18.094 -5.465 4.836 1 98.5 21 VAL B C 1
ATOM 3088 O O . VAL B 1 21 ? -17.531 -6.383 4.238 1 98.5 21 VAL B O 1
ATOM 3091 N N . GLU B 1 22 ? -19.125 -5.609 5.586 1 98.19 22 GLU B N 1
ATOM 3092 C CA . GLU B 1 22 ? -19.734 -6.93 5.703 1 98.19 22 GLU B CA 1
ATOM 3093 C C . GLU B 1 22 ? -20.156 -7.465 4.34 1 98.19 22 GLU B C 1
ATOM 3095 O O . GLU B 1 22 ? -19.953 -8.641 4.035 1 98.19 22 GLU B O 1
ATOM 3100 N N . ALA B 1 23 ? -20.766 -6.613 3.568 1 98.5 23 ALA B N 1
ATOM 3101 C CA . ALA B 1 23 ? -21.203 -7.02 2.232 1 98.5 23 ALA B CA 1
ATOM 3102 C C . ALA B 1 23 ? -20.016 -7.496 1.396 1 98.5 23 ALA B C 1
ATOM 3104 O O . ALA B 1 23 ? -20.125 -8.484 0.666 1 98.5 23 ALA B O 1
ATOM 3105 N N . VAL B 1 24 ? -18.891 -6.824 1.476 1 98.5 24 VAL B N 1
ATOM 3106 C CA . VAL B 1 24 ? -17.688 -7.203 0.731 1 98.5 24 VAL B CA 1
ATOM 3107 C C . VAL B 1 24 ? -17.172 -8.539 1.244 1 98.5 24 VAL B C 1
ATOM 3109 O O . VAL B 1 24 ? -16.828 -9.43 0.454 1 98.5 24 VAL B O 1
ATOM 3112 N N . LEU B 1 25 ? -17.094 -8.711 2.584 1 98.06 25 LEU B N 1
ATOM 3113 C CA . LEU B 1 25 ? -16.531 -9.914 3.18 1 98.06 25 LEU B CA 1
ATOM 3114 C C . LEU B 1 25 ? -17.391 -11.133 2.869 1 98.06 25 LEU B C 1
ATOM 3116 O O . LEU B 1 25 ? -16.922 -12.266 2.904 1 98.06 25 LEU B O 1
ATOM 3120 N N . ARG B 1 26 ? -18.625 -10.883 2.521 1 96.81 26 ARG B N 1
ATOM 3121 C CA . ARG B 1 26 ? -19.547 -11.969 2.186 1 96.81 26 ARG B CA 1
ATOM 3122 C C . ARG B 1 26 ? -19.547 -12.242 0.684 1 96.81 26 ARG B C 1
ATOM 3124 O O . ARG B 1 26 ? -20.141 -13.219 0.225 1 96.81 26 ARG B O 1
ATOM 3131 N N . SER B 1 27 ? -18.859 -11.414 -0.031 1 95.81 27 SER B N 1
ATOM 3132 C CA . SER B 1 27 ? -18.766 -11.602 -1.475 1 95.81 27 SER B CA 1
ATOM 3133 C C . SER B 1 27 ? -17.562 -12.477 -1.835 1 95.81 27 SER B C 1
ATOM 3135 O O . SER B 1 27 ? -16.828 -12.914 -0.955 1 95.81 27 SER B O 1
ATOM 3137 N N . THR B 1 28 ? -17.375 -12.734 -3.18 1 94.81 28 THR B N 1
ATOM 3138 C CA . THR B 1 28 ? -16.281 -13.586 -3.639 1 94.81 28 THR B CA 1
ATOM 3139 C C . THR B 1 28 ? -15.023 -12.766 -3.889 1 94.81 28 THR B C 1
ATOM 3141 O O . THR B 1 28 ? -13.953 -13.32 -4.125 1 94.81 28 THR B O 1
ATOM 3144 N N . ARG B 1 29 ? -15.141 -11.461 -3.795 1 95.38 29 ARG B N 1
ATOM 3145 C CA . ARG B 1 29 ? -14 -10.594 -4.086 1 95.38 29 ARG B CA 1
ATOM 3146 C C . ARG B 1 29 ? -13.766 -9.602 -2.951 1 95.38 29 ARG B C 1
ATOM 3148 O O . ARG B 1 29 ? -14.609 -8.75 -2.678 1 95.38 29 ARG B O 1
ATOM 3155 N N . ILE B 1 30 ? -12.578 -9.742 -2.342 1 97.25 30 ILE B N 1
ATOM 3156 C CA . ILE B 1 30 ? -12.281 -8.789 -1.276 1 97.25 30 ILE B CA 1
ATOM 3157 C C . ILE B 1 30 ? -11.031 -7.984 -1.632 1 97.25 30 ILE B C 1
ATOM 3159 O O . ILE B 1 30 ? -10.75 -6.953 -1.017 1 97.25 30 ILE B O 1
ATOM 3163 N N . SER B 1 31 ? -10.172 -8.508 -2.574 1 97.25 31 SER B N 1
ATOM 3164 C CA . SER B 1 31 ? -9.102 -7.723 -3.17 1 97.25 31 SER B CA 1
ATOM 3165 C C . SER B 1 31 ? -9.648 -6.695 -4.156 1 97.25 31 SER B C 1
ATOM 3167 O O . SER B 1 31 ? -10.859 -6.586 -4.336 1 97.25 31 SER B O 1
ATOM 3169 N N . ALA B 1 32 ? -8.805 -5.898 -4.75 1 97.12 32 ALA B N 1
ATOM 3170 C CA . ALA B 1 32 ? -9.211 -4.824 -5.652 1 97.12 32 ALA B CA 1
ATOM 3171 C C . ALA B 1 32 ? -10.203 -5.328 -6.695 1 97.12 32 ALA B C 1
ATOM 3173 O O . ALA B 1 32 ? -9.961 -6.34 -7.355 1 97.12 32 ALA B O 1
ATOM 3174 N N . GLY B 1 33 ? -11.305 -4.723 -6.824 1 95.75 33 GLY B N 1
ATOM 3175 C CA . GLY B 1 33 ? -12.359 -5.113 -7.75 1 95.75 33 GLY B CA 1
ATOM 3176 C C . GLY B 1 33 ? -13.391 -4.023 -7.977 1 95.75 33 GLY B C 1
ATOM 3177 O O . GLY B 1 33 ? -13.031 -2.867 -8.219 1 95.75 33 GLY B O 1
ATOM 3178 N N . GLU B 1 34 ? -14.617 -4.402 -7.938 1 96.62 34 GLU B N 1
ATOM 3179 C CA . GLU B 1 34 ? -15.703 -3.523 -8.352 1 96.62 34 GLU B CA 1
ATOM 3180 C C . GLU B 1 34 ? -15.883 -2.373 -7.367 1 96.62 34 GLU B C 1
ATOM 3182 O O . GLU B 1 34 ? -16.266 -1.268 -7.762 1 96.62 34 GLU B O 1
ATOM 3187 N N . GLN B 1 35 ? -15.633 -2.615 -6.055 1 98.56 35 GLN B N 1
ATOM 3188 C CA . GLN B 1 35 ? -15.773 -1.539 -5.078 1 98.56 35 GLN B CA 1
ATOM 3189 C C . GLN B 1 35 ? -14.727 -0.448 -5.316 1 98.56 35 GLN B C 1
ATOM 3191 O O . GLN B 1 35 ? -15.016 0.737 -5.129 1 98.56 35 GLN B O 1
ATOM 3196 N N . VAL B 1 36 ? -13.531 -0.855 -5.703 1 98.44 36 VAL B N 1
ATOM 3197 C CA . VAL B 1 36 ? -12.492 0.109 -6.031 1 98.44 36 VAL B CA 1
ATOM 3198 C C . VAL B 1 36 ? -12.914 0.947 -7.234 1 98.44 36 VAL B C 1
ATOM 3200 O O . VAL B 1 36 ? -12.789 2.174 -7.219 1 98.44 36 VAL B O 1
ATOM 3203 N N . GLU B 1 37 ? -13.438 0.308 -8.242 1 98.06 37 GLU B N 1
ATOM 3204 C CA . GLU B 1 37 ? -13.906 1.009 -9.43 1 98.06 37 GLU B CA 1
ATOM 3205 C C . GLU B 1 37 ? -15.023 1.995 -9.086 1 98.06 37 GLU B C 1
ATOM 3207 O O . GLU B 1 37 ? -15.031 3.121 -9.586 1 98.06 37 GLU B O 1
ATOM 3212 N N . ALA B 1 38 ? -15.906 1.548 -8.25 1 98.88 38 ALA B N 1
ATOM 3213 C CA . ALA B 1 38 ? -17 2.408 -7.828 1 98.88 38 ALA B CA 1
ATOM 3214 C C . ALA B 1 38 ? -16.5 3.607 -7.039 1 98.88 38 ALA B C 1
ATOM 3216 O O . ALA B 1 38 ? -16.969 4.73 -7.223 1 98.88 38 ALA B O 1
ATOM 3217 N N . PHE B 1 39 ? -15.586 3.383 -6.117 1 98.94 39 PHE B N 1
ATOM 3218 C CA . PHE B 1 39 ? -15 4.461 -5.324 1 98.94 39 PHE B CA 1
ATOM 3219 C C . PHE B 1 39 ? -14.273 5.461 -6.215 1 98.94 39 PHE B C 1
ATOM 3221 O O . PHE B 1 39 ? -14.406 6.672 -6.031 1 98.94 39 PHE B O 1
ATOM 3228 N N . GLU B 1 40 ? -13.508 4.938 -7.199 1 98.88 40 GLU B N 1
ATOM 3229 C CA . GLU B 1 40 ? -12.82 5.797 -8.164 1 98.88 40 GLU B CA 1
ATOM 3230 C C . GLU B 1 40 ? -13.812 6.684 -8.906 1 98.88 40 GLU B C 1
ATOM 3232 O O . GLU B 1 40 ? -13.617 7.898 -9 1 98.88 40 GLU B O 1
ATOM 3237 N N . ALA B 1 41 ? -14.852 6.117 -9.375 1 98.88 41 ALA B N 1
ATOM 3238 C CA . ALA B 1 41 ? -15.852 6.859 -10.141 1 98.88 41 ALA B CA 1
ATOM 3239 C C . ALA B 1 41 ? -16.516 7.922 -9.273 1 98.88 41 ALA B C 1
ATOM 3241 O O . ALA B 1 41 ? -16.672 9.07 -9.703 1 98.88 41 ALA B O 1
ATOM 3242 N N . ALA B 1 42 ? -16.922 7.531 -8.094 1 98.94 42 ALA B N 1
ATOM 3243 C CA . ALA B 1 42 ? -17.594 8.453 -7.184 1 98.94 42 ALA B CA 1
ATOM 3244 C C . ALA B 1 42 ? -16.672 9.609 -6.797 1 98.94 42 ALA B C 1
ATOM 3246 O O . ALA B 1 42 ? -17.109 10.758 -6.707 1 98.94 42 ALA B O 1
ATOM 3247 N N . PHE B 1 43 ? -15.453 9.32 -6.543 1 98.94 43 PHE B N 1
ATOM 3248 C CA . PHE B 1 43 ? -14.492 10.32 -6.105 1 98.94 43 PHE B CA 1
ATOM 3249 C C . PHE B 1 43 ? -14.203 11.32 -7.223 1 98.94 43 PHE B C 1
ATOM 3251 O O . PHE B 1 43 ? -14.102 12.523 -6.977 1 98.94 43 PHE B O 1
ATOM 3258 N N . ALA B 1 44 ? -13.969 10.789 -8.445 1 98.88 44 ALA B N 1
ATOM 3259 C CA . ALA B 1 44 ? -13.805 11.664 -9.602 1 98.88 44 ALA B CA 1
ATOM 3260 C C . ALA B 1 44 ? -15 12.602 -9.75 1 98.88 44 ALA B C 1
ATOM 3262 O O . ALA B 1 44 ? -14.82 13.812 -9.945 1 98.88 44 ALA B O 1
ATOM 3263 N N . ALA B 1 45 ? -16.188 12.07 -9.625 1 98.75 45 ALA B N 1
ATOM 3264 C CA . ALA B 1 45 ? -17.406 12.859 -9.758 1 98.75 45 ALA B CA 1
ATOM 3265 C C . ALA B 1 45 ? -17.484 13.945 -8.688 1 98.75 45 ALA B C 1
ATOM 3267 O O . ALA B 1 45 ? -17.844 15.086 -8.977 1 98.75 45 ALA B O 1
ATOM 3268 N N . TYR B 1 46 ? -17.172 13.562 -7.5 1 98.62 46 TYR B N 1
ATOM 3269 C CA . TYR B 1 46 ? -17.219 14.5 -6.383 1 98.62 46 TYR B CA 1
ATOM 3270 C C . TYR B 1 46 ? -16.312 15.695 -6.641 1 98.62 46 TYR B C 1
ATOM 3272 O O . TYR B 1 46 ? -16.656 16.828 -6.305 1 98.62 46 TYR B O 1
ATOM 3280 N N . HIS B 1 47 ? -15.156 15.5 -7.219 1 98.5 47 HIS B N 1
ATOM 3281 C CA . HIS B 1 47 ? -14.164 16.547 -7.398 1 98.5 47 HIS B CA 1
ATOM 3282 C C . HIS B 1 47 ? -14.281 17.188 -8.781 1 98.5 47 HIS B C 1
ATOM 3284 O O . HIS B 1 47 ? -13.484 18.062 -9.133 1 98.5 47 HIS B O 1
ATOM 3290 N N . GLY B 1 48 ? -15.219 16.734 -9.594 1 98.12 48 GLY B N 1
ATOM 3291 C CA . GLY B 1 48 ? -15.398 17.281 -10.93 1 98.12 48 GLY B CA 1
ATOM 3292 C C . GLY B 1 48 ? -14.266 16.922 -11.875 1 98.12 48 GLY B C 1
ATOM 3293 O O . GLY B 1 48 ? -13.891 17.719 -12.727 1 98.12 48 GLY B O 1
ATOM 3294 N N . ARG B 1 49 ? -13.57 15.859 -11.633 1 98.69 49 ARG B N 1
ATOM 3295 C CA . ARG B 1 49 ? -12.516 15.344 -12.5 1 98.69 49 ARG B CA 1
ATOM 3296 C C . ARG B 1 49 ? -13.023 14.172 -13.336 1 98.69 49 ARG B C 1
ATOM 3298 O O . ARG B 1 49 ? -14.039 13.555 -13 1 98.69 49 ARG B O 1
ATOM 3305 N N . ARG B 1 50 ? -12.359 13.844 -14.43 1 98.69 50 ARG B N 1
ATOM 3306 C CA . ARG B 1 50 ? -12.82 12.797 -15.336 1 98.69 50 ARG B CA 1
ATOM 3307 C C . ARG B 1 50 ? -12.461 11.414 -14.805 1 98.69 50 ARG B C 1
ATOM 3309 O O . ARG B 1 50 ? -13.227 10.461 -14.969 1 98.69 50 ARG B O 1
ATOM 3316 N N . TYR B 1 51 ? -11.25 11.305 -14.18 1 98.81 51 TYR B N 1
ATOM 3317 C CA . TYR B 1 51 ? -10.758 9.992 -13.789 1 98.81 51 TYR B CA 1
ATOM 3318 C C . TYR B 1 51 ? -10.188 10.016 -12.375 1 98.81 51 TYR B C 1
ATOM 3320 O O . TYR B 1 51 ? -9.711 11.055 -11.906 1 98.81 51 TYR B O 1
ATOM 3328 N N . ALA B 1 52 ? -10.281 8.938 -11.719 1 98.94 52 ALA B N 1
ATOM 3329 C CA . ALA B 1 52 ? -9.617 8.695 -10.438 1 98.94 52 ALA B CA 1
ATOM 3330 C C . ALA B 1 52 ? -8.984 7.312 -10.406 1 98.94 52 ALA B C 1
ATOM 3332 O O . ALA B 1 52 ? -9.492 6.371 -11.023 1 98.94 52 ALA B O 1
ATOM 3333 N N . VAL B 1 53 ? -7.863 7.18 -9.773 1 98.88 53 VAL B N 1
ATOM 3334 C CA . VAL B 1 53 ? -7.148 5.922 -9.594 1 98.88 53 VAL B CA 1
ATOM 3335 C C . VAL B 1 53 ? -6.812 5.719 -8.117 1 98.88 53 VAL B C 1
ATOM 3337 O O . VAL B 1 53 ? -6.047 6.492 -7.535 1 98.88 53 VAL B O 1
ATOM 3340 N N . ALA B 1 54 ? -7.395 4.703 -7.523 1 98.81 54 ALA B N 1
ATOM 3341 C CA . ALA B 1 54 ? -7.156 4.387 -6.117 1 98.81 54 ALA B CA 1
ATOM 3342 C C . ALA B 1 54 ? -5.816 3.678 -5.938 1 98.81 54 ALA B C 1
ATOM 3344 O O . ALA B 1 54 ? -5.441 2.828 -6.75 1 98.81 54 ALA B O 1
ATOM 3345 N N . VAL B 1 55 ? -5.082 4.094 -4.934 1 98.62 55 VAL B N 1
ATOM 3346 C CA . VAL B 1 55 ? -3.736 3.592 -4.688 1 98.62 55 VAL B CA 1
ATOM 3347 C C . VAL B 1 55 ? -3.561 3.295 -3.199 1 98.62 55 VAL B C 1
ATOM 3349 O O . VAL B 1 55 ? -4.352 3.752 -2.369 1 98.62 55 VAL B O 1
ATOM 3352 N N . ALA B 1 56 ? -2.541 2.609 -2.885 1 98.38 56 ALA B N 1
ATOM 3353 C CA . ALA B 1 56 ? -2.344 2.092 -1.535 1 98.38 56 ALA B CA 1
ATOM 3354 C C . ALA B 1 56 ? -1.94 3.205 -0.573 1 98.38 56 ALA B C 1
ATOM 3356 O O . ALA B 1 56 ? -2.189 3.113 0.632 1 98.38 56 ALA B O 1
ATOM 3357 N N . SER B 1 57 ? -1.257 4.238 -1.008 1 98.44 57 SER B N 1
ATOM 3358 C CA . SER B 1 57 ? -0.85 5.359 -0.168 1 98.44 57 SER B CA 1
ATOM 3359 C C . SER B 1 57 ? -0.54 6.594 -1.007 1 98.44 57 SER B C 1
ATOM 3361 O O . SER B 1 57 ? -0.374 6.5 -2.225 1 98.44 57 SER B O 1
ATOM 3363 N N . PRO B 1 58 ? -0.493 7.734 -0.398 1 98.62 58 PRO B N 1
ATOM 3364 C CA . PRO B 1 58 ? -0.244 8.938 -1.188 1 98.62 58 PRO B CA 1
ATOM 3365 C C . PRO B 1 58 ? 1.188 9.023 -1.71 1 98.62 58 PRO B C 1
ATOM 3367 O O . PRO B 1 58 ? 1.43 9.586 -2.779 1 98.62 58 PRO B O 1
ATOM 3370 N N . THR B 1 59 ? 2.17 8.516 -0.951 1 98.69 59 THR B N 1
ATOM 3371 C CA . THR B 1 59 ? 3.543 8.484 -1.442 1 98.69 59 THR B CA 1
ATOM 3372 C C . THR B 1 59 ? 3.648 7.621 -2.695 1 98.69 59 THR B C 1
ATOM 3374 O O . THR B 1 59 ? 4.297 8.008 -3.67 1 98.69 59 THR B O 1
ATOM 3377 N N . LEU B 1 60 ? 3.008 6.504 -2.674 1 98.81 60 LEU B N 1
ATOM 3378 C CA . LEU B 1 60 ? 2.969 5.629 -3.84 1 98.81 60 LEU B CA 1
ATOM 3379 C C . LEU B 1 60 ? 2.217 6.289 -4.992 1 98.81 60 LEU B C 1
ATOM 3381 O O . LEU B 1 60 ? 2.564 6.094 -6.16 1 98.81 60 LEU B O 1
ATOM 3385 N N . ALA B 1 61 ? 1.188 7.02 -4.664 1 98.94 61 ALA B N 1
ATOM 3386 C CA . ALA B 1 61 ? 0.469 7.781 -5.68 1 98.94 61 ALA B CA 1
ATOM 3387 C C . ALA B 1 61 ? 1.402 8.742 -6.406 1 98.94 61 ALA B C 1
ATOM 3389 O O . ALA B 1 61 ? 1.354 8.859 -7.633 1 98.94 61 ALA B O 1
ATOM 3390 N N . LEU B 1 62 ? 2.223 9.43 -5.641 1 98.94 62 LEU B N 1
ATOM 3391 C CA . LEU B 1 62 ? 3.16 10.352 -6.27 1 98.94 62 LEU B CA 1
ATOM 3392 C C . LEU B 1 62 ? 4.172 9.602 -7.133 1 98.94 62 LEU B C 1
ATOM 3394 O O . LEU B 1 62 ? 4.535 10.062 -8.211 1 98.94 62 LEU B O 1
ATOM 3398 N N . MET B 1 63 ? 4.641 8.477 -6.711 1 98.62 63 MET B N 1
ATOM 3399 C CA . MET B 1 63 ? 5.543 7.664 -7.523 1 98.62 63 MET B CA 1
ATOM 3400 C C . MET B 1 63 ? 4.902 7.316 -8.867 1 98.62 63 MET B C 1
ATOM 3402 O O . MET B 1 63 ? 5.543 7.422 -9.914 1 98.62 63 MET B O 1
ATOM 3406 N N . LEU B 1 64 ? 3.67 6.863 -8.789 1 98.81 64 LEU B N 1
ATOM 3407 C CA . LEU B 1 64 ? 2.949 6.531 -10.008 1 98.81 64 LEU B CA 1
ATOM 3408 C C . LEU B 1 64 ? 2.834 7.746 -10.922 1 98.81 64 LEU B C 1
ATOM 3410 O O . LEU B 1 64 ? 3.002 7.637 -12.141 1 98.81 64 LEU B O 1
ATOM 3414 N N . CYS B 1 65 ? 2.537 8.914 -10.344 1 98.88 65 CYS B N 1
ATOM 3415 C CA . CYS B 1 65 ? 2.438 10.141 -11.125 1 98.88 65 CYS B CA 1
ATOM 3416 C C . CYS B 1 65 ? 3.762 10.461 -11.805 1 98.88 65 CYS B C 1
ATOM 3418 O O . CYS B 1 65 ? 3.791 10.781 -12.992 1 98.88 65 CYS B O 1
ATOM 3420 N N . LEU B 1 66 ? 4.852 10.375 -11.039 1 98.75 66 LEU B N 1
ATOM 3421 C CA . LEU B 1 66 ? 6.164 10.672 -11.602 1 98.75 66 LEU B CA 1
ATOM 3422 C C . LEU B 1 66 ? 6.445 9.805 -12.82 1 98.75 66 LEU B C 1
ATOM 3424 O O . LEU B 1 66 ? 6.934 10.289 -13.844 1 98.75 66 LEU B O 1
ATOM 3428 N N . ARG B 1 67 ? 6.125 8.555 -12.672 1 97.88 67 ARG B N 1
ATOM 3429 C CA . ARG B 1 67 ? 6.355 7.633 -13.773 1 97.88 67 ARG B CA 1
ATOM 3430 C C . ARG B 1 67 ? 5.395 7.898 -14.93 1 97.88 67 ARG B C 1
ATOM 3432 O O . ARG B 1 67 ? 5.785 7.848 -16.094 1 97.88 67 ARG B O 1
ATOM 3439 N N . ALA B 1 68 ? 4.152 8.133 -14.648 1 98.31 68 ALA B N 1
ATOM 3440 C CA . ALA B 1 68 ? 3.135 8.383 -15.664 1 98.31 68 ALA B CA 1
ATOM 3441 C C . ALA B 1 68 ? 3.457 9.641 -16.469 1 98.31 68 ALA B C 1
ATOM 3443 O O . ALA B 1 68 ? 3.158 9.711 -17.656 1 98.31 68 ALA B O 1
ATOM 3444 N N . TYR B 1 69 ? 4.031 10.602 -15.82 1 98.44 69 TYR B N 1
ATOM 3445 C CA . TYR B 1 69 ? 4.398 11.852 -16.484 1 98.44 69 TYR B CA 1
ATOM 3446 C C . TYR B 1 69 ? 5.816 11.766 -17.047 1 98.44 69 TYR B C 1
ATOM 3448 O O . TYR B 1 69 ? 6.363 12.766 -17.516 1 98.44 69 TYR B O 1
ATOM 3456 N N . GLU B 1 70 ? 6.492 10.609 -16.938 1 96.75 70 GLU B N 1
ATOM 3457 C CA . GLU B 1 70 ? 7.742 10.234 -17.594 1 96.75 70 GLU B CA 1
ATOM 3458 C C . GLU B 1 70 ? 8.898 11.102 -17.109 1 96.75 70 GLU B C 1
ATOM 3460 O O . GLU B 1 70 ? 9.742 11.523 -17.906 1 96.75 70 GLU B O 1
ATOM 3465 N N . LEU B 1 71 ? 8.812 11.469 -15.82 1 97.81 71 LEU B N 1
ATOM 3466 C CA . LEU B 1 71 ? 10 12.07 -15.227 1 97.81 71 LEU B CA 1
ATOM 3467 C C . LEU B 1 71 ? 11.141 11.062 -15.141 1 97.81 71 LEU B C 1
ATOM 3469 O O . LEU B 1 71 ? 10.898 9.859 -14.984 1 97.81 71 LEU B O 1
ATOM 3473 N N . GLU B 1 72 ? 12.328 11.516 -15.266 1 94.31 72 GLU B N 1
ATOM 3474 C CA . GLU B 1 72 ? 13.5 10.641 -15.312 1 94.31 72 GLU B CA 1
ATOM 3475 C C . GLU B 1 72 ? 14.562 11.094 -14.312 1 94.31 72 GLU B C 1
ATOM 3477 O O . GLU B 1 72 ? 14.461 12.172 -13.734 1 94.31 72 GLU B O 1
ATOM 3482 N N . ALA B 1 73 ? 15.523 10.133 -14.156 1 88.75 73 ALA B N 1
ATOM 3483 C CA . ALA B 1 73 ? 16.656 10.477 -13.312 1 88.75 73 ALA B CA 1
ATOM 3484 C C . ALA B 1 73 ? 17.328 11.766 -13.797 1 88.75 73 ALA B C 1
ATOM 3486 O O . ALA B 1 73 ? 17.547 11.945 -14.992 1 88.75 73 ALA B O 1
ATOM 3487 N N . GLY B 1 74 ? 17.531 12.719 -12.867 1 89.19 74 GLY B N 1
ATOM 3488 C CA . GLY B 1 74 ? 18.141 14 -13.211 1 89.19 74 GLY B CA 1
ATOM 3489 C C . GLY B 1 74 ? 17.141 15.141 -13.219 1 89.19 74 GLY B C 1
ATOM 3490 O O . GLY B 1 74 ? 17.531 16.312 -13.086 1 89.19 74 GLY B O 1
ATOM 3491 N N . ASP B 1 75 ? 15.867 14.797 -13.461 1 97.25 75 ASP B N 1
ATOM 3492 C CA . ASP B 1 75 ? 14.844 15.836 -13.383 1 97.25 75 ASP B CA 1
ATOM 3493 C C . ASP B 1 75 ? 14.711 16.375 -11.961 1 97.25 75 ASP B C 1
ATOM 3495 O O . ASP B 1 75 ? 15.008 15.672 -10.992 1 97.25 75 ASP B O 1
ATOM 3499 N N . GLU B 1 76 ? 14.344 17.609 -11.922 1 98.56 76 GLU B N 1
ATOM 3500 C CA . GLU B 1 76 ? 14.094 18.281 -10.641 1 98.56 76 GLU B CA 1
ATOM 3501 C C . GLU B 1 76 ? 12.602 18.484 -10.406 1 98.56 76 GLU B C 1
ATOM 3503 O O . GLU B 1 76 ? 11.859 18.797 -11.336 1 98.56 76 GLU B O 1
ATOM 3508 N N . VAL B 1 77 ? 12.211 18.281 -9.211 1 98.88 77 VAL B N 1
ATOM 3509 C CA . VAL B 1 77 ? 10.852 18.594 -8.797 1 98.88 77 VAL B CA 1
ATOM 3510 C C . VAL B 1 77 ? 10.875 19.609 -7.656 1 98.88 77 VAL B C 1
ATOM 3512 O O . VAL B 1 77 ? 11.477 19.375 -6.613 1 98.88 77 VAL B O 1
ATOM 3515 N N . ILE B 1 78 ? 10.242 20.75 -7.879 1 98.94 78 ILE B N 1
ATOM 3516 C CA . ILE B 1 78 ? 10.141 21.781 -6.852 1 98.94 78 ILE B CA 1
ATOM 3517 C C . ILE B 1 78 ? 8.977 21.453 -5.914 1 98.94 78 ILE B C 1
ATOM 3519 O O . ILE B 1 78 ? 7.871 21.141 -6.367 1 98.94 78 ILE B O 1
ATOM 3523 N N . LEU B 1 79 ? 9.219 21.484 -4.621 1 98.81 79 LEU B N 1
ATOM 3524 C CA . LEU B 1 79 ? 8.18 21.188 -3.643 1 98.81 79 LEU B CA 1
ATOM 3525 C C . LEU B 1 79 ? 8.477 21.875 -2.314 1 98.81 79 LEU B C 1
ATOM 3527 O O . LEU B 1 79 ? 9.602 22.328 -2.082 1 98.81 79 LEU B O 1
ATOM 3531 N N . SER B 1 80 ? 7.426 21.922 -1.498 1 98 80 SER B N 1
ATOM 3532 C CA . SER B 1 80 ? 7.598 22.406 -0.136 1 98 80 SER B CA 1
ATOM 3533 C C . SER B 1 80 ? 8.086 21.312 0.795 1 98 80 SER B C 1
ATOM 3535 O O . SER B 1 80 ? 7.68 20.156 0.668 1 98 80 SER B O 1
ATOM 3537 N N . PRO B 1 81 ? 8.992 21.641 1.752 1 97.88 81 PRO B N 1
ATOM 3538 C CA . PRO B 1 81 ? 9.422 20.641 2.74 1 97.88 81 PRO B CA 1
ATOM 3539 C C . PRO B 1 81 ? 8.438 20.516 3.904 1 97.88 81 PRO B C 1
ATOM 3541 O O . PRO B 1 81 ? 8.672 19.734 4.824 1 97.88 81 PRO B O 1
ATOM 3544 N N . TYR B 1 82 ? 7.344 21.266 3.871 1 97.06 82 TYR B N 1
ATOM 3545 C CA . TYR B 1 82 ? 6.461 21.438 5.02 1 97.06 82 TYR B CA 1
ATOM 3546 C C . TYR B 1 82 ? 5.105 20.797 4.773 1 97.06 82 TYR B C 1
ATOM 3548 O O . TYR B 1 82 ? 4.203 21.406 4.211 1 97.06 82 TYR B O 1
ATOM 3556 N N . SER B 1 83 ? 4.965 19.625 5.211 1 95.75 83 SER B N 1
ATOM 3557 C CA . SER B 1 83 ? 3.703 18.906 5.102 1 95.75 83 SER B CA 1
ATOM 3558 C C . SER B 1 83 ? 3.637 17.766 6.117 1 95.75 83 SER B C 1
ATOM 3560 O O . SER B 1 83 ? 4.668 17.312 6.625 1 95.75 83 SER B O 1
ATOM 3562 N N . TRP B 1 84 ? 2.502 17.328 6.438 1 95 84 TRP B N 1
ATOM 3563 C CA . TRP B 1 84 ? 2.283 16.25 7.395 1 95 84 TRP B CA 1
ATOM 3564 C C . TRP B 1 84 ? 2.744 14.906 6.82 1 95 84 TRP B C 1
ATOM 3566 O O . TRP B 1 84 ? 3.52 14.188 7.453 1 95 84 TRP B O 1
ATOM 3576 N N . TRP B 1 85 ? 2.262 14.602 5.633 1 94.56 85 TRP B N 1
ATOM 3577 C CA . TRP B 1 85 ? 2.477 13.289 5.043 1 94.56 85 TRP B CA 1
ATOM 3578 C C . TRP B 1 85 ? 3.861 13.195 4.41 1 94.56 85 TRP B C 1
ATOM 3580 O O . TRP B 1 85 ? 4.426 12.102 4.297 1 94.56 85 TRP B O 1
ATOM 3590 N N . GLN B 1 86 ? 4.352 14.352 3.961 1 96.12 86 GLN B N 1
ATOM 3591 C CA . GLN B 1 86 ? 5.652 14.422 3.303 1 96.12 86 GLN B CA 1
ATOM 3592 C C . GLN B 1 86 ? 5.75 13.422 2.156 1 96.12 86 GLN B C 1
ATOM 3594 O O . GLN B 1 86 ? 6.695 12.633 2.09 1 96.12 86 GLN B O 1
ATOM 3599 N N . ILE B 1 87 ? 4.777 13.477 1.227 1 98.06 87 ILE B N 1
ATOM 3600 C CA . ILE B 1 87 ? 4.711 12.516 0.128 1 98.06 87 ILE B CA 1
ATOM 3601 C C . ILE B 1 87 ? 5.887 12.734 -0.818 1 98.06 87 ILE B C 1
ATOM 3603 O O . ILE B 1 87 ? 6.172 11.883 -1.67 1 98.06 87 ILE B O 1
ATOM 3607 N N . GLY B 1 88 ? 6.637 13.82 -0.621 1 98.12 88 GLY B N 1
ATOM 3608 C CA . GLY B 1 88 ? 7.844 14.102 -1.38 1 98.12 88 GLY B CA 1
ATOM 3609 C C . GLY B 1 88 ? 8.906 13.031 -1.228 1 98.12 88 GLY B C 1
ATOM 3610 O O . GLY B 1 88 ? 9.828 12.945 -2.039 1 98.12 88 GLY B O 1
ATOM 3611 N N . HIS B 1 89 ? 8.828 12.203 -0.214 1 97.56 89 HIS B N 1
ATOM 3612 C CA . HIS B 1 89 ? 9.758 11.086 -0.06 1 97.56 89 HIS B CA 1
ATOM 3613 C C . HIS B 1 89 ? 9.734 10.18 -1.282 1 97.56 89 HIS B C 1
ATOM 3615 O O . HIS B 1 89 ? 10.703 9.461 -1.55 1 97.56 89 HIS B O 1
ATOM 3621 N N . ALA B 1 90 ? 8.664 10.211 -2.053 1 98.25 90 ALA B N 1
ATOM 3622 C CA . ALA B 1 90 ? 8.555 9.445 -3.293 1 98.25 90 ALA B CA 1
ATOM 3623 C C . ALA B 1 90 ? 9.703 9.773 -4.242 1 98.25 90 ALA B C 1
ATOM 3625 O O . ALA B 1 90 ? 10.164 8.914 -4.992 1 98.25 90 ALA B O 1
ATOM 3626 N N . LEU B 1 91 ? 10.148 11.031 -4.223 1 98.19 91 LEU B N 1
ATOM 3627 C CA . LEU B 1 91 ? 11.203 11.477 -5.129 1 98.19 91 LEU B CA 1
ATOM 3628 C C . LEU B 1 91 ? 12.508 10.734 -4.848 1 98.19 91 LEU B C 1
ATOM 3630 O O . LEU B 1 91 ? 13.234 10.375 -5.777 1 98.19 91 LEU B O 1
ATOM 3634 N N . ALA B 1 92 ? 12.797 10.5 -3.549 1 96.19 92 ALA B N 1
ATOM 3635 C CA . ALA B 1 92 ? 13.992 9.758 -3.158 1 96.19 92 ALA B CA 1
ATOM 3636 C C . ALA B 1 92 ? 13.938 8.32 -3.666 1 96.19 92 ALA B C 1
ATOM 3638 O O . ALA B 1 92 ? 14.953 7.758 -4.078 1 96.19 92 ALA B O 1
ATOM 3639 N N . TRP B 1 93 ? 12.812 7.723 -3.65 1 96.44 93 TRP B N 1
ATOM 3640 C CA . TRP B 1 93 ? 12.641 6.344 -4.102 1 96.44 93 TRP B CA 1
ATOM 3641 C C . TRP B 1 93 ? 12.656 6.266 -5.625 1 96.44 93 TRP B C 1
ATOM 3643 O O . TRP B 1 93 ? 13.18 5.309 -6.195 1 96.44 93 TRP B O 1
ATOM 3653 N N . TYR B 1 94 ? 12.055 7.238 -6.25 1 95.81 94 TYR B N 1
ATOM 3654 C CA . TYR B 1 94 ? 11.906 7.25 -7.699 1 95.81 94 TYR B CA 1
ATOM 3655 C C . TYR B 1 94 ? 13.219 7.621 -8.383 1 95.81 94 TYR B C 1
ATOM 3657 O O . TYR B 1 94 ? 13.484 7.199 -9.508 1 95.81 94 TYR B O 1
ATOM 3665 N N . GLY B 1 95 ? 14.016 8.484 -7.742 1 93.69 95 GLY B N 1
ATOM 3666 C CA . GLY B 1 95 ? 15.32 8.836 -8.266 1 93.69 95 GLY B CA 1
ATOM 3667 C C . GLY B 1 95 ? 15.359 10.195 -8.938 1 93.69 95 GLY B C 1
ATOM 3668 O O . GLY B 1 95 ? 16.234 10.461 -9.766 1 93.69 95 GLY B O 1
ATOM 3669 N N . VAL B 1 96 ? 14.344 11.016 -8.672 1 96.56 96 VAL B N 1
ATOM 3670 C CA . VAL B 1 96 ? 14.391 12.383 -9.164 1 96.56 96 VAL B CA 1
ATOM 3671 C C . VAL B 1 96 ? 14.828 13.32 -8.039 1 96.56 96 VAL B C 1
ATOM 3673 O O . VAL B 1 96 ? 14.789 12.953 -6.863 1 96.56 96 VAL B O 1
ATOM 3676 N N . GLN B 1 97 ? 15.258 14.57 -8.359 1 97.25 97 GLN B N 1
ATOM 3677 C CA . GLN B 1 97 ? 15.891 15.469 -7.398 1 97.25 97 GLN B CA 1
ATOM 3678 C C . GLN B 1 97 ? 14.875 16.438 -6.801 1 97.25 97 GLN B C 1
ATOM 3680 O O . GLN B 1 97 ? 14.305 17.266 -7.516 1 97.25 97 GLN B O 1
ATOM 3685 N N . PRO B 1 98 ? 14.695 16.391 -5.52 1 98.44 98 PRO B N 1
ATOM 3686 C CA . PRO B 1 98 ? 13.859 17.406 -4.883 1 98.44 98 PRO B CA 1
ATOM 3687 C C . PRO B 1 98 ? 14.547 18.766 -4.793 1 98.44 98 PRO B C 1
ATOM 3689 O O . PRO B 1 98 ? 15.734 18.844 -4.457 1 98.44 98 PRO B O 1
ATOM 3692 N N . VAL B 1 99 ? 13.875 19.781 -5.16 1 98.75 99 VAL B N 1
ATOM 3693 C CA . VAL B 1 99 ? 14.273 21.156 -4.957 1 98.75 99 VAL B CA 1
ATOM 3694 C C . VAL B 1 99 ? 13.281 21.859 -4.035 1 98.75 99 VAL B C 1
ATOM 3696 O O . VAL B 1 99 ? 12.164 22.172 -4.449 1 98.75 99 VAL B O 1
ATOM 3699 N N . PHE B 1 100 ? 13.742 22.172 -2.84 1 98.75 100 PHE B N 1
ATOM 3700 C CA . PHE B 1 100 ? 12.82 22.641 -1.817 1 98.75 100 PHE B CA 1
ATOM 3701 C C . PHE B 1 100 ? 12.633 24.156 -1.909 1 98.75 100 PHE B C 1
ATOM 3703 O O . PHE B 1 100 ? 13.602 24.906 -1.86 1 98.75 100 PHE B O 1
ATOM 3710 N N . ALA B 1 101 ? 11.398 24.547 -2.043 1 98.81 101 ALA B N 1
ATOM 3711 C CA . ALA B 1 101 ? 11.016 25.953 -1.992 1 98.81 101 ALA B CA 1
ATOM 3712 C C . ALA B 1 101 ? 10.406 26.312 -0.641 1 98.81 101 ALA B C 1
ATOM 3714 O O . ALA B 1 101 ? 9.641 25.516 -0.075 1 98.81 101 ALA B O 1
ATOM 3715 N N . ASP B 1 102 ? 10.664 27.469 -0.175 1 98.69 102 ASP B N 1
ATOM 3716 C CA . ASP B 1 102 ? 10.148 27.906 1.117 1 98.69 102 ASP B CA 1
ATOM 3717 C C . ASP B 1 102 ? 8.641 28.141 1.057 1 98.69 102 ASP B C 1
ATOM 3719 O O . ASP B 1 102 ? 8.023 27.969 0.001 1 98.69 102 ASP B O 1
ATOM 3723 N N . ILE B 1 103 ? 8.07 28.438 2.221 1 98.56 103 ILE B N 1
ATOM 3724 C CA . ILE B 1 103 ? 6.617 28.5 2.312 1 98.56 103 ILE B CA 1
ATOM 3725 C C . ILE B 1 103 ? 6.188 29.938 2.58 1 98.56 103 ILE B C 1
ATOM 3727 O O . ILE B 1 103 ? 7.008 30.781 2.947 1 98.56 103 ILE B O 1
ATOM 3731 N N . ASP B 1 104 ? 4.906 30.203 2.23 1 97.56 104 ASP B N 1
ATOM 3732 C CA . ASP B 1 104 ? 4.242 31.391 2.748 1 97.56 104 ASP B CA 1
ATOM 3733 C C . ASP B 1 104 ? 3.992 31.281 4.25 1 97.56 104 ASP B C 1
ATOM 3735 O O . ASP B 1 104 ? 3.424 30.281 4.715 1 97.56 104 ASP B O 1
ATOM 3739 N N . TYR B 1 105 ? 4.34 32.25 4.961 1 94.88 105 TYR B N 1
ATOM 3740 C CA . TYR B 1 105 ? 4.332 32.219 6.422 1 94.88 105 TYR B CA 1
ATOM 3741 C C . TYR B 1 105 ? 2.924 31.984 6.953 1 94.88 105 TYR B C 1
ATOM 3743 O O . TYR B 1 105 ? 2.742 31.312 7.965 1 94.88 105 TYR B O 1
ATOM 3751 N N . TYR B 1 106 ? 1.988 32.531 6.312 1 92.94 106 TYR B N 1
ATOM 3752 C CA . TYR B 1 106 ? 0.635 32.562 6.855 1 92.94 106 TYR B CA 1
ATOM 3753 C C . TYR B 1 106 ? -0.117 31.281 6.473 1 92.94 106 TYR B C 1
ATOM 3755 O O . TYR B 1 106 ? -0.639 30.578 7.336 1 92.94 106 TYR B O 1
ATOM 3763 N N . SER B 1 107 ? -0.067 30.922 5.211 1 94.94 107 SER B N 1
ATOM 3764 C CA . SER B 1 107 ? -0.833 29.781 4.742 1 94.94 107 SER B CA 1
ATOM 3765 C C . SER B 1 107 ? -0.065 28.484 4.957 1 94.94 107 SER B C 1
ATOM 3767 O O . SER B 1 107 ? -0.663 27.406 5.023 1 94.94 107 SER B O 1
ATOM 3769 N N . GLY B 1 108 ? 1.243 28.578 5.031 1 96.25 108 GLY B N 1
ATOM 3770 C CA . GLY B 1 108 ? 2.074 27.391 5.141 1 96.25 108 GLY B CA 1
ATOM 3771 C C . GLY B 1 108 ? 2.27 26.672 3.82 1 96.25 108 GLY B C 1
ATOM 3772 O O . GLY B 1 108 ? 2.982 25.672 3.752 1 96.25 108 GLY B O 1
ATOM 3773 N N . THR B 1 109 ? 1.656 27.156 2.738 1 98.31 109 THR B N 1
ATOM 3774 C CA . THR B 1 109 ? 1.791 26.547 1.425 1 98.31 109 THR B CA 1
ATOM 3775 C C . THR B 1 109 ? 3.037 27.062 0.709 1 98.31 109 THR B C 1
ATOM 3777 O O . THR B 1 109 ? 3.641 28.047 1.135 1 98.31 109 THR B O 1
ATOM 3780 N N . ILE B 1 110 ? 3.408 26.406 -0.303 1 98.75 110 ILE B N 1
ATOM 3781 C CA . ILE B 1 110 ? 4.613 26.734 -1.056 1 98.75 110 ILE B CA 1
ATOM 3782 C C . ILE B 1 110 ? 4.527 28.172 -1.564 1 98.75 110 ILE B C 1
ATOM 3784 O O . ILE B 1 110 ? 3.465 28.609 -2.008 1 98.75 110 ILE B O 1
ATOM 3788 N N . SER B 1 111 ? 5.625 28.922 -1.415 1 98.38 111 SER B N 1
ATOM 3789 C CA . SER B 1 111 ? 5.703 30.281 -1.939 1 98.38 111 SER B CA 1
ATOM 3790 C C . SER B 1 111 ? 5.863 30.281 -3.455 1 98.38 111 SER B C 1
ATOM 3792 O O . SER B 1 111 ? 6.867 29.797 -3.979 1 98.38 111 SER B O 1
ATOM 3794 N N . PRO B 1 112 ? 4.898 30.875 -4.156 1 98.06 112 PRO B N 1
ATOM 3795 C CA . PRO B 1 112 ? 5.059 30.922 -5.613 1 98.06 112 PRO B CA 1
ATOM 3796 C C . PRO B 1 112 ? 6.32 31.672 -6.043 1 98.06 112 PRO B C 1
ATOM 3798 O O . PRO B 1 112 ? 7.031 31.219 -6.945 1 98.06 112 PRO B O 1
ATOM 3801 N N . LYS B 1 113 ? 6.566 32.812 -5.398 1 97 113 LYS B N 1
ATOM 3802 C CA . LYS B 1 113 ? 7.762 33.594 -5.73 1 97 113 LYS B CA 1
ATOM 3803 C C . LYS B 1 113 ? 9.031 32.781 -5.453 1 97 113 LYS B C 1
ATOM 3805 O O . LYS B 1 113 ? 9.953 32.781 -6.266 1 97 113 LYS B O 1
ATOM 3810 N N . GLY B 1 114 ? 9.055 32.156 -4.305 1 97.5 114 GLY B N 1
ATOM 3811 C CA . GLY B 1 114 ? 10.188 31.297 -3.979 1 97.5 114 GLY B CA 1
ATOM 3812 C C . GLY B 1 114 ? 10.383 30.156 -4.961 1 97.5 114 GLY B C 1
ATOM 3813 O O . GLY B 1 114 ? 11.508 29.875 -5.363 1 97.5 114 GLY B O 1
ATOM 3814 N N . ALA B 1 115 ? 9.352 29.531 -5.359 1 98.62 115 ALA B N 1
ATOM 3815 C CA . ALA B 1 115 ? 9.406 28.422 -6.309 1 98.62 115 ALA B CA 1
ATOM 3816 C C . ALA B 1 115 ? 9.914 28.891 -7.668 1 98.62 115 ALA B C 1
ATOM 3818 O O . ALA B 1 115 ? 10.703 28.203 -8.312 1 98.62 115 ALA B O 1
ATOM 3819 N N . GLU B 1 116 ? 9.461 30.016 -8.078 1 98.5 116 GLU B N 1
ATOM 3820 C CA . GLU B 1 116 ? 9.812 30.531 -9.398 1 98.5 116 GLU B CA 1
ATOM 3821 C C . GLU B 1 116 ? 11.32 30.75 -9.523 1 98.5 116 GLU B C 1
ATOM 3823 O O . GLU B 1 116 ? 11.898 30.484 -10.578 1 98.5 116 GLU B O 1
ATOM 3828 N N . THR B 1 117 ? 11.945 31.203 -8.492 1 98.12 117 THR B N 1
ATOM 3829 C CA . THR B 1 117 ? 13.367 31.516 -8.508 1 98.12 117 THR B CA 1
ATOM 3830 C C . THR B 1 117 ? 14.203 30.234 -8.594 1 98.12 117 THR B C 1
ATOM 3832 O O . THR B 1 117 ? 15.391 30.297 -8.906 1 98.12 117 THR B O 1
ATOM 3835 N N . LEU B 1 118 ? 13.586 29.078 -8.43 1 98.56 118 LEU B N 1
ATOM 3836 C CA . LEU B 1 118 ? 14.328 27.828 -8.344 1 98.56 118 LEU B CA 1
ATOM 3837 C C . LEU B 1 118 ? 14.234 27.047 -9.648 1 98.56 118 LEU B C 1
ATOM 3839 O O . LEU B 1 118 ? 14.859 26 -9.805 1 98.56 118 LEU B O 1
ATOM 3843 N N . ILE B 1 119 ? 13.453 27.547 -10.578 1 98.69 119 ILE B N 1
ATOM 3844 C CA . ILE B 1 119 ? 13.266 26.859 -11.852 1 98.69 119 ILE B CA 1
ATOM 3845 C C . ILE B 1 119 ? 14.57 26.859 -12.641 1 98.69 119 ILE B C 1
ATOM 3847 O O . ILE B 1 119 ? 15.227 27.891 -12.758 1 98.69 119 ILE B O 1
ATOM 3851 N N . THR B 1 120 ? 14.969 25.797 -13.102 1 98.5 120 THR B N 1
ATOM 3852 C CA . THR B 1 120 ? 16.109 25.609 -13.992 1 98.5 120 THR B CA 1
ATOM 3853 C C . THR B 1 120 ? 15.695 24.812 -15.234 1 98.5 120 THR B C 1
ATOM 3855 O O . THR B 1 120 ? 14.523 24.453 -15.391 1 98.5 120 THR B O 1
ATOM 3858 N N . GLU B 1 121 ? 16.703 24.516 -16.078 1 97.81 121 GLU B N 1
ATOM 3859 C CA . GLU B 1 121 ? 16.453 23.719 -17.281 1 97.81 121 GLU B CA 1
ATOM 3860 C C . GLU B 1 121 ? 16.109 22.266 -16.922 1 97.81 121 GLU B C 1
ATOM 3862 O O . GLU B 1 121 ? 15.523 21.547 -17.719 1 97.81 121 GLU B O 1
ATOM 3867 N N . LYS B 1 122 ? 16.422 21.875 -15.711 1 98.25 122 LYS B N 1
ATOM 3868 C CA . LYS B 1 122 ? 16.203 20.5 -15.281 1 98.25 122 LYS B CA 1
ATOM 3869 C C . LYS B 1 122 ? 14.859 20.328 -14.586 1 98.25 122 LYS B C 1
ATOM 3871 O O . LYS B 1 122 ? 14.43 19.203 -14.32 1 98.25 122 LYS B O 1
ATOM 3876 N N . THR B 1 123 ? 14.195 21.422 -14.305 1 98.75 123 THR B N 1
ATOM 3877 C CA . THR B 1 123 ? 12.922 21.344 -13.594 1 98.75 123 THR B CA 1
ATOM 3878 C C . THR B 1 123 ? 11.844 20.719 -14.484 1 98.75 123 THR B C 1
ATOM 3880 O O . THR B 1 123 ? 11.578 21.219 -15.578 1 98.75 123 THR B O 1
ATOM 3883 N N . GLY B 1 124 ? 11.242 19.641 -13.984 1 98.75 124 GLY B N 1
ATOM 3884 C CA . GLY B 1 124 ? 10.203 18.984 -14.758 1 98.75 124 GLY B CA 1
ATOM 3885 C C . GLY B 1 124 ? 8.812 19.156 -14.18 1 98.75 124 GLY B C 1
ATOM 3886 O O . GLY B 1 124 ? 7.816 19.062 -14.891 1 98.75 124 GLY B O 1
ATOM 3887 N N . ALA B 1 125 ? 8.766 19.391 -12.844 1 98.88 125 ALA B N 1
ATOM 3888 C CA . ALA B 1 125 ? 7.453 19.469 -12.203 1 98.88 125 ALA B CA 1
ATOM 3889 C C . ALA B 1 125 ? 7.516 20.312 -10.938 1 98.88 125 ALA B C 1
ATOM 3891 O O . ALA B 1 125 ? 8.602 20.578 -10.406 1 98.88 125 ALA B O 1
ATOM 3892 N N . ILE B 1 126 ? 6.367 20.812 -10.539 1 98.94 126 ILE B N 1
ATOM 3893 C CA . ILE B 1 126 ? 6.125 21.406 -9.234 1 98.94 126 ILE B CA 1
ATOM 3894 C C . ILE B 1 126 ? 5.082 20.594 -8.477 1 98.94 126 ILE B C 1
ATOM 3896 O O . ILE B 1 126 ? 4.035 20.25 -9.023 1 98.94 126 ILE B O 1
ATOM 3900 N N . LEU B 1 127 ? 5.41 20.188 -7.316 1 98.94 127 LEU B N 1
ATOM 3901 C CA . LEU B 1 127 ? 4.449 19.609 -6.383 1 98.94 127 LEU B CA 1
ATOM 3902 C C . LEU B 1 127 ? 4.031 20.625 -5.328 1 98.94 127 LEU B C 1
ATOM 3904 O O . LEU B 1 127 ? 4.809 20.953 -4.43 1 98.94 127 LEU B O 1
ATOM 3908 N N . ALA B 1 128 ? 2.811 21.125 -5.422 1 98.88 128 ALA B N 1
ATOM 3909 C CA . ALA B 1 128 ? 2.293 22.109 -4.48 1 98.88 128 ALA B CA 1
ATOM 3910 C C . ALA B 1 128 ? 1.184 21.516 -3.615 1 98.88 128 ALA B C 1
ATOM 3912 O O . ALA B 1 128 ? 0.312 20.812 -4.117 1 98.88 128 ALA B O 1
ATOM 3913 N N . GLY B 1 129 ? 1.255 21.797 -2.4 1 98.69 129 GLY B N 1
ATOM 3914 C CA . GLY B 1 129 ? 0.317 21.188 -1.471 1 98.69 129 GLY B CA 1
ATOM 3915 C C . GLY B 1 129 ? -0.663 22.172 -0.874 1 98.69 129 GLY B C 1
ATOM 3916 O O . GLY B 1 129 ? -0.312 23.328 -0.629 1 98.69 129 GLY B O 1
ATOM 3917 N N . ASN B 1 130 ? -1.927 21.734 -0.7 1 98.69 130 ASN B N 1
ATOM 3918 C CA . ASN B 1 130 ? -2.887 22.406 0.166 1 98.69 130 ASN B CA 1
ATOM 3919 C C . ASN B 1 130 ? -2.668 22.047 1.633 1 98.69 130 ASN B C 1
ATOM 3921 O O . ASN B 1 130 ? -3.389 21.219 2.189 1 98.69 130 ASN B O 1
ATOM 3925 N N . THR B 1 131 ? -1.735 22.75 2.209 1 97.31 131 THR B N 1
ATOM 3926 C CA . THR B 1 131 ? -1.145 22.375 3.49 1 97.31 131 THR B CA 1
ATOM 3927 C C . THR B 1 131 ? -2.105 22.672 4.637 1 97.31 131 THR B C 1
ATOM 3929 O O . THR B 1 131 ? -2.689 23.75 4.699 1 97.31 131 THR B O 1
ATOM 3932 N N . LYS B 1 132 ? -2.305 21.703 5.562 1 95.69 132 LYS B N 1
ATOM 3933 C CA . LYS B 1 132 ? -3.115 21.812 6.77 1 95.69 132 LYS B CA 1
ATOM 3934 C C . LYS B 1 132 ? -4.555 22.203 6.438 1 95.69 132 LYS B C 1
ATOM 3936 O O . LYS B 1 132 ? -5.254 22.781 7.266 1 95.69 132 LYS B O 1
ATOM 3941 N N . GLY B 1 133 ? -4.91 22 5.242 1 97.44 133 GLY B N 1
ATOM 3942 C CA . GLY B 1 133 ? -6.27 22.312 4.828 1 97.44 133 GLY B CA 1
ATOM 3943 C C . GLY B 1 133 ? -6.359 23.578 3.992 1 97.44 133 GLY B C 1
ATOM 3944 O O . GLY B 1 133 ? -7.367 23.812 3.328 1 97.44 133 GLY B O 1
ATOM 3945 N N . HIS B 1 134 ? -5.355 24.438 3.996 1 97.75 134 HIS B N 1
ATOM 3946 C CA . HIS B 1 134 ? -5.387 25.734 3.316 1 97.75 134 HIS B CA 1
ATOM 3947 C C . HIS B 1 134 ? -4.992 25.594 1.85 1 97.75 134 HIS B C 1
ATOM 3949 O O . HIS B 1 134 ? -3.906 25.094 1.539 1 97.75 134 HIS B O 1
ATOM 3955 N N . PRO B 1 135 ? -5.82 26 0.934 1 98.5 135 PRO B N 1
ATOM 3956 C CA . PRO B 1 135 ? -5.445 25.969 -0.482 1 98.5 135 PRO B CA 1
ATOM 3957 C C . PRO B 1 135 ? -4.195 26.781 -0.788 1 98.5 135 PRO B C 1
ATOM 3959 O O . PRO B 1 135 ? -3.969 27.828 -0.167 1 98.5 135 PRO B O 1
ATOM 3962 N N . ALA B 1 136 ? -3.439 26.328 -1.731 1 98.62 136 ALA B N 1
ATOM 3963 C CA . ALA B 1 136 ? -2.264 27.047 -2.197 1 98.62 136 ALA B CA 1
ATOM 3964 C C . ALA B 1 136 ? -2.66 28.188 -3.145 1 98.62 136 ALA B C 1
ATOM 3966 O O . ALA B 1 136 ? -3.85 28.438 -3.352 1 98.62 136 ALA B O 1
ATOM 3967 N N . PHE B 1 137 ? -1.568 28.922 -3.623 1 98.25 137 PHE B N 1
ATOM 3968 C CA . PHE B 1 137 ? -1.77 30.016 -4.57 1 98.25 137 PHE B CA 1
ATOM 3969 C C . PHE B 1 137 ? -1.884 29.469 -5.992 1 98.25 137 PHE B C 1
ATOM 3971 O O . PHE B 1 137 ? -1.006 29.719 -6.824 1 98.25 137 PHE B O 1
ATOM 3978 N N . TRP B 1 138 ? -2.988 28.828 -6.289 1 98.69 138 TRP B N 1
ATOM 3979 C CA . TRP B 1 138 ? -3.113 27.984 -7.477 1 98.69 138 TRP B CA 1
ATOM 3980 C C . TRP B 1 138 ? -3.115 28.844 -8.742 1 98.69 138 TRP B C 1
ATOM 3982 O O . TRP B 1 138 ? -2.631 28.406 -9.789 1 98.69 138 TRP B O 1
ATOM 3992 N N . ARG B 1 139 ? -3.674 30.078 -8.695 1 98.12 139 ARG B N 1
ATOM 3993 C CA . ARG B 1 139 ? -3.604 30.953 -9.867 1 98.12 139 ARG B CA 1
ATOM 3994 C C . ARG B 1 139 ? -2.156 31.234 -10.25 1 98.12 139 ARG B C 1
ATOM 3996 O O . ARG B 1 139 ? -1.774 31.078 -11.414 1 98.12 139 ARG B O 1
ATOM 4003 N N . GLU B 1 140 ? -1.375 31.656 -9.297 1 98.31 140 GLU B N 1
ATOM 4004 C CA . GLU B 1 140 ? 0.033 31.969 -9.516 1 98.31 140 GLU B CA 1
ATOM 4005 C C . GLU B 1 140 ? 0.818 30.734 -9.9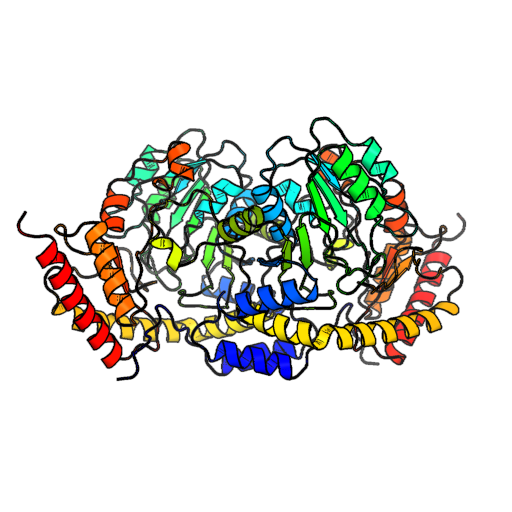3 1 98.31 140 GLU B C 1
ATOM 4007 O O . GLU B 1 140 ? 1.658 30.797 -10.828 1 98.31 140 GLU B O 1
ATOM 4012 N N . LEU B 1 141 ? 0.56 29.625 -9.305 1 98.81 141 LEU B N 1
ATOM 4013 C CA . LEU B 1 141 ? 1.264 28.375 -9.578 1 98.81 141 LEU B CA 1
ATOM 4014 C C . LEU B 1 141 ? 0.971 27.875 -10.992 1 98.81 141 LEU B C 1
ATOM 4016 O O . LEU B 1 141 ? 1.88 27.453 -11.711 1 98.81 141 LEU B O 1
ATOM 4020 N N . ARG B 1 142 ? -0.256 27.891 -11.367 1 98.62 142 ARG B N 1
ATOM 4021 C CA . ARG B 1 142 ? -0.636 27.469 -12.711 1 98.62 142 ARG B CA 1
ATOM 4022 C C . ARG B 1 142 ? 0.009 28.359 -13.766 1 98.62 142 ARG B C 1
ATOM 4024 O O . ARG B 1 142 ? 0.517 27.859 -14.781 1 98.62 142 ARG B O 1
ATOM 4031 N N . THR B 1 143 ? -0.063 29.703 -13.539 1 98.56 143 THR B N 1
ATOM 4032 C CA . THR B 1 143 ? 0.577 30.625 -14.461 1 98.56 143 THR B CA 1
ATOM 4033 C C . THR B 1 143 ? 2.062 30.312 -14.609 1 98.56 143 THR B C 1
ATOM 4035 O O . THR B 1 143 ? 2.576 30.219 -15.727 1 98.56 143 THR B O 1
ATOM 4038 N N . MET B 1 144 ? 2.688 30.125 -13.516 1 98.38 144 MET B N 1
ATOM 4039 C CA . MET B 1 144 ? 4.113 29.812 -13.484 1 98.38 144 MET B CA 1
ATOM 4040 C C . MET B 1 144 ? 4.402 28.5 -14.227 1 98.38 144 MET B C 1
ATOM 4042 O O . MET B 1 144 ? 5.332 28.438 -15.031 1 98.38 144 MET B O 1
ATOM 4046 N N . ALA B 1 145 ? 3.641 27.438 -13.961 1 98.69 145 ALA B N 1
ATOM 4047 C CA . ALA B 1 145 ? 3.84 26.141 -14.602 1 98.69 145 ALA B CA 1
ATOM 4048 C C . ALA B 1 145 ? 3.658 26.25 -16.109 1 98.69 145 ALA B C 1
ATOM 4050 O O . ALA B 1 145 ? 4.461 25.703 -16.875 1 98.69 145 ALA B O 1
ATOM 4051 N N . ASN B 1 146 ? 2.664 26.953 -16.562 1 98.5 146 ASN B N 1
ATOM 4052 C CA . ASN B 1 146 ? 2.385 27.125 -17.984 1 98.5 146 ASN B CA 1
ATOM 4053 C C . ASN B 1 146 ? 3.506 27.875 -18.688 1 98.5 146 ASN B C 1
ATOM 4055 O O . ASN B 1 146 ? 3.951 27.469 -19.766 1 98.5 146 ASN B O 1
ATOM 4059 N N . GLU B 1 147 ? 3.881 28.953 -18.078 1 98.31 147 GLU B N 1
ATOM 4060 C CA . GLU B 1 147 ? 4.902 29.812 -18.688 1 98.31 147 GLU B CA 1
ATOM 4061 C C . GLU B 1 147 ? 6.223 29.062 -18.844 1 98.31 147 GLU B C 1
ATOM 4063 O O . GLU B 1 147 ? 7.012 29.375 -19.75 1 98.31 147 GLU B O 1
ATOM 4068 N N . ASN B 1 148 ? 6.438 28.062 -18.062 1 98.5 148 ASN B N 1
ATOM 4069 C CA . ASN B 1 148 ? 7.719 27.375 -18.078 1 98.5 148 ASN B CA 1
ATOM 4070 C C . ASN B 1 148 ? 7.574 25.953 -18.609 1 98.5 148 ASN B C 1
ATOM 4072 O O . ASN B 1 148 ? 8.539 25.172 -18.578 1 98.5 148 ASN B O 1
ATOM 4076 N N . GLY B 1 149 ? 6.387 25.531 -19 1 98.19 149 GLY B N 1
ATOM 4077 C CA . GLY B 1 149 ? 6.148 24.203 -19.531 1 98.19 149 GLY B CA 1
ATOM 4078 C C . GLY B 1 149 ? 6.355 23.109 -18.5 1 98.19 149 GLY B C 1
ATOM 4079 O O . GLY B 1 149 ? 6.957 22.078 -18.797 1 98.19 149 GLY B O 1
ATOM 4080 N N . LEU B 1 150 ? 5.926 23.312 -17.266 1 98.75 150 LEU B N 1
ATOM 4081 C CA . LEU B 1 150 ? 6.145 22.359 -16.172 1 98.75 150 LEU B CA 1
ATOM 4082 C C . LEU B 1 150 ? 4.871 21.594 -15.852 1 98.75 150 LEU B C 1
ATOM 4084 O O . LEU B 1 150 ? 3.768 22.141 -15.969 1 98.75 150 LEU B O 1
ATOM 4088 N N . ILE B 1 151 ? 5.02 20.297 -15.461 1 98.81 151 ILE B N 1
ATOM 4089 C CA . ILE B 1 151 ? 3.922 19.547 -14.875 1 98.81 151 ILE B CA 1
ATOM 4090 C C . ILE B 1 151 ? 3.578 20.125 -13.5 1 98.81 151 ILE B C 1
ATOM 4092 O O . ILE B 1 151 ? 4.473 20.422 -12.703 1 98.81 151 ILE B O 1
ATOM 4096 N N . LEU B 1 152 ? 2.305 20.391 -13.25 1 98.94 152 LEU B N 1
ATOM 4097 C CA . LEU B 1 152 ? 1.848 20.859 -11.945 1 98.94 152 LEU B CA 1
ATOM 4098 C C . LEU B 1 152 ? 1.067 19.781 -11.211 1 98.94 152 LEU B C 1
ATOM 4100 O O . LEU B 1 152 ? -0.039 19.422 -11.625 1 98.94 152 LEU B O 1
ATOM 4104 N N . LEU B 1 153 ? 1.649 19.281 -10.172 1 98.94 153 LEU B N 1
ATOM 4105 C CA . LEU B 1 153 ? 1.014 18.25 -9.344 1 98.94 153 LEU B CA 1
ATOM 4106 C C . LEU B 1 153 ? 0.452 18.859 -8.062 1 98.94 153 LEU B C 1
ATOM 4108 O O . LEU B 1 153 ? 1.097 19.719 -7.438 1 98.94 153 LEU B O 1
ATOM 4112 N N . GLU B 1 154 ? -0.738 18.5 -7.707 1 98.94 154 GLU B N 1
ATOM 4113 C CA . GLU B 1 154 ? -1.438 19.016 -6.531 1 98.94 154 GLU B CA 1
ATOM 4114 C C . GLU B 1 154 ? -1.448 17.984 -5.406 1 98.94 154 GLU B C 1
ATOM 4116 O O . GLU B 1 154 ? -1.919 16.859 -5.586 1 98.94 154 GLU B O 1
ATOM 4121 N N . ASP B 1 155 ? -0.832 18.328 -4.289 1 98.88 155 ASP B N 1
ATOM 4122 C CA . ASP B 1 155 ? -0.933 17.547 -3.064 1 98.88 155 ASP B CA 1
ATOM 4123 C C . ASP B 1 155 ? -2.096 18.031 -2.197 1 98.88 155 ASP B C 1
ATOM 4125 O O . ASP B 1 155 ? -1.961 19 -1.452 1 98.88 155 ASP B O 1
ATOM 4129 N N . SER B 1 156 ? -3.203 17.328 -2.223 1 98.88 156 SER B N 1
ATOM 4130 C CA . SER B 1 156 ? -4.383 17.641 -1.425 1 98.88 156 SER B CA 1
ATOM 4131 C C . SER B 1 156 ? -4.598 16.609 -0.323 1 98.88 156 SER B C 1
ATOM 4133 O O . SER B 1 156 ? -5.727 16.406 0.128 1 98.88 156 SER B O 1
ATOM 4135 N N . THR B 1 157 ? -3.533 15.969 0.097 1 98.75 157 THR B N 1
ATOM 4136 C CA . THR B 1 157 ? -3.615 14.922 1.103 1 98.75 157 THR B CA 1
ATOM 4137 C C . THR B 1 157 ? -4.129 15.477 2.428 1 98.75 157 THR B C 1
ATOM 4139 O O . THR B 1 157 ? -4.594 14.719 3.285 1 98.75 157 THR B O 1
ATOM 4142 N N . GLU B 1 158 ? -4.102 16.797 2.613 1 98.5 158 GLU B N 1
ATOM 4143 C CA . GLU B 1 158 ? -4.449 17.391 3.902 1 98.5 158 GLU B CA 1
ATOM 4144 C C . GLU B 1 158 ? -5.656 18.312 3.775 1 98.5 158 GLU B C 1
ATOM 4146 O O . GLU B 1 158 ? -5.953 19.078 4.691 1 98.5 158 GLU B O 1
ATOM 4151 N N . ALA B 1 159 ? -6.398 18.25 2.641 1 98.62 159 ALA B N 1
ATOM 4152 C CA . ALA B 1 159 ? -7.27 19.406 2.461 1 98.62 159 ALA B CA 1
ATOM 4153 C C . ALA B 1 159 ? -8.602 19 1.835 1 98.62 159 ALA B C 1
ATOM 4155 O O . ALA B 1 159 ? -9.32 19.844 1.29 1 98.62 159 ALA B O 1
ATOM 4156 N N . ILE B 1 160 ? -8.992 17.766 1.874 1 98.62 160 ILE B N 1
ATOM 4157 C CA . ILE B 1 160 ? -10.219 17.328 1.228 1 98.62 160 ILE B CA 1
ATOM 4158 C C . ILE B 1 160 ? -11.383 18.219 1.661 1 98.62 160 ILE B C 1
ATOM 4160 O O . ILE B 1 160 ? -11.531 18.531 2.848 1 98.62 160 ILE B O 1
ATOM 4164 N N . GLY B 1 161 ? -12.164 18.703 0.691 1 98.5 161 GLY B N 1
ATOM 4165 C CA . GLY B 1 161 ? -13.344 19.516 0.958 1 98.5 161 GLY B CA 1
ATOM 4166 C C . GLY B 1 161 ? -13.07 21.016 0.895 1 98.5 161 GLY B C 1
ATOM 4167 O O . GLY B 1 161 ? -13.992 21.812 0.784 1 98.5 161 GLY B O 1
ATOM 4168 N N . SER B 1 162 ? -11.812 21.484 1.009 1 98.62 162 SER B N 1
ATOM 4169 C CA . SER B 1 162 ? -11.477 22.906 0.937 1 98.62 162 SER B CA 1
ATOM 4170 C C . SER B 1 162 ? -11.703 23.453 -0.467 1 98.62 162 SER B C 1
ATOM 4172 O O . SER B 1 162 ? -11.82 22.688 -1.428 1 98.62 162 SER B O 1
ATOM 4174 N N . ARG B 1 163 ? -11.758 24.75 -0.537 1 98.5 163 ARG B N 1
ATOM 4175 C CA . ARG B 1 163 ? -12.062 25.406 -1.808 1 98.5 163 ARG B CA 1
ATOM 4176 C C . ARG B 1 163 ? -11.172 26.609 -2.029 1 98.5 163 ARG B C 1
ATOM 4178 O O . ARG B 1 163 ? -10.883 27.359 -1.089 1 98.5 163 ARG B O 1
ATOM 4185 N N . TYR B 1 164 ? -10.727 26.75 -3.211 1 98.31 164 TYR B N 1
ATOM 4186 C CA . TYR B 1 164 ? -10.016 27.922 -3.719 1 98.31 164 TYR B CA 1
ATOM 4187 C C . TYR B 1 164 ? -10.797 28.594 -4.848 1 98.31 164 TYR B C 1
ATOM 4189 O O . TYR B 1 164 ? -11.055 27.969 -5.883 1 98.31 164 TYR B O 1
ATOM 4197 N N . GLN B 1 165 ? -11.219 29.891 -4.66 1 97.31 165 GLN B N 1
ATOM 4198 C CA . GLN B 1 165 ? -12.062 30.609 -5.609 1 97.31 165 GLN B CA 1
ATOM 4199 C C . GLN B 1 165 ? -13.281 29.781 -5.996 1 97.31 165 GLN B C 1
ATOM 4201 O O . GLN B 1 165 ? -13.57 29.609 -7.184 1 97.31 165 GLN B O 1
ATOM 4206 N N . ASP B 1 166 ? -13.836 29.094 -5.023 1 95.44 166 ASP B N 1
ATOM 4207 C CA . ASP B 1 166 ? -15.102 28.359 -5.035 1 95.44 166 ASP B CA 1
ATOM 4208 C C . ASP B 1 166 ? -14.961 27.062 -5.812 1 95.44 166 ASP B C 1
ATOM 4210 O O . ASP B 1 166 ? -15.969 26.453 -6.191 1 95.44 166 ASP B O 1
ATOM 4214 N N . LYS B 1 167 ? -13.773 26.703 -6.062 1 97.81 167 LYS B N 1
ATOM 4215 C CA . LYS B 1 167 ? -13.516 25.391 -6.656 1 97.81 167 LYS B CA 1
ATOM 4216 C C . LYS B 1 167 ? -12.852 24.453 -5.648 1 97.81 167 LYS B C 1
ATOM 4218 O O . LYS B 1 167 ? -12 24.875 -4.867 1 97.81 167 LYS B O 1
ATOM 4223 N N . LEU B 1 168 ? -13.258 23.25 -5.703 1 98.62 168 LEU B N 1
ATOM 4224 C CA . LEU B 1 168 ? -12.742 22.25 -4.77 1 98.62 168 LEU B CA 1
ATOM 4225 C C . LEU B 1 168 ? -11.258 22 -5.016 1 98.62 168 LEU B C 1
ATOM 4227 O O . LEU B 1 168 ? -10.82 21.922 -6.164 1 98.62 168 LEU B O 1
ATOM 4231 N N . VAL B 1 169 ? -10.516 21.922 -3.908 1 98.62 169 VAL B N 1
ATOM 4232 C CA . VAL B 1 169 ? -9.148 21.438 -4.062 1 98.62 169 VAL B CA 1
ATOM 4233 C C . VAL B 1 169 ? -9.164 20.078 -4.77 1 98.62 169 VAL B C 1
ATOM 4235 O O . VAL B 1 169 ? -10.156 19.359 -4.715 1 98.62 169 VAL B O 1
ATOM 4238 N N . GLY B 1 170 ? -8.07 19.719 -5.418 1 98.69 170 GLY B N 1
ATOM 4239 C CA . GLY B 1 170 ? -8.023 18.516 -6.246 1 98.69 170 GLY B CA 1
ATOM 4240 C C . GLY B 1 170 ? -8.32 18.797 -7.707 1 98.69 170 GLY B C 1
ATOM 4241 O O . GLY B 1 170 ? -8.188 17.906 -8.547 1 98.69 170 GLY B O 1
ATOM 4242 N N . SER B 1 171 ? -8.625 20.016 -8.023 1 98.19 171 SER B N 1
ATOM 4243 C CA . SER B 1 171 ? -9.023 20.344 -9.383 1 98.19 171 SER B CA 1
ATOM 4244 C C . SER B 1 171 ? -8 21.266 -10.047 1 98.19 171 SER B C 1
ATOM 4246 O O . SER B 1 171 ? -8.227 21.734 -11.164 1 98.19 171 SER B O 1
ATOM 4248 N N . PHE B 1 172 ? -6.875 21.531 -9.445 1 98.62 172 PHE B N 1
ATOM 4249 C CA . PHE B 1 172 ? -6.008 22.609 -9.914 1 98.62 172 PHE B CA 1
ATOM 4250 C C . PHE B 1 172 ? -4.766 22.047 -10.586 1 98.62 172 PHE B C 1
ATOM 4252 O O . PHE B 1 172 ? -4.211 22.672 -11.5 1 98.62 172 PHE B O 1
ATOM 4259 N N . GLY B 1 173 ? -4.234 20.891 -10.125 1 98.75 173 GLY B N 1
ATOM 4260 C CA . GLY B 1 173 ? -3.068 20.281 -10.734 1 98.75 173 GLY B CA 1
ATOM 4261 C C . GLY B 1 173 ? -3.406 19.453 -11.961 1 98.75 173 GLY B C 1
ATOM 4262 O O . GLY B 1 173 ? -4.57 19.125 -12.188 1 98.75 173 GLY B O 1
ATOM 4263 N N . ASP B 1 174 ? -2.35 19.125 -12.781 1 98.88 174 ASP B N 1
ATOM 4264 C CA . ASP B 1 174 ? -2.535 18.141 -13.836 1 98.88 174 ASP B CA 1
ATOM 4265 C C . ASP B 1 174 ? -3.039 16.812 -13.273 1 98.88 174 ASP B C 1
ATOM 4267 O O . ASP B 1 174 ? -3.85 16.125 -13.906 1 98.88 174 ASP B O 1
ATOM 4271 N N . SER B 1 175 ? -2.605 16.5 -12.148 1 98.88 175 SER B N 1
ATOM 4272 C CA . SER B 1 175 ? -3.113 15.453 -11.258 1 98.88 175 SER B CA 1
ATOM 4273 C C . SER B 1 175 ? -3.113 15.922 -9.805 1 98.88 175 SER B C 1
ATOM 4275 O O . SER B 1 175 ? -2.346 16.812 -9.438 1 98.88 175 SER B O 1
ATOM 4277 N N . ALA B 1 176 ? -4.016 15.391 -9.062 1 98.94 176 ALA B N 1
ATOM 4278 C CA . ALA B 1 176 ? -4.074 15.672 -7.629 1 98.94 176 ALA B CA 1
ATOM 4279 C C . ALA B 1 176 ? -4.117 14.383 -6.812 1 98.94 176 ALA B C 1
ATOM 4281 O O . ALA B 1 176 ? -4.664 13.375 -7.27 1 98.94 176 ALA B O 1
ATOM 4282 N N . ILE B 1 177 ? -3.545 14.43 -5.648 1 98.94 177 ILE B N 1
ATOM 4283 C CA . ILE B 1 177 ? -3.42 13.25 -4.801 1 98.94 177 ILE B CA 1
ATOM 4284 C C . ILE B 1 177 ? -4.121 13.5 -3.469 1 98.94 177 ILE B C 1
ATOM 4286 O O . ILE B 1 177 ? -3.992 14.57 -2.881 1 98.94 177 ILE B O 1
ATOM 4290 N N . PHE B 1 178 ? -4.867 12.555 -2.979 1 98.94 178 PHE B N 1
ATOM 4291 C CA . PHE B 1 178 ? -5.531 12.578 -1.68 1 98.94 178 PHE B CA 1
ATOM 4292 C C . PHE B 1 178 ? -5.086 11.398 -0.827 1 98.94 178 PHE B C 1
ATOM 4294 O O . PHE B 1 178 ? -4.629 10.383 -1.354 1 98.94 178 PHE B O 1
ATOM 4301 N N . ALA B 1 179 ? -5.168 11.484 0.478 1 98.75 179 ALA B N 1
ATOM 4302 C CA . ALA B 1 179 ? -4.809 10.43 1.419 1 98.75 179 ALA B CA 1
ATOM 4303 C C . ALA B 1 179 ? -6.016 9.992 2.246 1 98.75 179 ALA B C 1
ATOM 4305 O O . ALA B 1 179 ? -6.871 10.82 2.584 1 98.75 179 ALA B O 1
ATOM 4306 N N . PHE B 1 180 ? -6.066 8.719 2.629 1 98.62 180 PHE B N 1
ATOM 4307 C CA . PHE B 1 180 ? -7.242 8.203 3.318 1 98.62 180 PHE B CA 1
ATOM 4308 C C . PHE B 1 180 ? -6.848 7.496 4.613 1 98.62 180 PHE B C 1
ATOM 4310 O O . PHE B 1 180 ? -7.621 6.711 5.16 1 98.62 180 PHE B O 1
ATOM 4317 N N . ALA B 1 181 ? -5.641 7.68 5.074 1 97.38 181 ALA B N 1
ATOM 4318 C CA . ALA B 1 181 ? -5.242 7.203 6.398 1 97.38 181 ALA B CA 1
ATOM 4319 C C . ALA B 1 181 ? -5.543 8.25 7.469 1 97.38 181 ALA B C 1
ATOM 4321 O O . ALA B 1 181 ? -5.73 9.43 7.16 1 97.38 181 ALA B O 1
ATOM 4322 N N . GLN B 1 182 ? -5.656 7.836 8.703 1 96.06 182 GLN B N 1
ATOM 4323 C CA . GLN B 1 182 ? -5.773 8.773 9.812 1 96.06 182 GLN B CA 1
ATOM 4324 C C . GLN B 1 182 ? -4.566 9.711 9.883 1 96.06 182 GLN B C 1
ATOM 4326 O O . GLN B 1 182 ? -3.438 9.289 9.625 1 96.06 182 GLN B O 1
ATOM 4331 N N . PRO B 1 183 ? -4.703 11 10.039 1 95.88 183 PRO B N 1
ATOM 4332 C CA . PRO B 1 183 ? -5.906 11.586 10.625 1 95.88 183 PRO B CA 1
ATOM 4333 C C . PRO B 1 183 ? -6.777 12.305 9.594 1 95.88 183 PRO B C 1
ATOM 4335 O O . PRO B 1 183 ? -7.41 13.312 9.914 1 95.88 183 PRO B O 1
ATOM 4338 N N . SER B 1 184 ? -6.852 11.867 8.375 1 97.38 184 SER B N 1
ATOM 4339 C CA . SER B 1 184 ? -7.652 12.508 7.336 1 97.38 184 SER B CA 1
ATOM 4340 C C . SER B 1 184 ? -9.125 12.562 7.723 1 97.38 184 SER B C 1
ATOM 4342 O O . SER B 1 184 ? -9.578 11.789 8.57 1 97.38 184 SER B O 1
ATOM 4344 N N . ALA B 1 185 ? -9.844 13.5 7.129 1 97.81 185 ALA B N 1
ATOM 4345 C CA . ALA B 1 185 ? -11.281 13.609 7.355 1 97.81 185 ALA B CA 1
ATOM 4346 C C . ALA B 1 185 ? -12.023 12.406 6.773 1 97.81 185 ALA B C 1
ATOM 4348 O O . ALA B 1 185 ? -12.961 11.898 7.387 1 97.81 185 ALA B O 1
ATOM 4349 N N . LEU B 1 186 ? -11.648 12.023 5.605 1 98.44 186 LEU B N 1
ATOM 4350 C CA . LEU B 1 186 ? -12.109 10.781 4.988 1 98.44 186 LEU B CA 1
ATOM 4351 C C . LEU B 1 186 ? -11.078 9.672 5.172 1 98.44 186 LEU B C 1
ATOM 4353 O O . LEU B 1 186 ? -9.93 9.812 4.754 1 98.44 186 LEU B O 1
ATOM 4357 N N . VAL B 1 187 ? -11.531 8.547 5.816 1 98 187 VAL B N 1
ATOM 4358 C CA . VAL B 1 187 ? -10.562 7.504 6.16 1 98 187 VAL B CA 1
ATOM 4359 C C . VAL B 1 187 ? -11.055 6.152 5.648 1 98 187 VAL B C 1
ATOM 4361 O O . VAL B 1 187 ? -12.25 5.855 5.711 1 98 187 VAL B O 1
ATOM 4364 N N . CYS B 1 188 ? -10.102 5.363 5.133 1 97 188 CYS B N 1
ATOM 4365 C CA . CYS B 1 188 ? -10.344 4.008 4.648 1 97 188 CYS B CA 1
ATOM 4366 C C . CYS B 1 188 ? -9.445 3.004 5.352 1 97 188 CYS B C 1
ATOM 4368 O O . CYS B 1 188 ? -9.344 1.85 4.934 1 97 188 CYS B O 1
ATOM 4370 N N . GLY B 1 189 ? -8.773 3.383 6.426 1 97.31 189 GLY B N 1
ATOM 4371 C CA . GLY B 1 189 ? -7.676 2.607 6.98 1 97.31 189 GLY B CA 1
ATOM 4372 C C . GLY B 1 189 ? -6.32 3.012 6.426 1 97.31 189 GLY B C 1
ATOM 4373 O O . GLY B 1 189 ? -5.465 3.498 7.164 1 97.31 189 GLY B O 1
ATOM 4374 N N . GLU B 1 190 ? -6.039 2.74 5.246 1 98 190 GLU B N 1
ATOM 4375 C CA . GLU B 1 190 ? -4.965 3.217 4.379 1 98 190 GLU B CA 1
ATOM 4376 C C . GLU B 1 190 ? -5.469 3.473 2.961 1 98 190 GLU B C 1
ATOM 4378 O O . GLU B 1 190 ? -6.535 2.986 2.578 1 98 190 GLU B O 1
ATOM 4383 N N . GLY B 1 191 ? -4.711 4.27 2.203 1 98.38 191 GLY B N 1
ATOM 4384 C CA . GLY B 1 191 ? -5.102 4.461 0.814 1 98.38 191 GLY B CA 1
ATOM 4385 C C . GLY B 1 191 ? -4.941 5.895 0.344 1 98.38 191 GLY B C 1
ATOM 4386 O O . GLY B 1 191 ? -4.672 6.789 1.147 1 98.38 191 GLY B O 1
ATOM 4387 N N . ALA B 1 192 ? -5.121 6.035 -0.895 1 98.88 192 ALA B N 1
ATOM 4388 C CA . ALA B 1 192 ? -5.016 7.332 -1.562 1 98.88 192 ALA B CA 1
ATOM 4389 C C . ALA B 1 192 ? -5.777 7.332 -2.885 1 98.88 192 ALA B C 1
ATOM 4391 O O . ALA B 1 192 ? -6.277 6.289 -3.318 1 98.88 192 ALA B O 1
ATOM 4392 N N . MET B 1 193 ? -5.953 8.43 -3.449 1 98.94 193 MET B N 1
ATOM 4393 C CA . MET B 1 193 ? -6.59 8.594 -4.75 1 98.94 193 MET B CA 1
ATOM 4394 C C . MET B 1 193 ? -5.824 9.602 -5.605 1 98.94 193 MET B C 1
ATOM 4396 O O . MET B 1 193 ? -5.383 10.641 -5.105 1 98.94 193 MET B O 1
ATOM 4400 N N . ILE B 1 194 ? -5.598 9.266 -6.832 1 98.94 194 ILE B N 1
ATOM 4401 C CA . ILE B 1 194 ? -5.129 10.211 -7.836 1 98.94 194 ILE B CA 1
ATOM 4402 C C . ILE B 1 194 ? -6.297 10.641 -8.727 1 98.94 194 ILE B C 1
ATOM 4404 O O . ILE B 1 194 ? -7.039 9.797 -9.234 1 98.94 194 ILE B O 1
ATOM 4408 N N . VAL B 1 195 ? -6.488 11.875 -8.93 1 98.94 195 VAL B N 1
ATOM 4409 C CA . VAL B 1 195 ? -7.484 12.32 -9.898 1 98.94 195 VAL B CA 1
ATOM 4410 C C . VAL B 1 195 ? -6.793 13.062 -11.047 1 98.94 195 VAL B C 1
ATOM 4412 O O . VAL B 1 195 ? -5.773 13.719 -10.844 1 98.94 195 VAL B O 1
ATOM 4415 N N . THR B 1 196 ? -7.254 12.961 -12.219 1 98.88 196 THR B N 1
ATOM 4416 C CA . THR B 1 196 ? -6.723 13.602 -13.414 1 98.88 196 THR B CA 1
ATOM 4417 C C . THR B 1 196 ? -7.785 13.672 -14.508 1 98.88 196 THR B C 1
ATOM 4419 O O . THR B 1 196 ? -8.82 13.008 -14.422 1 98.88 196 THR B O 1
ATOM 4422 N N . ASP B 1 197 ? -7.574 14.547 -15.469 1 98.75 197 ASP B N 1
ATOM 4423 C CA . ASP B 1 197 ? -8.5 14.68 -16.578 1 98.75 197 ASP B CA 1
ATOM 4424 C C . ASP B 1 197 ? -7.887 14.133 -17.875 1 98.75 197 ASP B C 1
ATOM 4426 O O . ASP B 1 197 ? -8.547 14.086 -18.906 1 98.75 197 ASP B O 1
ATOM 4430 N N . ASP B 1 198 ? -6.637 13.719 -17.812 1 98.5 198 ASP B N 1
ATOM 4431 C CA . ASP B 1 198 ? -5.91 13.328 -19.016 1 98.5 198 ASP B CA 1
ATOM 4432 C C . ASP B 1 198 ? -6.051 11.828 -19.281 1 98.5 198 ASP B C 1
ATOM 4434 O O . ASP B 1 198 ? -5.664 11.008 -18.438 1 98.5 198 ASP B O 1
ATOM 4438 N N . THR B 1 199 ? -6.492 11.484 -20.453 1 97.88 199 THR B N 1
ATOM 4439 C CA . THR B 1 199 ? -6.797 10.109 -20.828 1 97.88 199 THR B CA 1
ATOM 4440 C C . THR B 1 199 ? -5.52 9.281 -20.922 1 97.88 199 THR B C 1
ATOM 4442 O O . THR B 1 199 ? -5.5 8.109 -20.562 1 97.88 199 THR B O 1
ATOM 4445 N N . GLU B 1 200 ? -4.539 9.852 -21.406 1 97.5 200 GLU B N 1
ATOM 4446 C CA . GLU B 1 200 ? -3.281 9.125 -21.531 1 97.5 200 GLU B CA 1
ATOM 4447 C C . GLU B 1 200 ? -2.656 8.859 -20.156 1 97.5 200 GLU B C 1
ATOM 4449 O O . GLU B 1 200 ? -2.162 7.758 -19.906 1 97.5 200 GLU B O 1
ATOM 4454 N N . THR B 1 201 ? -2.721 9.891 -19.297 1 97.94 201 THR B N 1
ATOM 4455 C CA . THR B 1 201 ? -2.148 9.773 -17.969 1 97.94 201 THR B CA 1
ATOM 4456 C C . THR B 1 201 ? -2.865 8.695 -17.156 1 97.94 201 THR B C 1
ATOM 4458 O O . THR B 1 201 ? -2.221 7.863 -16.516 1 97.94 201 THR B O 1
ATOM 4461 N N . VAL B 1 202 ? -4.172 8.68 -17.219 1 97.94 202 VAL B N 1
ATOM 4462 C CA . VAL B 1 202 ? -4.918 7.715 -16.422 1 97.94 202 VAL B CA 1
ATOM 4463 C C . VAL B 1 202 ? -4.617 6.301 -16.922 1 97.94 202 VAL B C 1
ATOM 4465 O O . VAL B 1 202 ? -4.551 5.363 -16.125 1 97.94 202 VAL B O 1
ATOM 4468 N N . SER B 1 203 ? -4.492 6.125 -18.219 1 95.81 203 SER B N 1
ATOM 4469 C CA . SER B 1 203 ? -4.133 4.824 -18.766 1 95.81 203 SER B CA 1
ATOM 4470 C C . SER B 1 203 ? -2.791 4.34 -18.234 1 95.81 203 SER B C 1
ATOM 4472 O O . SER B 1 203 ? -2.666 3.191 -17.797 1 95.81 203 SER B O 1
ATOM 4474 N N . ARG B 1 204 ? -1.823 5.195 -18.219 1 96.75 204 ARG B N 1
ATOM 4475 C CA . ARG B 1 204 ? -0.506 4.855 -17.688 1 96.75 204 ARG B CA 1
ATOM 4476 C C . ARG B 1 204 ? -0.578 4.562 -16.188 1 96.75 204 ARG B C 1
ATOM 4478 O O . ARG B 1 204 ? 0.027 3.602 -15.711 1 96.75 204 ARG B O 1
ATOM 4485 N N . LEU B 1 205 ? -1.329 5.418 -15.469 1 98.31 205 LEU B N 1
ATOM 4486 C CA . LEU B 1 205 ? -1.469 5.234 -14.031 1 98.31 205 LEU B CA 1
ATOM 4487 C C . LEU B 1 205 ? -2.033 3.855 -13.711 1 98.31 205 LEU B C 1
ATOM 4489 O O . LEU B 1 205 ? -1.516 3.154 -12.836 1 98.31 205 LEU B O 1
ATOM 4493 N N . ARG B 1 206 ? -3.055 3.473 -14.398 1 96.69 206 ARG B N 1
ATOM 4494 C CA . ARG B 1 206 ? -3.699 2.188 -14.148 1 96.69 206 ARG B CA 1
ATOM 4495 C C . ARG B 1 206 ? -2.758 1.031 -14.469 1 96.69 206 ARG B C 1
ATOM 4497 O O . ARG B 1 206 ? -2.701 0.047 -13.734 1 96.69 206 ARG B O 1
ATOM 4504 N N . GLN B 1 207 ? -2.016 1.135 -15.562 1 94.75 207 GLN B N 1
ATOM 4505 C CA . GLN B 1 207 ? -1.084 0.087 -15.961 1 94.75 207 GLN B CA 1
ATOM 4506 C C . GLN B 1 207 ? 0.067 -0.037 -14.969 1 94.75 207 GLN B C 1
ATOM 4508 O O . GLN B 1 207 ? 0.503 -1.146 -14.648 1 94.75 207 GLN B O 1
ATOM 4513 N N . TYR B 1 208 ? 0.553 1.101 -14.453 1 97.25 208 TYR B N 1
ATOM 4514 C CA . TYR B 1 208 ? 1.656 1.089 -13.5 1 97.25 208 TYR B CA 1
ATOM 4515 C C . TYR B 1 208 ? 1.183 0.633 -12.125 1 97.25 208 TYR B C 1
ATOM 4517 O O . TYR B 1 208 ? 1.968 0.1 -11.336 1 97.25 208 TYR B O 1
ATOM 4525 N N . ARG B 1 209 ? -0.07 0.88 -11.836 1 97.31 209 ARG B N 1
ATOM 4526 C CA . ARG B 1 209 ? -0.597 0.511 -10.523 1 97.31 209 ARG B CA 1
ATOM 4527 C C . ARG B 1 209 ? -0.645 -1.004 -10.359 1 97.31 209 ARG B C 1
ATOM 4529 O O . ARG B 1 209 ? -0.228 -1.535 -9.328 1 97.31 209 ARG B O 1
ATOM 4536 N N . ALA B 1 210 ? -1.229 -1.652 -11.367 1 94.12 210 ALA B N 1
ATOM 4537 C CA . ALA B 1 210 ? -1.41 -3.1 -11.281 1 94.12 210 ALA B CA 1
ATOM 4538 C C . ALA B 1 210 ? -1.785 -3.686 -12.641 1 94.12 210 ALA B C 1
ATOM 4540 O O . ALA B 1 210 ? -2.141 -2.949 -13.562 1 94.12 210 ALA B O 1
ATOM 4541 N N . ARG B 1 211 ? -1.623 -5.012 -12.695 1 83.25 211 ARG B N 1
ATOM 4542 C CA . ARG B 1 211 ? -2.111 -5.754 -13.852 1 83.25 211 ARG B CA 1
ATOM 4543 C C . ARG B 1 211 ? -3.232 -6.711 -13.453 1 83.25 211 ARG B C 1
ATOM 4545 O O . ARG B 1 211 ? -3.109 -7.445 -12.469 1 83.25 211 ARG B O 1
ATOM 4552 N N . GLY B 1 212 ? -4.297 -6.492 -14.125 1 70.75 212 GLY B N 1
ATOM 4553 C CA . GLY B 1 212 ? -5.406 -7.387 -13.828 1 70.75 212 GLY B CA 1
ATOM 4554 C C . GLY B 1 212 ? -5.285 -8.734 -14.523 1 70.75 212 GLY B C 1
ATOM 4555 O O . GLY B 1 212 ? -4.461 -8.898 -15.422 1 70.75 212 GLY B O 1
ATOM 4556 N N . ILE B 1 213 ? -6.043 -9.617 -14.086 1 63.88 213 ILE B N 1
ATOM 4557 C CA . ILE B 1 213 ? -6.074 -10.969 -14.633 1 63.88 213 ILE B CA 1
ATOM 4558 C C . ILE B 1 213 ? -6.441 -10.93 -16.109 1 63.88 213 ILE B C 1
ATOM 4560 O O . ILE B 1 213 ? -5.887 -11.672 -16.922 1 63.88 213 ILE B O 1
ATOM 4564 N N . SER B 1 214 ? -7.25 -9.961 -16.344 1 60.47 214 SER B N 1
ATOM 4565 C CA . SER B 1 214 ? -7.73 -9.859 -17.719 1 60.47 214 SER B CA 1
ATOM 4566 C C . SER B 1 214 ? -6.621 -9.406 -18.656 1 60.47 214 SER B C 1
ATOM 4568 O O . SER B 1 214 ? -6.699 -9.625 -19.859 1 60.47 214 SER B O 1
ATOM 4570 N N . ASP B 1 215 ? -5.648 -8.867 -17.984 1 62.47 215 ASP B N 1
ATOM 4571 C CA . ASP B 1 215 ? -4.555 -8.344 -18.797 1 62.47 215 ASP B CA 1
ATOM 4572 C C . ASP B 1 215 ? -3.541 -9.43 -19.125 1 62.47 215 ASP B C 1
ATOM 4574 O O . ASP B 1 215 ? -2.676 -9.242 -19.984 1 62.47 215 ASP B O 1
ATOM 4578 N N . ARG B 1 216 ? -3.664 -10.477 -18.531 1 58.12 216 ARG B N 1
ATOM 4579 C CA . ARG B 1 216 ? -2.641 -11.516 -18.656 1 58.12 216 ARG B CA 1
ATOM 4580 C C . ARG B 1 216 ? -2.672 -12.164 -20.031 1 58.12 216 ARG B C 1
ATOM 4582 O O . ARG B 1 216 ? -1.647 -12.641 -20.516 1 58.12 216 ARG B O 1
ATOM 4589 N N . GLY B 1 217 ? -3.867 -12.094 -20.641 1 57.88 217 GLY B N 1
ATOM 4590 C CA . GLY B 1 217 ? -3.977 -12.688 -21.953 1 57.88 217 GLY B CA 1
ATOM 4591 C C . GLY B 1 217 ? -3.646 -11.719 -23.078 1 57.88 217 GLY B C 1
ATOM 4592 O O . GLY B 1 217 ? -3.627 -12.094 -24.25 1 57.88 217 GLY B O 1
ATOM 4593 N N . SER B 1 218 ? -3.434 -10.562 -22.516 1 57.34 218 SER B N 1
ATOM 4594 C CA . SER B 1 218 ? -3.23 -9.57 -23.578 1 57.34 218 SER B CA 1
ATOM 4595 C C . SER B 1 218 ? -1.911 -9.805 -24.297 1 57.34 218 SER B C 1
ATOM 4597 O O . SER B 1 218 ? -0.898 -10.125 -23.672 1 57.34 218 SER B O 1
ATOM 4599 N N . VAL B 1 219 ? -2.09 -10.055 -25.578 1 51.34 219 VAL B N 1
ATOM 4600 C CA . VAL B 1 219 ? -0.978 -10.25 -26.5 1 51.34 219 VAL B CA 1
ATOM 4601 C C . VAL B 1 219 ? -0.042 -9.047 -26.453 1 51.34 219 VAL B C 1
ATOM 4603 O O . VAL B 1 219 ? 1.111 -9.133 -26.875 1 51.34 219 VAL B O 1
ATOM 4606 N N . VAL B 1 220 ? -0.596 -7.938 -26.047 1 52.84 220 VAL B N 1
ATOM 4607 C CA . VAL B 1 220 ? 0.283 -6.773 -26 1 52.84 220 VAL B CA 1
ATOM 4608 C C . VAL B 1 220 ? 1.151 -6.836 -24.734 1 52.84 220 VAL B C 1
ATOM 4610 O O . VAL B 1 220 ? 0.636 -6.82 -23.625 1 52.84 220 VAL B O 1
ATOM 4613 N N . ALA B 1 221 ? 2.289 -7.309 -25.016 1 59 221 ALA B N 1
ATOM 4614 C CA . ALA B 1 221 ? 3.275 -7.453 -23.953 1 59 221 ALA B CA 1
ATOM 4615 C C . ALA B 1 221 ? 3.367 -6.18 -23.109 1 59 221 ALA B C 1
ATOM 4617 O O . ALA B 1 221 ? 3.402 -5.074 -23.656 1 59 221 ALA B O 1
ATOM 4618 N N . PRO B 1 222 ? 3.297 -6.414 -21.844 1 69.81 222 PRO B N 1
ATOM 4619 C CA . PRO B 1 222 ? 3.252 -5.246 -20.953 1 69.81 222 PRO B CA 1
ATOM 4620 C C . PRO B 1 222 ? 4.477 -4.348 -21.109 1 69.81 222 PRO B C 1
ATOM 4622 O O . PRO B 1 222 ? 5.609 -4.836 -21.125 1 69.81 222 PRO B O 1
ATOM 4625 N N . THR B 1 223 ? 4.273 -3.17 -21.422 1 83.69 223 THR B N 1
ATOM 4626 C CA . THR B 1 223 ? 5.328 -2.174 -21.562 1 83.69 223 THR B CA 1
ATOM 4627 C C . THR B 1 223 ? 5.598 -1.466 -20.25 1 83.69 223 THR B C 1
ATOM 4629 O O . THR B 1 223 ? 6.629 -0.809 -20.078 1 83.69 223 THR B O 1
ATOM 4632 N N . ARG B 1 224 ? 4.738 -1.729 -19.266 1 93.38 224 ARG B N 1
ATOM 4633 C CA . ARG B 1 224 ? 4.852 -0.959 -18.031 1 93.38 224 ARG B CA 1
ATOM 4634 C C . ARG B 1 224 ? 4.824 -1.874 -16.812 1 93.38 224 ARG B C 1
ATOM 4636 O O . ARG B 1 224 ? 3.791 -2.479 -16.516 1 93.38 224 ARG B O 1
ATOM 4643 N N . PRO B 1 225 ? 5.961 -1.988 -16.156 1 95.38 225 PRO B N 1
ATOM 4644 C CA . PRO B 1 225 ? 5.988 -2.832 -14.961 1 95.38 225 PRO B CA 1
ATOM 4645 C C . PRO B 1 225 ? 5.102 -2.297 -13.844 1 95.38 225 PRO B C 1
ATOM 4647 O O . PRO B 1 225 ? 5.27 -1.155 -13.406 1 95.38 225 PRO B O 1
ATOM 4650 N N . PRO B 1 226 ? 4.238 -3.078 -13.336 1 96.44 226 PRO B N 1
ATOM 4651 C CA . PRO B 1 226 ? 3.342 -2.596 -12.281 1 96.44 226 PRO B CA 1
ATOM 4652 C C . PRO B 1 226 ? 4.016 -2.529 -10.914 1 96.44 226 PRO B C 1
ATOM 4654 O O . PRO B 1 226 ? 4.887 -3.35 -10.609 1 96.44 226 PRO B O 1
ATOM 4657 N N . LEU B 1 227 ? 3.551 -1.574 -10.125 1 97.69 227 LEU B N 1
ATOM 4658 C CA . LEU B 1 227 ? 4.043 -1.383 -8.766 1 97.69 227 LEU B CA 1
ATOM 4659 C C . LEU B 1 227 ? 3.252 -2.234 -7.781 1 97.69 227 LEU B C 1
ATOM 4661 O O . LEU B 1 227 ? 3.67 -2.412 -6.633 1 97.69 227 LEU B O 1
ATOM 4665 N N . GLN B 1 228 ? 2.164 -2.785 -8.219 1 96.75 228 GLN B N 1
ATOM 4666 C CA . GLN B 1 228 ? 1.239 -3.527 -7.371 1 96.75 228 GLN B CA 1
ATOM 4667 C C . GLN B 1 228 ? 0.858 -2.717 -6.133 1 96.75 228 GLN B C 1
ATOM 4669 O O . GLN B 1 228 ? 1.003 -3.191 -5.004 1 96.75 228 GLN B O 1
ATOM 4674 N N . ALA B 1 229 ? 0.298 -1.564 -6.328 1 98.12 229 ALA B N 1
ATOM 4675 C CA . ALA B 1 229 ? -0.034 -0.612 -5.273 1 98.12 229 ALA B CA 1
ATOM 4676 C C . ALA B 1 229 ? -1.542 -0.394 -5.188 1 98.12 229 ALA B C 1
ATOM 4678 O O . ALA B 1 229 ? -2.004 0.737 -5.012 1 98.12 229 ALA B O 1
ATOM 4679 N N . GLU B 1 230 ? -2.287 -1.458 -5.227 1 96.75 230 GLU B N 1
ATOM 4680 C CA . GLU B 1 230 ? -3.744 -1.375 -5.25 1 96.75 230 GLU B CA 1
ATOM 4681 C C . GLU B 1 230 ? -4.312 -1.218 -3.842 1 96.75 230 GLU B C 1
ATOM 4683 O O . GLU B 1 230 ? -3.666 -1.592 -2.861 1 96.75 230 GLU B O 1
ATOM 4688 N N . MET B 1 231 ? -5.477 -0.639 -3.887 1 96.88 231 MET B N 1
ATOM 4689 C CA . MET B 1 231 ? -6.375 -0.632 -2.736 1 96.88 231 MET B CA 1
ATOM 4690 C C . MET B 1 231 ? -7.336 -1.817 -2.791 1 96.88 231 MET B C 1
ATOM 4692 O O . MET B 1 231 ? -7.703 -2.275 -3.873 1 96.88 231 MET B O 1
ATOM 4696 N N . SER B 1 232 ? -7.773 -2.336 -1.622 1 98.19 232 SER B N 1
ATOM 4697 C CA . SER B 1 232 ? -8.703 -3.465 -1.607 1 98.19 232 SER B CA 1
ATOM 4698 C C . SER B 1 232 ? -10.148 -2.996 -1.703 1 98.19 232 SER B C 1
ATOM 4700 O O . SER B 1 232 ? -10.445 -1.827 -1.444 1 98.19 232 SER B O 1
ATOM 4702 N N . ASP B 1 233 ? -11.016 -3.943 -2.035 1 98.5 233 ASP B N 1
ATOM 4703 C CA . ASP B 1 233 ? -12.445 -3.66 -2.049 1 98.5 233 ASP B CA 1
ATOM 4704 C C . ASP B 1 233 ? -12.961 -3.365 -0.643 1 98.5 233 ASP B C 1
ATOM 4706 O O . ASP B 1 233 ? -13.945 -2.639 -0.475 1 98.5 233 ASP B O 1
ATOM 4710 N N . ILE B 1 234 ? -12.32 -3.836 0.395 1 98.62 234 ILE B N 1
ATOM 4711 C CA . ILE B 1 234 ? -12.695 -3.549 1.776 1 98.62 234 ILE B CA 1
ATOM 4712 C C . ILE B 1 234 ? -12.5 -2.062 2.064 1 98.62 234 ILE B C 1
ATOM 4714 O O . ILE B 1 234 ? -13.406 -1.396 2.561 1 98.62 234 ILE B O 1
ATOM 4718 N N . GLN B 1 235 ? -11.359 -1.581 1.721 1 98.62 235 GLN B N 1
ATOM 4719 C CA . GLN B 1 235 ? -11.039 -0.17 1.913 1 98.62 235 GLN B CA 1
ATOM 4720 C C . GLN B 1 235 ? -11.953 0.72 1.072 1 98.62 235 GLN B C 1
ATOM 4722 O O . GLN B 1 235 ? -12.445 1.74 1.554 1 98.62 235 GLN B O 1
ATOM 4727 N N . ALA B 1 236 ? -12.125 0.295 -0.176 1 98.88 236 ALA B N 1
ATOM 4728 C CA . ALA B 1 236 ? -12.938 1.08 -1.104 1 98.88 236 ALA B CA 1
ATOM 4729 C C . ALA B 1 236 ? -14.383 1.179 -0.625 1 98.88 236 ALA B C 1
ATOM 4731 O O . ALA B 1 236 ? -15.023 2.221 -0.777 1 98.88 236 ALA B O 1
ATOM 4732 N N . ALA B 1 237 ? -14.898 0.096 -0.076 1 98.88 237 ALA B N 1
ATOM 4733 C CA . ALA B 1 237 ? -16.266 0.099 0.444 1 98.88 237 ALA B CA 1
ATOM 4734 C C . ALA B 1 237 ? -16.422 1.12 1.567 1 98.88 237 ALA B C 1
ATOM 4736 O O . ALA B 1 237 ? -17.422 1.838 1.627 1 98.88 237 ALA B O 1
ATOM 4737 N N . ILE B 1 238 ? -15.453 1.153 2.43 1 98.88 238 ILE B N 1
ATOM 4738 C CA . ILE B 1 238 ? -15.461 2.156 3.488 1 98.88 238 ILE B CA 1
ATOM 4739 C C . ILE B 1 238 ? -15.398 3.555 2.875 1 98.88 238 ILE B C 1
ATOM 4741 O O . ILE B 1 238 ? -16.156 4.441 3.264 1 98.88 238 ILE B O 1
ATOM 4745 N N . GLY B 1 239 ? -14.5 3.727 1.893 1 98.88 239 GLY B N 1
ATOM 4746 C CA . GLY B 1 239 ? -14.336 5.012 1.234 1 98.88 239 GLY B CA 1
ATOM 4747 C C . GLY B 1 239 ? -15.609 5.52 0.584 1 98.88 239 GLY B C 1
ATOM 4748 O O . GLY B 1 239 ? -15.914 6.715 0.648 1 98.88 239 GLY B O 1
ATOM 4749 N N . LEU B 1 240 ? -16.312 4.605 -0.029 1 98.88 240 LEU B N 1
ATOM 4750 C CA . LEU B 1 240 ? -17.578 4.961 -0.686 1 98.88 240 LEU B CA 1
ATOM 4751 C C . LEU B 1 240 ? -18.562 5.539 0.317 1 98.88 240 LEU B C 1
ATOM 4753 O O . LEU B 1 240 ? -19.203 6.562 0.05 1 98.88 240 LEU B O 1
ATOM 4757 N N . VAL B 1 241 ? -18.703 4.891 1.424 1 98.88 241 VAL B N 1
ATOM 4758 C CA . VAL B 1 241 ? -19.641 5.348 2.449 1 98.88 241 VAL B CA 1
ATOM 4759 C C . VAL B 1 241 ? -19.141 6.664 3.045 1 98.88 241 VAL B C 1
ATOM 4761 O O . VAL B 1 241 ? -19.922 7.602 3.229 1 98.88 241 VAL B O 1
ATOM 4764 N N . GLN B 1 242 ? -17.859 6.734 3.375 1 98.88 242 GLN B N 1
ATOM 4765 C CA . GLN B 1 242 ? -17.266 7.953 3.916 1 98.88 242 GLN B CA 1
ATOM 4766 C C . GLN B 1 242 ? -17.469 9.133 2.969 1 98.88 242 GLN B C 1
ATOM 4768 O O . GLN B 1 242 ? -17.75 10.25 3.408 1 98.88 242 GLN B O 1
ATOM 4773 N N . LEU B 1 243 ? -17.281 8.852 1.677 1 98.88 243 LEU B N 1
ATOM 4774 C CA . LEU B 1 243 ? -17.453 9.906 0.687 1 98.88 243 LEU B CA 1
ATOM 4775 C C . LEU B 1 243 ? -18.891 10.406 0.668 1 98.88 243 LEU B C 1
ATOM 4777 O O . LEU B 1 243 ? -19.141 11.617 0.595 1 98.88 243 LEU B O 1
ATOM 4781 N N . ALA B 1 244 ? -19.828 9.523 0.698 1 98.69 244 ALA B N 1
ATOM 4782 C CA . ALA B 1 244 ? -21.234 9.875 0.713 1 98.69 244 ALA B CA 1
ATOM 4783 C C . ALA B 1 244 ? -21.578 10.719 1.943 1 98.69 244 ALA B C 1
ATOM 4785 O O . ALA B 1 244 ? -22.469 11.57 1.895 1 98.69 244 ALA B O 1
ATOM 4786 N N . ARG B 1 245 ? -20.812 10.539 3.014 1 98.38 245 ARG B N 1
ATOM 4787 C CA . ARG B 1 245 ? -21.078 11.211 4.281 1 98.38 245 ARG B CA 1
ATOM 4788 C C . ARG B 1 245 ? -20.125 12.383 4.484 1 98.38 245 ARG B C 1
ATOM 4790 O O . ARG B 1 245 ? -20.125 13.023 5.539 1 98.38 245 ARG B O 1
ATOM 4797 N N . LEU B 1 246 ? -19.359 12.703 3.549 1 98.56 246 LEU B N 1
ATOM 4798 C CA . LEU B 1 246 ? -18.219 13.602 3.715 1 98.56 246 LEU B CA 1
ATOM 4799 C C . LEU B 1 246 ? -18.688 14.977 4.176 1 98.56 246 LEU B C 1
ATOM 4801 O O . LEU B 1 246 ? -18.094 15.562 5.09 1 98.56 246 LEU B O 1
ATOM 4805 N N . ASP B 1 247 ? -19.719 15.508 3.586 1 98 247 ASP B N 1
ATOM 4806 C CA . ASP B 1 247 ? -20.188 16.844 3.951 1 98 247 ASP B CA 1
ATOM 4807 C C . ASP B 1 247 ? -20.562 16.906 5.434 1 98 247 ASP B C 1
ATOM 4809 O O . ASP B 1 247 ? -20.25 17.891 6.109 1 98 247 ASP B O 1
ATOM 4813 N N . GLY B 1 248 ? -21.234 15.867 5.895 1 98.06 248 GLY B N 1
ATOM 4814 C CA . GLY B 1 248 ? -21.562 15.805 7.309 1 98.06 248 GLY B CA 1
ATOM 4815 C C . GLY B 1 248 ? -20.344 15.703 8.203 1 98.06 248 GLY B C 1
ATOM 4816 O O . GLY B 1 248 ? -20.297 16.328 9.266 1 98.06 248 GLY B O 1
ATOM 4817 N N . ILE B 1 249 ? -19.391 14.953 7.809 1 98.31 249 ILE B N 1
ATOM 4818 C CA . ILE B 1 249 ? -18.156 14.797 8.562 1 98.31 249 ILE B CA 1
ATOM 4819 C C . ILE B 1 249 ? -17.422 16.141 8.648 1 98.31 249 ILE B C 1
ATOM 4821 O O . ILE B 1 249 ? -16.984 16.531 9.734 1 98.31 249 ILE B O 1
ATOM 4825 N N . LEU B 1 250 ? -17.312 16.828 7.551 1 98.12 250 LEU B N 1
ATOM 4826 C CA . LEU B 1 250 ? -16.641 18.109 7.504 1 98.12 250 LEU B CA 1
ATOM 4827 C C . LEU B 1 250 ? -17.375 19.141 8.352 1 98.12 250 LEU B C 1
ATOM 4829 O O . LEU B 1 250 ? -16.75 19.984 8.992 1 98.12 250 LEU B O 1
ATOM 4833 N N . GLN B 1 251 ? -18.672 19.078 8.344 1 97.69 251 GLN B N 1
ATOM 4834 C CA . GLN B 1 251 ? -19.453 20 9.164 1 97.69 251 GLN B CA 1
ATOM 4835 C C . GLN B 1 251 ? -19.188 19.781 10.648 1 97.69 251 GLN B C 1
ATOM 4837 O O . GLN B 1 251 ? -19.062 20.734 11.406 1 97.69 251 GLN B O 1
ATOM 4842 N N . ARG B 1 252 ? -19.156 18.578 11.078 1 97.38 252 ARG B N 1
ATOM 4843 C CA . ARG B 1 252 ? -18.859 18.281 12.477 1 97.38 252 ARG B CA 1
ATOM 4844 C C . ARG B 1 252 ? -17.469 18.75 12.852 1 97.38 252 ARG B C 1
ATOM 4846 O O . ARG B 1 252 ? -17.25 19.25 13.961 1 97.38 252 ARG B O 1
ATOM 4853 N N . ARG B 1 253 ? -16.531 18.516 11.984 1 97.56 253 ARG B N 1
ATOM 4854 C CA . ARG B 1 253 ? -15.172 19 12.227 1 97.56 253 ARG B CA 1
ATOM 4855 C C . ARG B 1 253 ? -15.141 20.516 12.367 1 97.56 253 ARG B C 1
ATOM 4857 O O . ARG B 1 253 ? -14.406 21.047 13.203 1 97.56 253 ARG B O 1
ATOM 4864 N N . ARG B 1 254 ? -15.938 21.188 11.602 1 96.38 254 ARG B N 1
ATOM 4865 C CA . ARG B 1 254 ? -16.047 22.641 11.703 1 96.38 254 ARG B CA 1
ATOM 4866 C C . ARG B 1 254 ? -16.594 23.062 13.062 1 96.38 254 ARG B C 1
ATOM 4868 O O . ARG B 1 254 ? -16.188 24.094 13.609 1 96.38 254 ARG B O 1
ATOM 4875 N N . GLN B 1 255 ? -17.516 22.297 13.531 1 96.88 255 GLN B N 1
ATOM 4876 C CA . GLN B 1 255 ? -18.062 22.578 14.852 1 96.88 255 GLN B CA 1
ATOM 4877 C C . GLN B 1 255 ? -17 22.422 15.93 1 96.88 255 GLN B C 1
ATOM 4879 O O . GLN B 1 255 ? -16.922 23.219 16.859 1 96.88 255 GLN B O 1
ATOM 4884 N N . VAL B 1 256 ? -16.219 21.391 15.82 1 97.12 256 VAL B N 1
ATOM 4885 C CA . VAL B 1 256 ? -15.125 21.172 16.75 1 97.12 256 VAL B CA 1
ATOM 4886 C C . VAL B 1 256 ? -14.125 22.312 16.656 1 97.12 256 VAL B C 1
ATOM 4888 O O . VAL B 1 256 ? -13.633 22.812 17.688 1 97.12 256 VAL B O 1
ATOM 4891 N N . GLU B 1 257 ? -13.812 22.734 15.477 1 94.81 257 GLU B N 1
ATOM 4892 C CA . GLU B 1 257 ? -12.922 23.875 15.242 1 94.81 257 GLU B CA 1
ATOM 4893 C C . GLU B 1 257 ? -13.438 25.125 15.93 1 94.81 257 GLU B C 1
ATOM 4895 O O . GLU B 1 257 ? -12.664 25.859 16.547 1 94.81 257 GLU B O 1
ATOM 4900 N N . ALA B 1 258 ? -14.703 25.375 15.781 1 94.44 258 ALA B N 1
ATOM 4901 C CA . ALA B 1 258 ? -15.32 26.547 16.391 1 94.44 258 ALA B CA 1
ATOM 4902 C C . ALA B 1 258 ? -15.18 26.516 17.906 1 94.44 258 ALA B C 1
ATOM 4904 O O . ALA B 1 258 ? -14.953 27.547 18.547 1 94.44 258 ALA B O 1
ATOM 4905 N N . LEU B 1 259 ? -15.344 25.312 18.453 1 95 259 LEU B N 1
ATOM 4906 C CA . LEU B 1 259 ? -15.18 25.156 19.891 1 95 259 LEU B CA 1
ATOM 4907 C C . LEU B 1 259 ? -13.742 25.453 20.312 1 95 259 LEU B C 1
ATOM 4909 O O . LEU B 1 259 ? -13.508 26.141 21.312 1 95 259 LEU B O 1
ATOM 4913 N N . TYR B 1 260 ? -12.781 24.891 19.609 1 94.75 260 TYR B N 1
ATOM 4914 C CA . TYR B 1 260 ? -11.375 25.188 19.875 1 94.75 260 TYR B CA 1
ATOM 4915 C C . TYR B 1 260 ? -11.117 26.688 19.828 1 94.75 260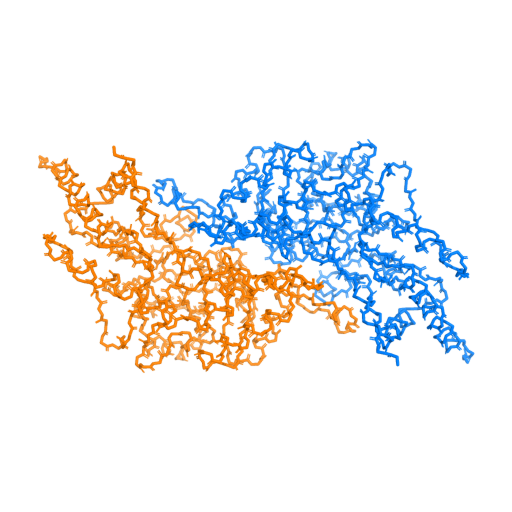 TYR B C 1
ATOM 4917 O O . TYR B 1 260 ? -10.406 27.219 20.688 1 94.75 260 TYR B O 1
ATOM 4925 N N . PHE B 1 261 ? -11.664 27.328 18.812 1 91.5 261 PHE B N 1
ATOM 4926 C CA . PHE B 1 261 ? -11.469 28.766 18.641 1 91.5 261 PHE B CA 1
ATOM 4927 C C . PHE B 1 261 ? -11.969 29.531 19.859 1 91.5 261 PHE B C 1
ATOM 4929 O O . PHE B 1 261 ? -11.312 30.453 20.344 1 91.5 261 PHE B O 1
ATOM 4936 N N . GLU B 1 262 ? -13.07 29.156 20.328 1 92.5 262 GLU B N 1
ATOM 4937 C CA . GLU B 1 262 ? -13.664 29.828 21.484 1 92.5 262 GLU B CA 1
ATOM 4938 C C . GLU B 1 262 ? -12.789 29.672 22.719 1 92.5 262 GLU B C 1
ATOM 4940 O O . GLU B 1 262 ? -12.547 30.625 23.453 1 92.5 262 GLU B O 1
ATOM 4945 N N . TYR B 1 263 ? -12.352 28.469 22.938 1 92.44 263 TYR B N 1
ATOM 4946 C CA . TYR B 1 263 ? -11.547 28.203 24.125 1 92.44 263 TYR B CA 1
ATOM 4947 C C . TYR B 1 263 ? -10.156 28.812 24 1 92.44 263 TYR B C 1
ATOM 4949 O O . TYR B 1 263 ? -9.555 29.203 24.984 1 92.44 263 TYR B O 1
ATOM 4957 N N . MET B 1 264 ? -9.656 28.922 22.812 1 91.75 264 MET B N 1
ATOM 4958 C CA . MET B 1 264 ? -8.305 29.422 22.578 1 91.75 264 MET B CA 1
ATOM 4959 C C . MET B 1 264 ? -8.25 30.938 22.75 1 91.75 264 MET B C 1
ATOM 4961 O O . MET B 1 264 ? -7.176 31.5 22.984 1 91.75 264 MET B O 1
ATOM 4965 N N . LYS B 1 265 ? -9.305 31.625 22.641 1 86.94 265 LYS B N 1
ATOM 4966 C CA . LYS B 1 265 ? -9.352 33.062 22.812 1 86.94 265 LYS B CA 1
ATOM 4967 C C . LYS B 1 265 ? -8.789 33.5 24.156 1 86.94 265 LYS B C 1
ATOM 4969 O O . LYS B 1 265 ? -8.266 34.594 24.312 1 86.94 265 LYS B O 1
ATOM 4974 N N . SER B 1 266 ? -8.906 32.594 25.047 1 81.12 266 SER B N 1
ATOM 4975 C CA . SER B 1 266 ? -8.422 32.906 26.391 1 81.12 266 SER B CA 1
ATOM 4976 C C . SER B 1 266 ? -6.91 32.719 26.484 1 81.12 266 SER B C 1
ATOM 4978 O O . SER B 1 266 ? -6.297 33.094 27.484 1 81.12 266 SER B O 1
ATOM 4980 N N . PHE B 1 267 ? -6.414 32.125 25.5 1 79.38 267 PHE B N 1
ATOM 4981 C CA . PHE B 1 267 ? -4.977 31.875 25.484 1 79.38 267 PHE B CA 1
ATOM 4982 C C . PHE B 1 267 ? -4.227 33.062 24.859 1 79.38 267 PHE B C 1
ATOM 4984 O O . PHE B 1 267 ? -4.219 33.219 23.641 1 79.38 267 PHE B O 1
ATOM 4991 N N . GLU B 1 268 ? -3.525 33.812 25.672 1 76.56 268 GLU B N 1
ATOM 4992 C CA . GLU B 1 268 ? -2.818 35 25.203 1 76.56 268 GLU B CA 1
ATOM 4993 C C . GLU B 1 268 ? -1.645 34.625 24.297 1 76.56 268 GLU B C 1
ATOM 4995 O O . GLU B 1 268 ? -0.932 33.656 24.578 1 76.56 268 GLU B O 1
ATOM 5000 N N . GLY B 1 269 ? -1.523 35.219 23.188 1 74.81 269 GLY B N 1
ATOM 5001 C CA . GLY B 1 269 ? -0.353 35.031 22.344 1 74.81 269 GLY B CA 1
ATOM 5002 C C . GLY B 1 269 ? -0.582 34.062 21.188 1 74.81 269 GLY B C 1
ATOM 5003 O O . GLY B 1 269 ? 0.281 33.938 20.328 1 74.81 269 GLY B O 1
ATOM 5004 N N . ILE B 1 270 ? -1.64 33.406 21.25 1 78.94 270 ILE B N 1
ATOM 5005 C CA . ILE B 1 270 ? -1.931 32.5 20.141 1 78.94 270 ILE B CA 1
ATOM 5006 C C . ILE B 1 270 ? -2.832 33.188 19.125 1 78.94 270 ILE B C 1
ATOM 5008 O O . ILE B 1 270 ? -3.84 33.812 19.484 1 78.94 270 ILE B O 1
ATOM 5012 N N . LYS B 1 271 ? -2.346 33.156 17.906 1 75.69 271 LYS B N 1
ATOM 5013 C CA . LYS B 1 271 ? -3.1 33.812 16.844 1 75.69 271 LYS B CA 1
ATOM 5014 C C . LYS B 1 271 ? -4.129 32.875 16.234 1 75.69 271 LYS B C 1
ATOM 5016 O O . LYS B 1 271 ? -3.945 31.656 16.25 1 75.69 271 LYS B O 1
ATOM 5021 N N . ASP B 1 272 ? -5.16 33.562 15.648 1 78.31 272 ASP B N 1
ATOM 5022 C CA . ASP B 1 272 ? -6.18 32.812 14.922 1 78.31 272 ASP B CA 1
ATOM 5023 C C . ASP B 1 272 ? -5.605 32.188 13.648 1 78.31 272 ASP B C 1
ATOM 5025 O O . ASP B 1 272 ? -4.656 32.719 13.07 1 78.31 272 ASP B O 1
ATOM 5029 N N . PRO B 1 273 ? -6.223 31.078 13.281 1 81.44 273 PRO B N 1
ATOM 5030 C CA . PRO B 1 273 ? -5.785 30.484 12.008 1 81.44 273 PRO B CA 1
ATOM 5031 C C . PRO B 1 273 ? -5.961 31.438 10.828 1 81.44 273 PRO B C 1
ATOM 5033 O O . PRO B 1 273 ? -6.945 32.188 10.766 1 81.44 273 PRO B O 1
ATOM 5036 N N . TYR B 1 274 ? -5.031 31.391 9.945 1 87.56 274 TYR B N 1
ATOM 5037 C CA . TYR B 1 274 ? -5.027 32.25 8.773 1 87.56 274 TYR B CA 1
ATOM 5038 C C . TYR B 1 274 ? -5.961 31.719 7.695 1 87.56 274 TYR B C 1
ATOM 5040 O O . TYR B 1 274 ? -6.02 30.516 7.465 1 87.56 274 TYR B O 1
ATOM 5048 N N . HIS B 1 275 ? -6.723 32.656 7.078 1 91.88 275 HIS B N 1
ATOM 5049 C CA . HIS B 1 275 ? -7.566 32.375 5.918 1 91.88 275 HIS B CA 1
ATOM 5050 C C . HIS B 1 275 ? -7.258 33.344 4.781 1 91.88 275 HIS B C 1
ATOM 5052 O O . HIS B 1 275 ? -7.594 34.531 4.867 1 91.88 275 HIS B O 1
ATOM 5058 N N . GLY B 1 276 ? -6.668 32.812 3.736 1 93 276 GLY B N 1
ATOM 5059 C CA . GLY B 1 276 ? -6.34 33.656 2.598 1 93 276 GLY B CA 1
ATOM 5060 C C . GLY B 1 276 ? -7.562 34.125 1.837 1 93 276 GLY B C 1
ATOM 5061 O O . GLY B 1 276 ? -8.609 33.469 1.87 1 93 276 GLY B O 1
ATOM 5062 N N . PRO B 1 277 ? -7.426 35.25 1.175 1 92.94 277 PRO B N 1
ATOM 5063 C CA . PRO B 1 277 ? -8.586 35.844 0.516 1 92.94 277 PRO B CA 1
ATOM 5064 C C . PRO B 1 277 ? -9.188 34.938 -0.558 1 92.94 277 PRO B C 1
ATOM 5066 O O . PRO B 1 277 ? -10.398 34.938 -0.786 1 92.94 277 PRO B O 1
ATOM 5069 N N . ASP B 1 278 ? -8.391 34.094 -1.176 1 94.81 278 ASP B N 1
ATOM 5070 C CA . ASP B 1 278 ? -8.883 33.25 -2.264 1 94.81 278 ASP B CA 1
ATOM 5071 C C . ASP B 1 278 ? -9.297 31.875 -1.75 1 94.81 278 ASP B C 1
ATOM 5073 O O . ASP B 1 278 ? -9.875 31.078 -2.492 1 94.81 278 ASP B O 1
ATOM 5077 N N . ALA B 1 279 ? -9 31.625 -0.498 1 96.06 279 ALA B N 1
ATOM 5078 C CA . ALA B 1 279 ? -9.469 30.391 0.128 1 96.06 279 ALA B CA 1
ATOM 5079 C C . ALA B 1 279 ? -10.922 30.531 0.588 1 96.06 279 ALA B C 1
ATOM 5081 O O . ALA B 1 279 ? -11.18 30.969 1.713 1 96.06 279 ALA B O 1
ATOM 5082 N N . THR B 1 280 ? -11.844 30.078 -0.179 1 95.69 280 THR B N 1
ATOM 5083 C CA . THR B 1 280 ? -13.258 30.328 0.065 1 95.69 280 THR B CA 1
ATOM 5084 C C . THR B 1 280 ? -13.82 29.344 1.082 1 95.69 280 THR B C 1
ATOM 5086 O O . THR B 1 280 ? -14.883 29.578 1.663 1 95.69 280 THR B O 1
ATOM 5089 N N . ALA B 1 281 ? -13.211 28.234 1.23 1 96 281 ALA B N 1
ATOM 5090 C CA . ALA B 1 281 ? -13.469 27.281 2.316 1 96 281 ALA B CA 1
ATOM 5091 C C . ALA B 1 281 ? -12.18 26.594 2.748 1 96 281 ALA B C 1
ATOM 5093 O O . ALA B 1 281 ? -11.406 26.125 1.907 1 96 281 ALA B O 1
ATOM 5094 N N . VAL B 1 282 ? -11.945 26.594 4.043 1 96.62 282 VAL B N 1
ATOM 5095 C CA . VAL B 1 282 ? -10.789 25.891 4.59 1 96.62 282 VAL B CA 1
ATOM 5096 C C . VAL B 1 282 ? -11.258 24.828 5.586 1 96.62 282 VAL B C 1
ATOM 5098 O O . VAL B 1 282 ? -11.859 25.156 6.613 1 96.62 282 VAL B O 1
ATOM 5101 N N . HIS B 1 283 ? -11.117 23.609 5.23 1 9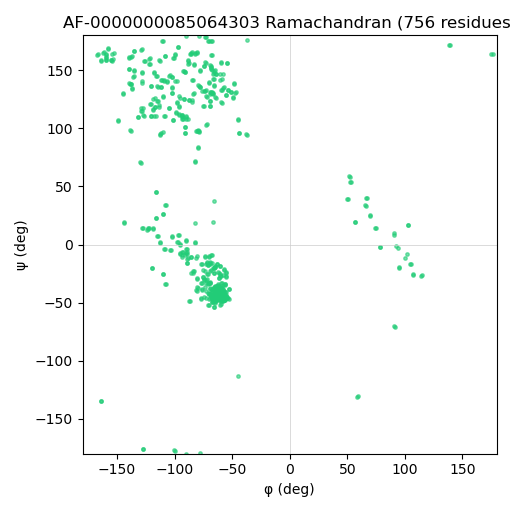6.69 283 HIS B N 1
ATOM 5102 C CA . HIS B 1 283 ? -11.297 22.516 6.168 1 96.69 283 HIS B CA 1
ATOM 5103 C C . HIS B 1 283 ? -9.961 22.047 6.746 1 96.69 283 HIS B C 1
ATOM 5105 O O . HIS B 1 283 ? -9.195 21.359 6.07 1 96.69 283 HIS B O 1
ATOM 5111 N N . TRP B 1 284 ? -9.773 22.281 7.965 1 94.38 284 TRP B N 1
ATOM 5112 C CA . TRP B 1 284 ? -8.484 22.031 8.602 1 94.38 284 TRP B CA 1
ATOM 5113 C C . TRP B 1 284 ? -8.219 20.531 8.711 1 94.38 284 TRP B C 1
ATOM 5115 O O . TRP B 1 284 ? -9.133 19.75 8.992 1 94.38 284 TRP B O 1
ATOM 5125 N N . PHE B 1 285 ? -7.012 20.156 8.453 1 95.62 285 PHE B N 1
ATOM 5126 C CA . PHE B 1 285 ? -6.555 18.766 8.523 1 95.62 285 PHE B CA 1
ATOM 5127 C C . PHE B 1 285 ? -6.348 18.344 9.977 1 95.62 285 PHE B C 1
ATOM 5129 O O . PHE B 1 285 ? -6.785 17.266 10.383 1 95.62 285 PHE B O 1
ATOM 5136 N N . VAL B 1 286 ? -5.707 19.172 10.695 1 93.56 286 VAL B N 1
ATOM 5137 C CA . VAL B 1 286 ? -5.41 19.047 12.125 1 93.56 286 VAL B CA 1
ATOM 5138 C C . VAL B 1 286 ? -5.633 20.391 12.812 1 93.56 286 VAL B C 1
ATOM 5140 O O . VAL B 1 286 ? -5.758 21.422 12.141 1 93.56 286 VAL B O 1
ATOM 5143 N N . TYR B 1 287 ? -5.758 20.359 14.109 1 94.75 287 TYR B N 1
ATOM 5144 C CA . TYR B 1 287 ? -5.773 21.625 14.828 1 94.75 287 TYR B CA 1
ATOM 5145 C C . TYR B 1 287 ? -4.367 22.031 15.234 1 94.75 287 TYR B C 1
ATOM 5147 O O . TYR B 1 287 ? -3.773 21.453 16.141 1 94.75 287 TYR B O 1
ATOM 5155 N N . GLU B 1 288 ? -3.947 23 14.594 1 93.25 288 GLU B N 1
ATOM 5156 C CA . GLU B 1 288 ? -2.574 23.469 14.773 1 93.25 288 GLU B CA 1
ATOM 5157 C C . GLU B 1 288 ? -2.52 24.656 15.734 1 93.25 288 GLU B C 1
ATOM 5159 O O . GLU B 1 288 ? -3.395 25.531 15.703 1 93.25 288 GLU B O 1
ATOM 5164 N N . VAL B 1 289 ? -1.525 24.656 16.547 1 92.5 289 VAL B N 1
ATOM 5165 C CA . VAL B 1 289 ? -1.202 25.797 17.391 1 92.5 289 VAL B CA 1
ATOM 5166 C C . VAL B 1 289 ? 0.19 26.328 17.047 1 92.5 289 VAL B C 1
ATOM 5168 O O . VAL B 1 289 ? 1.176 25.578 17.125 1 92.5 289 VAL B O 1
ATOM 5171 N N . HIS B 1 290 ? 0.186 27.484 16.594 1 92.12 290 HIS B N 1
ATOM 5172 C CA . HIS B 1 290 ? 1.451 28.172 16.344 1 92.12 290 HIS B CA 1
ATOM 5173 C C . HIS B 1 290 ? 1.866 29.016 17.531 1 92.12 290 HIS B C 1
ATOM 5175 O O . HIS B 1 290 ? 1.279 30.078 17.781 1 92.12 290 HIS B O 1
ATOM 5181 N N . LEU B 1 291 ? 2.893 28.594 18.188 1 90 291 LEU B N 1
ATOM 5182 C CA . LEU B 1 291 ? 3.361 29.281 19.391 1 90 291 LEU B CA 1
ATOM 5183 C C . LEU B 1 291 ? 4.051 30.594 19.031 1 90 291 LEU B C 1
ATOM 5185 O O . LEU B 1 291 ? 4.574 30.75 17.922 1 90 291 LEU B O 1
ATOM 5189 N N . GLY B 1 292 ? 4.078 31.484 19.984 1 87.31 292 GLY B N 1
ATOM 5190 C CA . GLY B 1 292 ? 4.703 32.781 19.797 1 87.31 292 GLY B CA 1
ATOM 5191 C C . GLY B 1 292 ? 6.211 32.688 19.656 1 87.31 292 GLY B C 1
ATOM 5192 O O . GLY B 1 292 ? 6.801 31.625 19.844 1 87.31 292 GLY B O 1
ATOM 5193 N N . THR B 1 293 ? 6.809 33.812 19.391 1 86.69 293 THR B N 1
ATOM 5194 C CA . THR B 1 293 ? 8.219 33.906 19.031 1 86.69 293 THR B CA 1
ATOM 5195 C C . THR B 1 293 ? 9.102 33.625 20.25 1 86.69 293 THR B C 1
ATOM 5197 O O . THR B 1 293 ? 10.305 33.406 20.109 1 86.69 293 THR B O 1
ATOM 5200 N N . ARG B 1 294 ? 8.57 33.656 21.391 1 86.06 294 ARG B N 1
ATOM 5201 C CA . ARG B 1 294 ? 9.359 33.438 22.594 1 86.06 294 ARG B CA 1
ATOM 5202 C C . ARG B 1 294 ? 9.656 31.938 22.766 1 86.06 294 ARG B C 1
ATOM 5204 O O . ARG B 1 294 ? 10.523 31.578 23.562 1 86.06 294 ARG B O 1
ATOM 5211 N N . PHE B 1 295 ? 8.938 31.172 22.094 1 88.88 295 PHE B N 1
ATOM 5212 C CA . PHE B 1 295 ? 9.125 29.734 22.219 1 88.88 295 PHE B CA 1
ATOM 5213 C C . PHE B 1 295 ? 10.133 29.219 21.188 1 88.88 295 PHE B C 1
ATOM 5215 O O . PHE B 1 295 ? 10.266 29.797 20.109 1 88.88 295 PHE B O 1
ATOM 5222 N N . SER B 1 296 ? 10.836 28.188 21.594 1 91.38 296 SER B N 1
ATOM 5223 C CA . SER B 1 296 ? 11.797 27.484 20.734 1 91.38 296 SER B CA 1
ATOM 5224 C C . SER B 1 296 ? 11.297 26.094 20.375 1 91.38 296 SER B C 1
ATOM 5226 O O . SER B 1 296 ? 10.242 25.672 20.844 1 91.38 296 SER B O 1
ATOM 5228 N N . ARG B 1 297 ? 12.07 25.469 19.531 1 92.38 297 ARG B N 1
ATOM 5229 C CA . ARG B 1 297 ? 11.766 24.078 19.188 1 92.38 297 ARG B CA 1
ATOM 5230 C C . ARG B 1 297 ? 11.75 23.203 20.438 1 92.38 297 ARG B C 1
ATOM 5232 O O . ARG B 1 297 ? 10.867 22.359 20.594 1 92.38 297 ARG B O 1
ATOM 5239 N N . SER B 1 298 ? 12.742 23.391 21.219 1 92.44 298 SER B N 1
ATOM 5240 C CA . SER B 1 298 ? 12.844 22.594 22.438 1 92.44 298 SER B CA 1
ATOM 5241 C C . SER B 1 298 ? 11.641 22.828 23.359 1 92.44 298 SER B C 1
ATOM 5243 O O . SER B 1 298 ? 11.141 21.891 23.984 1 92.44 298 SER B O 1
ATOM 5245 N N . SER B 1 299 ? 11.25 24.094 23.438 1 92.69 299 SER B N 1
ATOM 5246 C CA . SER B 1 299 ? 10.078 24.406 24.25 1 92.69 299 SER B CA 1
ATOM 5247 C C . SER B 1 299 ? 8.82 23.766 23.672 1 92.69 299 SER B C 1
ATOM 5249 O O . SER B 1 299 ? 7.98 23.25 24.422 1 92.69 299 SER B O 1
ATOM 5251 N N . ARG B 1 300 ? 8.648 23.875 22.391 1 93.19 300 ARG B N 1
ATOM 5252 C CA . ARG B 1 300 ? 7.52 23.219 21.734 1 93.19 300 ARG B CA 1
ATOM 5253 C C . ARG B 1 300 ? 7.5 21.734 22.016 1 93.19 300 ARG B C 1
ATOM 5255 O O . ARG B 1 300 ? 6.449 21.172 22.328 1 93.19 300 ARG B O 1
ATOM 5262 N N . ASP B 1 301 ? 8.664 21.062 21.938 1 93.25 301 ASP B N 1
ATOM 5263 C CA . ASP B 1 301 ? 8.773 19.625 22.188 1 93.25 301 ASP B CA 1
ATOM 5264 C C . ASP B 1 301 ? 8.414 19.297 23.641 1 93.25 301 ASP B C 1
ATOM 5266 O O . ASP B 1 301 ? 7.797 18.266 23.906 1 93.25 301 ASP B O 1
ATOM 5270 N N . ALA B 1 302 ? 8.844 20.094 24.516 1 94.25 302 ALA B N 1
ATOM 5271 C CA . ALA B 1 302 ? 8.531 19.906 25.922 1 94.25 302 ALA B CA 1
ATOM 5272 C C . ALA B 1 302 ? 7.023 19.984 26.172 1 94.25 302 ALA B C 1
ATOM 5274 O O . ALA B 1 302 ? 6.477 19.219 26.969 1 94.25 302 ALA B O 1
ATOM 5275 N N . ILE B 1 303 ? 6.406 20.922 25.547 1 94.44 303 ILE B N 1
ATOM 5276 C CA . ILE B 1 303 ? 4.961 21.078 25.672 1 94.44 303 ILE B CA 1
ATOM 5277 C C . ILE B 1 303 ? 4.258 19.828 25.172 1 94.44 303 ILE B C 1
ATOM 5279 O O . ILE B 1 303 ? 3.336 19.312 25.812 1 94.44 303 ILE B O 1
ATOM 5283 N N . VAL B 1 304 ? 4.668 19.312 24.047 1 94.69 304 VAL B N 1
ATOM 5284 C CA . VAL B 1 304 ? 4.098 18.109 23.469 1 94.69 304 VAL B CA 1
ATOM 5285 C C . VAL B 1 304 ? 4.25 16.953 24.453 1 94.69 304 VAL B C 1
ATOM 5287 O O . VAL B 1 304 ? 3.307 16.188 24.688 1 94.69 304 VAL B O 1
ATOM 5290 N N . THR B 1 305 ? 5.41 16.828 25.031 1 93.5 305 THR B N 1
ATOM 5291 C CA . THR B 1 305 ? 5.688 15.773 26 1 93.5 305 THR B CA 1
ATOM 5292 C C . THR B 1 305 ? 4.766 15.898 27.203 1 93.5 305 THR B C 1
ATOM 5294 O O . THR B 1 305 ? 4.238 14.898 27.688 1 93.5 305 THR B O 1
ATOM 5297 N N . ASP B 1 306 ? 4.578 17.094 27.656 1 94.69 306 ASP B N 1
ATOM 5298 C CA . ASP B 1 306 ? 3.709 17.344 28.797 1 94.69 306 ASP B CA 1
ATOM 5299 C C . ASP B 1 306 ? 2.266 16.969 28.484 1 94.69 306 ASP B C 1
ATOM 5301 O O . ASP B 1 306 ? 1.574 16.391 29.328 1 94.69 306 ASP B O 1
ATOM 5305 N N . LEU B 1 307 ? 1.81 17.359 27.344 1 96 307 LEU B N 1
ATOM 5306 C CA . LEU B 1 307 ? 0.455 17 26.938 1 96 307 LEU B CA 1
ATOM 5307 C C . LEU B 1 307 ? 0.276 15.492 26.906 1 96 307 LEU B C 1
ATOM 5309 O O . LEU B 1 307 ? -0.715 14.969 27.422 1 96 307 LEU B O 1
ATOM 5313 N N . ARG B 1 308 ? 1.229 14.812 26.359 1 94.38 308 ARG B N 1
ATOM 5314 C CA . ARG B 1 308 ? 1.17 13.359 26.266 1 94.38 308 ARG B CA 1
ATOM 5315 C C . ARG B 1 308 ? 1.156 12.719 27.641 1 94.38 308 ARG B C 1
ATOM 5317 O O . ARG B 1 308 ? 0.46 11.727 27.875 1 94.38 308 ARG B O 1
ATOM 5324 N N . ALA B 1 309 ? 1.922 13.234 28.531 1 94.38 309 ALA B N 1
ATOM 5325 C CA . ALA B 1 309 ? 1.973 12.727 29.891 1 94.38 309 ALA B CA 1
ATOM 5326 C C . ALA B 1 309 ? 0.608 12.836 30.562 1 94.38 309 ALA B C 1
ATOM 5328 O O . ALA B 1 309 ? 0.306 12.078 31.5 1 94.38 309 ALA B O 1
ATOM 5329 N N . GLN B 1 310 ? -0.174 13.789 30.047 1 95.81 310 GLN B N 1
ATOM 5330 C CA . GLN B 1 310 ? -1.502 13.992 30.625 1 95.81 310 GLN B CA 1
ATOM 5331 C C . GLN B 1 310 ? -2.566 13.258 29.812 1 95.81 310 GLN B C 1
ATOM 5333 O O . GLN B 1 310 ? -3.762 13.5 29.984 1 95.81 310 GLN B O 1
ATOM 5338 N N . GLY B 1 311 ? -2.16 12.43 28.844 1 96 311 GLY B N 1
ATOM 5339 C CA . GLY B 1 311 ? -3.092 11.594 28.109 1 96 311 GLY B CA 1
ATOM 5340 C C . GLY B 1 311 ? -3.627 12.258 26.859 1 96 311 GLY B C 1
ATOM 5341 O O . GLY B 1 311 ? -4.609 11.797 26.266 1 96 311 GLY B O 1
ATOM 5342 N N . ILE B 1 312 ? -3.078 13.406 26.484 1 97.06 312 ILE B N 1
ATOM 5343 C CA . ILE B 1 312 ? -3.465 14.109 25.281 1 97.06 312 ILE B CA 1
ATOM 5344 C C . ILE B 1 312 ? -2.465 13.805 24.156 1 97.06 312 ILE B C 1
ATOM 5346 O O . ILE B 1 312 ? -1.305 14.219 24.234 1 97.06 312 ILE B O 1
ATOM 5350 N N . GLU B 1 313 ? -2.977 13.102 23.141 1 94.75 313 GLU B N 1
ATOM 5351 C CA . GLU B 1 313 ? -2.082 12.805 22.016 1 94.75 313 GLU B CA 1
ATOM 5352 C C . GLU B 1 313 ? -1.798 14.055 21.188 1 94.75 313 GLU B C 1
ATOM 5354 O O . GLU B 1 313 ? -2.686 14.57 20.516 1 94.75 313 GLU B O 1
ATOM 5359 N N . ALA B 1 314 ? -0.618 14.617 21.359 1 94.44 314 ALA B N 1
ATOM 5360 C CA . ALA B 1 314 ? -0.145 15.789 20.625 1 94.44 314 ALA B CA 1
ATOM 5361 C C . ALA B 1 314 ? 1.153 15.477 19.875 1 94.44 314 ALA B C 1
ATOM 5363 O O . ALA B 1 314 ? 1.794 14.453 20.141 1 94.44 314 ALA B O 1
ATOM 5364 N N . ALA B 1 315 ? 1.445 16.297 18.875 1 93.44 315 ALA B N 1
ATOM 5365 C CA . ALA B 1 315 ? 2.658 16.078 18.094 1 93.44 315 ALA B CA 1
ATOM 5366 C C . ALA B 1 315 ? 3.125 17.375 17.453 1 93.44 315 ALA B C 1
ATOM 5368 O O . ALA B 1 315 ? 2.402 18.375 17.453 1 93.44 315 ALA B O 1
ATOM 5369 N N . SER B 1 316 ? 4.434 17.344 17.125 1 92.69 316 SER B N 1
ATOM 5370 C CA . SER B 1 316 ? 4.844 18.375 16.172 1 92.69 316 SER B CA 1
ATOM 5371 C C . SER B 1 316 ? 4.227 18.125 14.797 1 92.69 316 SER B C 1
ATOM 5373 O O . SER B 1 316 ? 3.951 16.969 14.43 1 92.69 316 SER B O 1
ATOM 5375 N N . TYR B 1 317 ? 4.02 19.188 14.102 1 92.56 317 TYR B N 1
ATOM 5376 C CA . TYR B 1 317 ? 3.426 19.031 12.781 1 92.56 317 TYR B CA 1
ATOM 5377 C C . TYR B 1 317 ? 4.363 18.281 11.836 1 92.56 317 TYR B C 1
ATOM 5379 O O . TYR B 1 317 ? 3.963 17.312 11.195 1 92.56 317 TYR B O 1
ATOM 5387 N N . CYS B 1 318 ? 5.598 18.781 11.727 1 89.44 318 CYS B N 1
ATOM 5388 C CA . CYS B 1 318 ? 6.559 18.062 10.891 1 89.44 318 CYS B CA 1
ATOM 5389 C C . CYS B 1 318 ? 7.98 18.531 11.18 1 89.44 318 CYS B C 1
ATOM 5391 O O . CYS B 1 318 ? 8.188 19.562 11.812 1 89.44 318 CYS B O 1
ATOM 5393 N N . LEU B 1 319 ? 8.883 17.734 10.859 1 91.56 319 LEU B N 1
ATOM 5394 C CA . LEU B 1 319 ? 10.258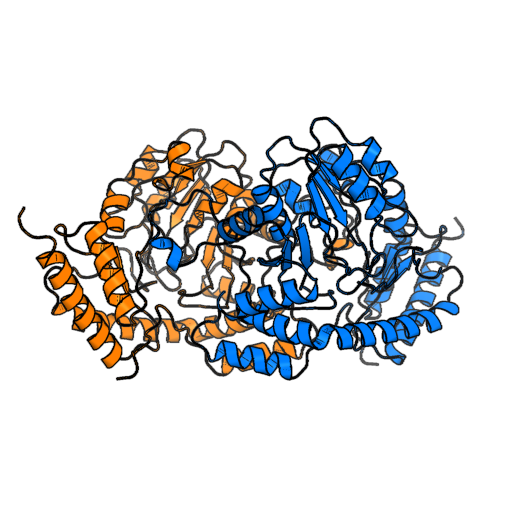 18.125 10.602 1 91.56 319 LEU B CA 1
ATOM 5395 C C . LEU B 1 319 ? 10.477 18.391 9.117 1 91.56 319 LEU B C 1
ATOM 5397 O O . LEU B 1 319 ? 10.422 17.453 8.297 1 91.56 319 LEU B O 1
ATOM 5401 N N . PRO B 1 320 ? 10.703 19.672 8.82 1 95.62 320 PRO B N 1
ATOM 5402 C CA . PRO B 1 320 ? 10.812 19.953 7.391 1 95.62 320 PRO B CA 1
ATOM 5403 C C . PRO B 1 320 ? 11.758 19 6.664 1 95.62 320 PRO B C 1
ATOM 5405 O O . PRO B 1 320 ? 12.844 18.703 7.164 1 95.62 320 PRO B O 1
ATOM 5408 N N . MET B 1 321 ? 11.406 18.562 5.508 1 96.06 321 MET B N 1
ATOM 5409 C CA . MET B 1 321 ? 12.102 17.5 4.793 1 96.06 321 MET B CA 1
ATOM 5410 C C . MET B 1 321 ? 13.547 17.875 4.512 1 96.06 321 MET B C 1
ATOM 5412 O O . MET B 1 321 ? 14.453 17.062 4.684 1 96.06 321 MET B O 1
ATOM 5416 N N . HIS B 1 322 ? 13.773 19.125 4.086 1 96.56 322 HIS B N 1
ATOM 5417 C CA . HIS B 1 322 ? 15.109 19.531 3.658 1 96.56 322 HIS B CA 1
ATOM 5418 C C . HIS B 1 322 ? 16.094 19.5 4.82 1 96.56 322 HIS B C 1
ATOM 5420 O O . HIS B 1 322 ? 17.312 19.516 4.609 1 96.56 322 HIS B O 1
ATOM 5426 N N . THR B 1 323 ? 15.555 19.5 6.07 1 94.69 323 THR B N 1
ATOM 5427 C CA . THR B 1 323 ? 16.422 19.484 7.242 1 94.69 323 THR B CA 1
ATOM 5428 C C . THR B 1 323 ? 16.75 18.062 7.664 1 94.69 323 THR B C 1
ATOM 5430 O O . THR B 1 323 ? 17.609 17.844 8.508 1 94.69 323 THR B O 1
ATOM 5433 N N . GLN B 1 324 ? 16 17.062 7.184 1 93.81 324 GLN B N 1
ATOM 5434 C CA . GLN B 1 324 ? 16.281 15.664 7.488 1 93.81 324 GLN B CA 1
ATOM 5435 C C . GLN B 1 324 ? 17.609 15.219 6.887 1 93.81 324 GLN B C 1
ATOM 5437 O O . GLN B 1 324 ? 17.953 15.609 5.773 1 93.81 324 GLN B O 1
ATOM 5442 N N . SER B 1 325 ? 18.328 14.398 7.621 1 93.31 325 SER B N 1
ATOM 5443 C CA . SER B 1 325 ? 19.703 14.055 7.289 1 93.31 325 SER B CA 1
ATOM 5444 C C . SER B 1 325 ? 19.828 13.562 5.852 1 93.31 325 SER B C 1
ATOM 5446 O O . SER B 1 325 ? 20.781 13.883 5.156 1 93.31 325 SER B O 1
ATOM 5448 N N . TYR B 1 326 ? 18.891 12.82 5.379 1 94.75 326 TYR B N 1
ATOM 5449 C CA . TYR B 1 326 ? 18.938 12.289 4.02 1 94.75 326 TYR B CA 1
ATOM 5450 C C . TYR B 1 326 ? 19.031 13.414 2.998 1 94.75 326 TYR B C 1
ATOM 5452 O O . TYR B 1 326 ? 19.859 13.375 2.082 1 94.75 326 TYR B O 1
ATOM 5460 N N . TYR B 1 327 ? 18.203 14.367 3.143 1 96.25 327 TYR B N 1
ATOM 5461 C CA . TYR B 1 327 ? 18.125 15.453 2.174 1 96.25 327 TYR B CA 1
ATOM 5462 C C . TYR B 1 327 ? 19.234 16.484 2.422 1 96.25 327 TYR B C 1
ATOM 5464 O O . TYR B 1 327 ? 19.781 17.047 1.477 1 96.25 327 TYR B O 1
ATOM 5472 N N . ARG B 1 328 ? 19.484 16.75 3.68 1 94.5 328 ARG B N 1
ATOM 5473 C CA . ARG B 1 328 ? 20.531 17.688 4.039 1 94.5 328 ARG B CA 1
ATOM 5474 C C . ARG B 1 328 ? 21.875 17.281 3.424 1 94.5 328 ARG B C 1
ATOM 5476 O O . ARG B 1 328 ? 22.609 18.125 2.902 1 94.5 328 ARG B O 1
ATOM 5483 N N . GLU B 1 329 ? 22.172 16.031 3.438 1 94.06 329 GLU B N 1
ATOM 5484 C CA . GLU B 1 329 ? 23.438 15.492 2.936 1 94.06 329 GLU B CA 1
ATOM 5485 C C . GLU B 1 329 ? 23.484 15.523 1.409 1 94.06 329 GLU B C 1
ATOM 5487 O O . GLU B 1 329 ? 24.547 15.352 0.81 1 94.06 329 GLU B O 1
ATOM 5492 N N . ARG B 1 330 ? 22.406 15.789 0.817 1 92.69 330 ARG B N 1
ATOM 5493 C CA . ARG B 1 330 ? 22.312 15.766 -0.639 1 92.69 330 ARG B CA 1
ATOM 5494 C C . ARG B 1 330 ? 22 17.156 -1.187 1 92.69 330 ARG B C 1
ATOM 5496 O O . ARG B 1 330 ? 21.406 17.297 -2.25 1 92.69 330 ARG B O 1
ATOM 5503 N N . GLY B 1 331 ? 22.344 18.141 -0.381 1 89.31 331 GLY B N 1
ATOM 5504 C CA . GLY B 1 331 ? 22.203 19.531 -0.833 1 89.31 331 GLY B CA 1
ATOM 5505 C C . GLY B 1 331 ? 21.156 20.312 -0.055 1 89.31 331 GLY B C 1
ATOM 5506 O O . GLY B 1 331 ? 21.25 21.531 0.063 1 89.31 331 GLY B O 1
ATOM 5507 N N . GLY B 1 332 ? 20.188 19.484 0.451 1 89.12 332 GLY B N 1
ATOM 5508 C CA . GLY B 1 332 ? 19.188 20.109 1.288 1 89.12 332 GLY B CA 1
ATOM 5509 C C . GLY B 1 332 ? 18.406 21.203 0.571 1 89.12 332 GLY B C 1
ATOM 5510 O O . GLY B 1 332 ? 17.891 20.984 -0.526 1 89.12 332 GLY B O 1
ATOM 5511 N N . GLY B 1 333 ? 18.266 22.344 1.108 1 93.94 333 GLY B N 1
ATOM 5512 C CA . GLY B 1 333 ? 17.531 23.516 0.661 1 93.94 333 GLY B CA 1
ATOM 5513 C C . GLY B 1 333 ? 17.531 24.641 1.688 1 93.94 333 GLY B C 1
ATOM 5514 O O . GLY B 1 333 ? 18.078 24.484 2.781 1 93.94 333 GLY B O 1
ATOM 5515 N N . HIS B 1 334 ? 17.188 25.797 1.246 1 96.75 334 HIS B N 1
ATOM 5516 C CA . HIS B 1 334 ? 17.094 26.969 2.125 1 96.75 334 HIS B CA 1
ATOM 5517 C C . HIS B 1 334 ? 15.656 27.422 2.297 1 96.75 334 HIS B C 1
ATOM 5519 O O . HIS B 1 334 ? 15.141 28.203 1.484 1 96.75 334 HIS B O 1
ATOM 5525 N N . CYS B 1 335 ? 15.102 26.969 3.33 1 98.31 335 CYS B N 1
ATOM 5526 C CA . CYS B 1 335 ? 13.703 27.281 3.611 1 98.31 335 CYS B CA 1
ATOM 5527 C C . CYS B 1 335 ? 13.539 27.812 5.031 1 98.31 335 CYS B C 1
ATOM 5529 O O . CYS B 1 335 ? 12.891 27.172 5.863 1 98.31 335 CYS B O 1
ATOM 5531 N N . PRO B 1 336 ? 14.008 29.016 5.336 1 97.94 336 PRO B N 1
ATOM 5532 C CA . PRO B 1 336 ? 14.016 29.547 6.703 1 97.94 336 PRO B CA 1
ATOM 5533 C C . PRO B 1 336 ? 12.609 29.719 7.277 1 97.94 336 PRO B C 1
ATOM 5535 O O . PRO B 1 336 ? 12.406 29.531 8.484 1 97.94 336 PRO B O 1
ATOM 5538 N N . THR B 1 337 ? 11.672 30.094 6.477 1 97.81 337 THR B N 1
ATOM 5539 C CA . THR B 1 337 ? 10.312 30.266 6.977 1 97.81 337 THR B CA 1
ATOM 5540 C C . THR B 1 337 ? 9.727 28.938 7.43 1 97.81 337 THR B C 1
ATOM 5542 O O . THR B 1 337 ? 9.078 28.859 8.469 1 97.81 337 THR B O 1
ATOM 5545 N N . ALA B 1 338 ? 9.93 27.891 6.621 1 97.81 338 ALA B N 1
ATOM 5546 C CA . ALA B 1 338 ? 9.445 26.562 6.992 1 97.81 338 ALA B CA 1
ATOM 5547 C C . ALA B 1 338 ? 10.023 26.109 8.328 1 97.81 338 ALA B C 1
ATOM 5549 O O . ALA B 1 338 ? 9.32 25.547 9.156 1 97.81 338 ALA B O 1
ATOM 5550 N N . VAL B 1 339 ? 11.281 26.375 8.555 1 96.62 339 VAL B N 1
ATOM 5551 C CA . VAL B 1 339 ? 11.938 26 9.797 1 96.62 339 VAL B CA 1
ATOM 5552 C C . VAL B 1 339 ? 11.344 26.797 10.961 1 96.62 339 VAL B C 1
ATOM 5554 O O . VAL B 1 339 ? 10.992 26.219 11.992 1 96.62 339 VAL B O 1
ATOM 5557 N N . ARG B 1 340 ? 11.25 28.047 10.766 1 95.62 340 ARG B N 1
ATOM 5558 C CA . ARG B 1 340 ? 10.719 28.922 11.805 1 95.62 340 ARG B CA 1
ATOM 5559 C C . ARG B 1 340 ? 9.312 28.516 12.211 1 95.62 340 ARG B C 1
ATOM 5561 O O . ARG B 1 340 ? 8.992 28.469 13.398 1 95.62 340 ARG B O 1
ATOM 5568 N N . VAL B 1 341 ? 8.492 28.25 11.25 1 95.06 341 VAL B N 1
ATOM 5569 C CA . VAL B 1 341 ? 7.105 27.891 11.508 1 95.06 341 VAL B CA 1
ATOM 5570 C C . VAL B 1 341 ? 7.039 26.5 12.156 1 95.06 341 VAL B C 1
ATOM 5572 O O . VAL B 1 341 ? 6.332 26.312 13.148 1 95.06 341 VAL B O 1
ATOM 5575 N N . SER B 1 342 ? 7.773 25.531 11.625 1 94.88 342 SER B N 1
ATOM 5576 C CA . SER B 1 342 ? 7.727 24.156 12.125 1 94.88 342 SER B CA 1
ATOM 5577 C C . SER B 1 342 ? 8.227 24.078 13.562 1 94.88 342 SER B C 1
ATOM 5579 O O . SER B 1 342 ? 7.703 23.297 14.367 1 94.88 342 SER B O 1
ATOM 5581 N N . ASP B 1 343 ? 9.195 24.859 13.938 1 93.81 343 ASP B N 1
ATOM 5582 C CA . ASP B 1 343 ? 9.812 24.828 15.258 1 93.81 343 ASP B CA 1
ATOM 5583 C C . ASP B 1 343 ? 8.82 25.25 16.344 1 93.81 343 ASP B C 1
ATOM 5585 O O . ASP B 1 343 ? 9.008 24.922 17.516 1 93.81 343 ASP B O 1
ATOM 5589 N N . ARG B 1 344 ? 7.793 25.938 15.922 1 92.75 344 ARG B N 1
ATOM 5590 C CA . ARG B 1 344 ? 6.895 26.516 16.906 1 92.75 344 ARG B CA 1
ATOM 5591 C C . ARG B 1 344 ? 5.465 26.016 16.703 1 92.75 344 ARG B C 1
ATOM 5593 O O . ARG B 1 344 ? 4.52 26.594 17.25 1 92.75 344 ARG B O 1
ATOM 5600 N N . THR B 1 345 ? 5.332 24.984 15.914 1 93.12 345 THR B N 1
ATOM 5601 C CA . THR B 1 345 ? 3.996 24.484 15.609 1 93.12 345 THR B CA 1
ATOM 5602 C C . THR B 1 345 ? 3.764 23.125 16.281 1 93.12 345 THR B C 1
ATOM 5604 O O . THR B 1 345 ? 4.59 22.219 16.156 1 93.12 345 THR B O 1
ATOM 5607 N N . LEU B 1 346 ? 2.721 22.969 17 1 93.62 346 LEU B N 1
ATOM 5608 C CA . LEU B 1 346 ? 2.287 21.672 17.516 1 93.62 346 LEU B CA 1
ATOM 5609 C C . LEU B 1 346 ? 0.835 21.391 17.141 1 93.62 346 LEU B C 1
ATOM 5611 O O . LEU B 1 346 ? 0.096 22.312 16.781 1 93.62 346 LEU B O 1
ATOM 5615 N N . ILE B 1 347 ? 0.492 20.172 17.141 1 95.06 347 ILE B N 1
ATOM 5616 C CA . ILE B 1 347 ? -0.823 19.719 16.703 1 95.06 347 ILE B CA 1
ATOM 5617 C C . ILE B 1 347 ? -1.572 19.109 17.891 1 95.06 347 ILE B C 1
ATOM 5619 O O . ILE B 1 347 ? -0.982 18.406 18.719 1 95.06 347 ILE B O 1
ATOM 5623 N N . LEU B 1 348 ? -2.83 19.469 17.984 1 95.94 348 LEU B N 1
ATOM 5624 C CA . LEU B 1 348 ? -3.717 18.969 19.031 1 95.94 348 LEU B CA 1
ATOM 5625 C C . LEU B 1 348 ? -4.734 17.984 18.453 1 95.94 348 LEU B C 1
ATOM 5627 O O . LEU B 1 348 ? -4.934 17.938 17.234 1 95.94 348 LEU B O 1
ATOM 5631 N N . PRO B 1 349 ? -5.348 17.188 19.359 1 97.12 349 PRO B N 1
ATOM 5632 C CA . PRO B 1 349 ? -6.406 16.297 18.891 1 97.12 349 PRO B CA 1
ATOM 5633 C C . PRO B 1 349 ? -7.496 17.031 18.109 1 97.12 349 PRO B C 1
ATOM 5635 O O . PRO B 1 349 ? -7.961 18.094 18.547 1 97.12 349 PRO B O 1
ATOM 5638 N N . PHE B 1 350 ? -7.867 16.5 16.984 1 97.12 350 PHE B N 1
ATOM 5639 C CA . PHE B 1 350 ? -8.875 17.125 16.141 1 97.12 350 PHE B CA 1
ATOM 5640 C C . PHE B 1 350 ? -9.656 16.062 15.359 1 97.12 350 PHE B C 1
ATOM 5642 O O . PHE B 1 350 ? -9.133 15.469 14.422 1 97.12 350 PHE B O 1
ATOM 5649 N N . HIS B 1 351 ? -10.898 15.805 15.758 1 96.44 351 HIS B N 1
ATOM 5650 C CA . HIS B 1 351 ? -11.797 14.852 15.125 1 96.44 351 HIS B CA 1
ATOM 5651 C C . HIS B 1 351 ? -13.25 15.125 15.516 1 96.44 351 HIS B C 1
ATOM 5653 O O . HIS B 1 351 ? -13.508 15.805 16.5 1 96.44 351 HIS B O 1
ATOM 5659 N N . PRO B 1 352 ? -14.18 14.531 14.797 1 95.31 352 PRO B N 1
ATOM 5660 C CA . PRO B 1 352 ? -15.586 14.883 14.961 1 95.31 352 PRO B CA 1
ATOM 5661 C C . PRO B 1 352 ? -16.156 14.438 16.312 1 95.31 352 PRO B C 1
ATOM 5663 O O . PRO B 1 352 ? -17.188 14.945 16.75 1 95.31 352 PRO B O 1
ATOM 5666 N N . ARG B 1 353 ? -15.531 13.617 17 1 93.38 353 ARG B N 1
ATOM 5667 C CA . ARG B 1 353 ? -16.094 13.023 18.219 1 93.38 353 ARG B CA 1
ATOM 5668 C C . ARG B 1 353 ? -15.586 13.758 19.453 1 93.38 353 ARG B C 1
ATOM 5670 O O . ARG B 1 353 ? -15.945 13.398 20.578 1 93.38 353 ARG B O 1
ATOM 5677 N N . LEU B 1 354 ? -14.828 14.742 19.234 1 95.12 354 LEU B N 1
ATOM 5678 C CA . LEU B 1 354 ? -14.281 15.5 20.344 1 95.12 354 LEU B CA 1
ATOM 5679 C C . LEU B 1 354 ? -15.367 16.344 21.016 1 95.12 354 LEU B C 1
ATOM 5681 O O . LEU B 1 354 ? -16.062 17.109 20.344 1 95.12 354 LEU B O 1
ATOM 5685 N N . GLY B 1 355 ? -15.484 16.188 22.312 1 94.06 355 GLY B N 1
ATOM 5686 C CA . GLY B 1 355 ? -16.484 16.938 23.047 1 94.06 355 GLY B CA 1
ATOM 5687 C C . GLY B 1 355 ? -15.938 18.188 23.703 1 94.06 355 GLY B C 1
ATOM 5688 O O . GLY B 1 355 ? -14.719 18.391 23.766 1 94.06 355 GLY B O 1
ATOM 5689 N N . GLU B 1 356 ? -16.844 18.984 24.203 1 95.81 356 GLU B N 1
ATOM 5690 C CA . GLU B 1 356 ? -16.484 20.266 24.781 1 95.81 356 GLU B CA 1
ATOM 5691 C C . GLU B 1 356 ? -15.609 20.078 26.016 1 95.81 356 GLU B C 1
ATOM 5693 O O . GLU B 1 356 ? -14.656 20.844 26.234 1 95.81 356 GLU B O 1
ATOM 5698 N N . GLU B 1 357 ? -15.914 19.125 26.828 1 95.88 357 GLU B N 1
ATOM 5699 C CA . GLU B 1 357 ? -15.141 18.875 28.047 1 95.88 357 GLU B CA 1
ATOM 5700 C C . GLU B 1 357 ? -13.711 18.484 27.719 1 95.88 357 GLU B C 1
ATOM 5702 O O . GLU B 1 357 ? -12.773 18.906 28.391 1 95.88 357 GLU B O 1
ATOM 5707 N N . GLU B 1 358 ? -13.617 17.656 26.703 1 96.62 358 GLU B N 1
ATOM 5708 C CA . GLU B 1 358 ? -12.289 17.25 26.281 1 96.62 358 GLU B CA 1
ATOM 5709 C C . GLU B 1 358 ? -11.484 18.438 25.75 1 96.62 358 GLU B C 1
ATOM 5711 O O . GLU B 1 358 ? -10.297 18.578 26.062 1 96.62 358 GLU B O 1
ATOM 5716 N N . ILE B 1 359 ? -12.117 19.297 25.047 1 96.5 359 ILE B N 1
ATOM 5717 C CA . ILE B 1 359 ? -11.453 20.469 24.469 1 96.5 359 ILE B CA 1
ATOM 5718 C C . ILE B 1 359 ? -11.031 21.422 25.594 1 96.5 359 ILE B C 1
ATOM 5720 O O . ILE B 1 359 ? -9.914 21.953 25.578 1 96.5 359 ILE B O 1
ATOM 5724 N N . ALA B 1 360 ? -11.906 21.609 26.531 1 95.38 360 ALA B N 1
ATOM 5725 C CA . ALA B 1 360 ? -11.578 22.438 27.688 1 95.38 360 ALA B CA 1
ATOM 5726 C C . ALA B 1 360 ? -10.352 21.891 28.422 1 95.38 360 ALA B C 1
ATOM 5728 O O . ALA B 1 360 ? -9.461 22.656 28.797 1 95.38 360 ALA B O 1
ATOM 5729 N N . PHE B 1 361 ? -10.359 20.656 28.594 1 96.25 361 PHE B N 1
ATOM 5730 C CA . PHE B 1 361 ? -9.242 20 29.266 1 96.25 361 PHE B CA 1
ATOM 5731 C C . PHE B 1 361 ? -7.953 20.156 28.469 1 96.25 361 PHE B C 1
ATOM 5733 O O . PHE B 1 361 ? -6.902 20.453 29.047 1 96.25 361 PHE B O 1
ATOM 5740 N N . ILE B 1 362 ? -8.008 19.953 27.141 1 96.88 362 ILE B N 1
ATOM 5741 C CA . ILE B 1 362 ? -6.852 20.094 26.266 1 96.88 362 ILE B CA 1
ATOM 5742 C C . ILE B 1 362 ? -6.277 21.5 26.375 1 96.88 362 ILE B C 1
ATOM 5744 O O . ILE B 1 362 ? -5.07 21.672 26.562 1 96.88 362 ILE B O 1
ATOM 5748 N N . ILE B 1 363 ? -7.102 22.484 26.344 1 94.88 363 ILE B N 1
ATOM 5749 C CA . ILE B 1 363 ? -6.656 23.875 26.312 1 94.88 363 ILE B CA 1
ATOM 5750 C C . ILE B 1 363 ? -6.09 24.266 27.688 1 94.88 363 ILE B C 1
ATOM 5752 O O . ILE B 1 363 ? -5.078 24.953 27.766 1 94.88 363 ILE B O 1
ATOM 5756 N N . GLU B 1 364 ? -6.742 23.812 28.719 1 94.5 364 GLU B N 1
ATOM 5757 C CA . GLU B 1 364 ? -6.23 24.062 30.062 1 94.5 364 GLU B CA 1
ATOM 5758 C C . GLU B 1 364 ? -4.848 23.438 30.25 1 94.5 364 GLU B C 1
ATOM 5760 O O . GLU B 1 364 ? -3.945 24.078 30.797 1 94.5 364 GLU B O 1
ATOM 5765 N N . THR B 1 365 ? -4.754 22.219 29.844 1 95.31 365 THR B N 1
ATOM 5766 C CA . THR B 1 365 ? -3.482 21.516 29.953 1 95.31 365 THR B CA 1
ATOM 5767 C C . THR B 1 365 ? -2.41 22.203 29.109 1 95.31 365 THR B C 1
ATOM 5769 O O . THR B 1 365 ? -1.25 22.281 29.516 1 95.31 365 THR B O 1
ATOM 5772 N N . LEU B 1 366 ? -2.775 22.672 27.922 1 94.94 366 LEU B N 1
ATOM 5773 C CA . LEU B 1 366 ? -1.862 23.391 27.047 1 94.94 366 LEU B CA 1
ATOM 5774 C C . LEU B 1 366 ? -1.364 24.672 27.703 1 94.94 366 LEU B C 1
ATOM 5776 O O . LEU B 1 366 ? -0.173 24.984 27.656 1 94.94 366 LEU B O 1
ATOM 5780 N N . LYS B 1 367 ? -2.232 25.375 28.328 1 92.69 367 LYS B N 1
ATOM 5781 C CA . LYS B 1 367 ? -1.872 26.594 29.031 1 92.69 367 LYS B CA 1
ATOM 5782 C C . LYS B 1 367 ? -0.889 26.312 30.156 1 92.69 367 LYS B C 1
ATOM 5784 O O . LYS B 1 367 ? 0.132 26.984 30.297 1 92.69 367 LYS B O 1
ATOM 5789 N N . ASP B 1 368 ? -1.224 25.312 30.891 1 93.31 368 ASP B N 1
ATOM 5790 C CA . ASP B 1 368 ? -0.363 24.922 32 1 93.31 368 ASP B CA 1
ATOM 5791 C C . ASP B 1 368 ? 1.026 24.516 31.5 1 93.31 368 ASP B C 1
ATOM 5793 O O . ASP B 1 368 ? 2.037 24.938 32.094 1 93.31 368 ASP B O 1
ATOM 5797 N N . ALA B 1 369 ? 1.013 23.719 30.484 1 93.12 369 ALA B N 1
ATOM 5798 C CA . ALA B 1 369 ? 2.281 23.266 29.922 1 93.12 369 ALA B CA 1
ATOM 5799 C C . ALA B 1 369 ? 3.102 24.438 29.391 1 93.12 369 ALA B C 1
ATOM 5801 O O . ALA B 1 369 ? 4.328 24.453 29.531 1 93.12 369 ALA B O 1
ATOM 5802 N N . SER B 1 370 ? 2.484 25.406 28.766 1 90.88 370 SER B N 1
ATOM 5803 C CA . SER B 1 370 ? 3.158 26.562 28.188 1 90.88 370 SER B CA 1
ATOM 5804 C C . SER B 1 370 ? 3.764 27.453 29.281 1 90.88 370 SER B C 1
ATOM 5806 O O . SER B 1 370 ? 4.852 28 29.109 1 90.88 370 SER B O 1
ATOM 5808 N N . VAL B 1 371 ? 3.08 27.594 30.328 1 87.56 371 VAL B N 1
ATOM 5809 C CA . VAL B 1 371 ? 3.551 28.391 31.453 1 87.56 371 VAL B CA 1
ATOM 5810 C C . VAL B 1 371 ? 4.742 27.703 32.125 1 87.56 371 VAL B C 1
ATOM 5812 O O . VAL B 1 371 ? 5.734 28.344 32.438 1 87.56 371 VAL B O 1
ATOM 5815 N N . ASN B 1 372 ? 4.586 26.453 32.281 1 85.69 372 ASN B N 1
ATOM 5816 C CA . ASN B 1 372 ? 5.652 25.688 32.906 1 85.69 372 ASN B CA 1
ATOM 5817 C C . ASN B 1 372 ? 6.941 25.734 32.094 1 85.69 372 ASN B C 1
ATOM 5819 O O . ASN B 1 372 ? 8.031 25.859 32.656 1 85.69 372 ASN B O 1
ATOM 5823 N N . VAL B 1 373 ? 6.805 25.547 30.828 1 81.5 373 VAL B N 1
ATOM 5824 C CA . VAL B 1 373 ? 7.969 25.516 29.953 1 81.5 373 VAL B CA 1
ATOM 5825 C C . VAL B 1 373 ? 8.508 26.938 29.766 1 81.5 373 VAL B C 1
ATOM 5827 O O . VAL B 1 373 ? 9.719 27.141 29.734 1 81.5 373 VAL B O 1
ATOM 5830 N N . GLY B 1 374 ? 7.605 27.938 29.516 1 66.06 374 GLY B N 1
ATOM 5831 C CA . GLY B 1 374 ? 8.008 29.328 29.406 1 66.06 374 GLY B CA 1
ATOM 5832 C C . GLY B 1 374 ? 8.648 29.875 30.672 1 66.06 374 GLY B C 1
ATOM 5833 O O . GLY B 1 374 ? 9.555 30.703 30.594 1 66.06 374 GLY B O 1
ATOM 5834 N N . ALA B 1 375 ? 7.961 29.484 31.75 1 56.97 375 ALA B N 1
ATOM 5835 C CA . ALA B 1 375 ? 8.555 29.844 33.031 1 56.97 375 ALA B CA 1
ATOM 5836 C C . ALA B 1 375 ? 9.93 29.203 33.219 1 56.97 375 ALA B C 1
ATOM 5838 O O . ALA B 1 375 ? 10.82 29.781 33.812 1 56.97 375 ALA B O 1
ATOM 5839 N N . GLY B 1 376 ? 10.008 27.984 32.719 1 46.91 376 GLY B N 1
ATOM 5840 C CA . GLY B 1 376 ? 11.297 27.328 32.781 1 46.91 376 GLY B CA 1
ATOM 5841 C C . GLY B 1 376 ? 12.297 27.891 31.781 1 46.91 376 GLY B C 1
ATOM 5842 O O . GLY B 1 376 ? 13.484 27.562 31.828 1 46.91 376 GLY B O 1
ATOM 5843 N N . ALA B 1 377 ? 11.805 28.234 30.672 1 46.84 377 ALA B N 1
ATOM 5844 C CA . ALA B 1 377 ? 12.633 28.969 29.734 1 46.84 377 ALA B CA 1
ATOM 5845 C C . ALA B 1 377 ? 12.977 30.359 30.281 1 46.84 377 ALA B C 1
ATOM 5847 O O . ALA B 1 377 ? 12.43 31.359 29.812 1 46.84 377 ALA B O 1
ATOM 5848 N N . ALA B 1 378 ? 12.914 30.688 31.438 1 39.06 378 ALA B N 1
ATOM 5849 C CA . ALA B 1 378 ? 13.391 31.922 32.062 1 39.06 378 ALA B CA 1
ATOM 5850 C C . ALA B 1 378 ? 14.711 32.375 31.438 1 39.06 378 ALA B C 1
ATOM 5852 O O . ALA B 1 378 ? 15.445 31.562 30.875 1 39.06 378 ALA B O 1
ATOM 5853 N N . ILE B 1 379 ? 15.141 33.656 32 1 30.23 379 ILE B N 1
ATOM 5854 C CA . ILE B 1 379 ? 15.945 34.875 32 1 30.23 379 ILE B CA 1
ATOM 5855 C C . ILE B 1 379 ? 17.422 34.531 32.188 1 30.23 379 ILE B C 1
ATOM 5857 O O . ILE B 1 379 ? 17.844 34.219 33.312 1 30.23 379 ILE B O 1
ATOM 5861 N N . TYR B 1 380 ? 17.875 33.438 31.609 1 26.34 380 TYR B N 1
ATOM 5862 C CA . TYR B 1 380 ? 19.281 33.781 31.656 1 26.34 380 TYR B CA 1
ATOM 5863 C C . TYR B 1 380 ? 19.594 34.906 30.672 1 26.34 380 TYR B C 1
ATOM 5865 O O . TYR B 1 380 ? 18.984 35 29.594 1 26.34 380 TYR B O 1
#

Organism: Acidithiobacillus ferrooxidans (strain ATCC 23270 / DSM 14882 / CIP 104768 / NCIMB 8455) (NCBI:txid243159)

Sequence (760 aa):
MTALEIPLSDPDISTSELEAVEAVLRSTRISAGEQVEAFEAAFAAYHGRRYAVAVASPTLALMLCLRAYELEAGDEVILSPYSWWQIGHALAWYGVQPVFADIDYYSGTISPKGAETLITEKTGAILAGNTKGHPAFWRELRTMANENGLILLEDSTEAIGSRYQDKLVGSFGDSAIFAFAQPSALVCGEGAMIVTDDTETVSRLRQYRARGISDRGSVVAPTRPPLQAEMSDIQAAIGLVQLARLDGILQRRRQVEALYFEYMKSFEGIKDPYHGPDATAVHWFVYEVHLGTRFSRSSRDAIVTDLRAQGIEAASYCLPMHTQSYYRERGGGHCPTAVRVSDRTLILPFHPRLGEEEIAFIIETLKDASVNVGAGAAIYMTALEIPLSDPDISTSELEAVEAVLRSTRISAGEQVEAFEAAFAAYHGRRYAVAVASPTLALMLCLRAYELEAGDEVILSPYSWWQIGHALAWYGVQPVFADIDYYSGTISPKGAETLITEKTGAILAGNTKGHPAFWRELRTMANENGLILLEDSTEAIGSRYQDKLVGSFGDSAIFAFAQPSALVCGEGAMIVTDDTETVSRLRQYRARGISDRGSVVAPTRPPLQAEMSDIQAAIGLVQLARLDGILQRRRQVEALYFEYMKSFEGIKDPYHGPDATAVHWFVYEVHLGTRFSRSSRDAIVTDLRAQGIEAASYCLPMHTQSYYRERGGGHCPTAVRVSDRTLILPFHPRLGEEEIAFIIETLKDASVNVGAGAAIY

Foldseek 3Di:
DPQDQFALADADDDVQLVVLLVVLVPDPFWFDDDLQVVLFVLVCVVQVFDTKAKFQAQLVVVLLLCVLLPPDAQAEEEAALFAQVSSVVNCVVNRHHYAHFAADLAQRKGDLVRRLVRDDPRYAAYETENHQQHDDPLVSVVVSCVVVVHFYEYEDQQHAPWDFQRHTGQPRGQKYKHWADPPALHHLNGIMMIGHRDPSSVVSSVLQQDDDPVCVPPPPPRPHHHPVGHDTSSSSSSRVVCSVCSVVFLVLLVVVVVLLVVLCVVPPQWDDRDHDPRGPGGRGRFDKTFHHPLDFLVLQVQLCVQCVVSNWNKAQSDDRNLPDPVNVVVVRHDHVSSVSRSSRMMTGRGGSPDDSVNSNVSSVSSNVSNCVSSVVVDDD/DPQDQFALADADDDVQLVVLLVVLVPDPFWFDDDLQVVLFCLVCVVQVFDTKAKFQAQLVVVLLLCVLLPPDAQAEEEAALFAQVSSVVNCVVNRHHYAHFAADLAQRKGDLVRRLVRDDPRYAAYETENHQQNDDPLVSVVVSCVVVVHFYEYEDQQHAPWDFQRHTGQPRGQKYKHWADPPALHHLNGIMMIGHRDPSSVVSSVLQQDDDPVCVPPPPPRPHHHPVGHDTSSSSSSRVVCSVCSVVFLVLLVVVVVLLVVLCVVPPQWDDRDHDPRGPGGRGRFDKTFGHPLDFLVLQVQLCVQCVVSNWNKAQSDDRNLPDPVNVVVVRHDHVSSVSRSSRMMTGRGGSPDDNVNSNVSSVSSNVSNCVSSVVVDDD

Nearest PDB structures (foldseek):
  3dr4-assembly2_D  TM=9.462E-01  e=2.391E-34  Caulobacter vibrioides
  7b0m-assembly1_AAA-2  TM=8.945E-01  e=2.615E-33  uncultured bacterium
  4zah-assembly4_H  TM=8.977E-01  e=1.670E-30  Escherichia coli K-12
  4zah-assembly1_B  TM=9.026E-01  e=9.179E-29  Escherichia coli K-12
  4zah-assembly4_G  TM=8.924E-01  e=1.572E-28  Escherichia coli K-12

Radius of gyration: 26.85 Å; Cα contacts (8 Å, |Δi|>4): 1672; chains: 2; bounding box: 61×75×80 Å

pLDDT: mean 93.5, std 11.22, range [26.31, 98.94]